Protein AF-G9XAB9-F1 (afdb_monomer_lite)

Structure (mmCIF, N/CA/C/O backbone):
data_AF-G9XAB9-F1
#
_entry.id   AF-G9XAB9-F1
#
loop_
_atom_site.group_PDB
_atom_site.id
_atom_site.type_symbol
_atom_site.label_atom_id
_atom_site.label_alt_id
_atom_site.label_comp_id
_atom_site.label_asym_id
_atom_site.label_entity_id
_atom_site.label_seq_id
_atom_site.pdbx_PDB_ins_code
_atom_site.Cartn_x
_atom_site.Cartn_y
_atom_site.Cartn_z
_atom_site.occupancy
_atom_site.B_iso_or_equiv
_atom_site.auth_seq_id
_atom_site.auth_comp_id
_atom_site.auth_asym_id
_atom_site.auth_atom_id
_atom_site.pdbx_PDB_model_num
ATOM 1 N N . MET A 1 1 ? -14.321 41.526 -28.717 1.00 33.50 1 MET A N 1
ATOM 2 C CA . MET A 1 1 ? -14.483 42.528 -29.798 1.00 33.50 1 MET A CA 1
ATOM 3 C C . MET A 1 1 ? -13.231 42.466 -30.678 1.00 33.50 1 MET A C 1
ATOM 5 O O . MET A 1 1 ? -12.152 42.281 -30.141 1.00 33.50 1 MET A O 1
ATOM 9 N N . LYS A 1 2 ? -13.400 42.457 -32.005 1.00 33.38 2 LYS A N 1
ATOM 10 C CA . LYS A 1 2 ? -12.409 42.093 -33.044 1.00 33.38 2 LYS A CA 1
ATOM 11 C C . LYS A 1 2 ? -11.193 43.044 -33.157 1.00 33.38 2 LYS A C 1
ATOM 13 O O . LYS A 1 2 ? -11.368 44.235 -32.932 1.00 33.38 2 LYS A O 1
ATOM 18 N N . ARG A 1 3 ? -10.123 42.509 -33.792 1.00 30.33 3 ARG A N 1
ATOM 19 C CA . ARG A 1 3 ? -9.063 43.129 -34.653 1.00 30.33 3 ARG A CA 1
ATOM 20 C C . ARG A 1 3 ? -7.683 43.296 -34.005 1.00 30.33 3 ARG A C 1
ATOM 22 O O . ARG A 1 3 ? -7.619 43.744 -32.878 1.00 30.33 3 ARG A O 1
ATOM 29 N N . LYS A 1 4 ? -6.546 43.125 -34.691 1.00 34.91 4 LYS A N 1
ATOM 30 C CA . LYS A 1 4 ? -6.078 42.410 -35.908 1.00 34.91 4 LYS A CA 1
ATOM 31 C C . LYS A 1 4 ? -4.563 42.730 -35.981 1.00 34.91 4 LYS A C 1
ATOM 33 O O . LYS A 1 4 ? -4.228 43.885 -35.778 1.00 34.91 4 LYS A O 1
ATOM 38 N N . PHE A 1 5 ? -3.742 41.740 -36.351 1.00 32.66 5 PHE A N 1
ATOM 39 C CA . PHE A 1 5 ? -2.495 41.799 -37.150 1.00 32.66 5 PHE A CA 1
ATOM 40 C C . PHE A 1 5 ? -1.381 42.841 -36.885 1.00 32.66 5 PHE A C 1
ATOM 42 O O . PHE A 1 5 ? -1.615 44.041 -36.964 1.00 32.66 5 PHE A O 1
ATOM 49 N N . GLY A 1 6 ? -0.129 42.353 -36.852 1.00 27.72 6 GLY A N 1
ATOM 50 C CA . GLY A 1 6 ? 1.048 43.102 -37.324 1.00 27.72 6 GLY A CA 1
ATOM 51 C C . GLY A 1 6 ? 2.392 42.682 -36.714 1.00 27.72 6 GLY A C 1
ATOM 52 O O . GLY A 1 6 ? 2.669 43.033 -35.577 1.00 27.72 6 GLY A O 1
ATOM 53 N N . LEU A 1 7 ? 3.220 41.968 -37.491 1.00 31.77 7 LEU A N 1
ATOM 54 C CA . LEU A 1 7 ? 4.648 41.699 -37.243 1.00 31.77 7 LEU A CA 1
ATOM 55 C C . LEU A 1 7 ? 5.437 42.974 -36.896 1.00 31.77 7 LEU A C 1
ATOM 57 O O . LEU A 1 7 ? 5.238 43.977 -37.572 1.00 31.77 7 LEU A O 1
ATOM 61 N N . PHE A 1 8 ? 6.445 42.870 -36.020 1.00 27.81 8 PHE A N 1
ATOM 62 C CA . PHE A 1 8 ? 7.762 43.476 -36.260 1.00 27.81 8 PHE A CA 1
ATOM 63 C C . PHE A 1 8 ? 8.874 42.735 -35.498 1.00 27.81 8 PHE A C 1
ATOM 65 O O . PHE A 1 8 ? 8.766 42.430 -34.315 1.00 27.81 8 PHE A O 1
ATOM 72 N N . LEU A 1 9 ? 9.935 42.444 -36.245 1.00 28.69 9 LEU A N 1
ATOM 73 C CA . LEU A 1 9 ? 11.227 41.906 -35.844 1.00 28.69 9 LEU A CA 1
ATOM 74 C C . LEU A 1 9 ? 12.048 43.014 -35.154 1.00 28.69 9 LEU A C 1
ATOM 76 O O . LEU A 1 9 ? 12.241 44.066 -35.762 1.00 28.69 9 LEU A O 1
ATOM 80 N N . SER A 1 10 ? 12.586 42.790 -33.950 1.00 27.19 10 SER A N 1
ATOM 81 C CA . SER A 1 10 ? 13.736 43.564 -33.452 1.00 27.19 10 SER A CA 1
ATOM 82 C C . SER A 1 10 ? 14.557 42.804 -32.404 1.00 27.19 10 SER A C 1
ATOM 84 O O . SER A 1 10 ? 14.016 42.276 -31.438 1.00 27.19 10 SER A O 1
ATOM 86 N N . MET A 1 11 ? 15.869 42.801 -32.636 1.00 28.19 11 MET A N 1
ATOM 87 C CA . MET A 1 11 ? 16.985 42.273 -31.844 1.00 28.19 11 MET A CA 1
ATOM 88 C C . MET A 1 11 ? 16.920 42.513 -30.325 1.00 28.19 11 MET A C 1
ATOM 90 O O . MET A 1 11 ? 16.621 43.623 -29.894 1.00 28.19 11 MET A O 1
ATOM 94 N N . LEU A 1 12 ? 17.437 41.550 -29.547 1.00 25.03 12 LEU A N 1
ATOM 95 C CA . LEU A 1 12 ? 18.352 41.859 -28.442 1.00 25.03 12 LEU A CA 1
ATOM 96 C C . LEU A 1 12 ? 19.364 40.716 -28.227 1.00 25.03 12 LEU A C 1
ATOM 98 O O . LEU A 1 12 ? 18.996 39.564 -28.019 1.00 25.03 12 LEU A O 1
ATOM 102 N N . LEU A 1 13 ? 20.643 41.074 -28.334 1.00 25.33 13 LEU A N 1
ATOM 103 C CA . LEU A 1 13 ? 21.839 40.283 -28.043 1.00 25.33 13 LEU A CA 1
ATOM 104 C C . LEU A 1 13 ? 22.304 40.589 -26.599 1.00 25.33 13 LEU A C 1
ATOM 106 O O . LEU A 1 13 ? 22.063 41.703 -26.137 1.00 25.33 13 LEU A O 1
ATOM 110 N N . LEU A 1 14 ? 23.087 39.669 -26.005 1.00 26.14 14 LEU A N 1
ATOM 111 C CA . LEU A 1 14 ? 23.823 39.706 -24.709 1.00 26.14 14 LEU A CA 1
ATOM 112 C C . LEU A 1 14 ? 23.003 39.264 -23.472 1.00 26.14 14 LEU A C 1
ATOM 114 O O . LEU A 1 14 ? 21.885 39.712 -23.284 1.00 26.14 14 LEU A O 1
ATOM 118 N N . ALA A 1 15 ? 23.485 38.401 -22.568 1.00 25.25 15 ALA A N 1
ATOM 119 C CA . ALA A 1 15 ? 24.864 38.073 -22.205 1.00 25.25 15 ALA A CA 1
ATOM 120 C C . ALA A 1 15 ? 24.992 36.655 -21.599 1.00 25.25 15 ALA A C 1
ATOM 122 O O . ALA A 1 15 ? 24.196 36.271 -20.747 1.00 25.25 15 ALA A O 1
ATOM 123 N N . ILE A 1 16 ? 26.055 35.930 -21.963 1.00 31.52 16 ILE A N 1
ATOM 124 C CA . ILE A 1 16 ? 26.661 34.879 -21.130 1.00 31.52 16 ILE A CA 1
ATOM 125 C C . ILE A 1 16 ? 28.094 35.338 -20.843 1.00 31.52 16 ILE A C 1
ATOM 127 O O . ILE A 1 16 ? 28.860 35.629 -21.762 1.00 31.52 16 ILE A O 1
ATOM 131 N N . SER A 1 17 ? 28.424 35.470 -19.561 1.00 26.78 17 SER A N 1
ATOM 132 C CA . SER A 1 17 ? 29.737 35.853 -19.037 1.00 26.78 17 SER A CA 1
ATOM 133 C C . SER A 1 17 ? 30.736 34.682 -19.058 1.00 26.78 17 SER A C 1
ATOM 135 O O . SER A 1 17 ? 30.355 33.586 -18.646 1.00 26.78 17 SER A O 1
ATOM 137 N N . PRO A 1 18 ? 32.017 34.901 -19.420 1.00 38.59 18 PRO A N 1
ATOM 138 C CA . PRO A 1 18 ? 33.095 33.928 -19.256 1.00 38.59 18 PRO A CA 1
ATOM 139 C C . PRO A 1 18 ? 34.047 34.312 -18.103 1.00 38.59 18 PRO A C 1
ATOM 141 O O . PRO A 1 18 ? 34.585 35.413 -18.083 1.00 38.59 18 PRO A O 1
ATOM 144 N N . TYR A 1 19 ? 34.301 33.390 -17.175 1.00 26.06 19 TYR A N 1
ATOM 145 C CA . TYR A 1 19 ? 35.419 33.383 -16.212 1.00 26.06 19 TYR A CA 1
ATOM 146 C C . TYR A 1 19 ? 35.567 31.929 -15.745 1.00 26.06 19 TYR A C 1
ATOM 148 O O . TYR A 1 19 ? 34.566 31.328 -15.381 1.00 26.06 19 TYR A O 1
ATOM 156 N N . SER A 1 20 ? 36.708 31.252 -15.671 1.00 28.95 20 SER A N 1
ATOM 157 C CA . SER A 1 20 ? 38.113 31.396 -16.083 1.00 28.95 20 SER A CA 1
ATOM 158 C C . SER A 1 20 ? 38.718 30.020 -15.730 1.00 28.95 20 SER A C 1
ATOM 160 O O . SER A 1 20 ? 38.278 29.421 -14.755 1.00 28.95 20 SER A O 1
ATOM 162 N N . PHE A 1 21 ? 39.645 29.439 -16.488 1.00 27.42 21 PHE A N 1
ATOM 163 C CA . PHE A 1 21 ? 41.060 29.424 -16.099 1.00 27.42 21 PHE A CA 1
ATOM 164 C C . PHE A 1 21 ? 41.922 28.969 -17.288 1.00 27.42 21 PHE A C 1
ATOM 166 O O . PHE A 1 21 ? 41.668 27.940 -17.909 1.00 27.42 21 PHE A O 1
ATOM 173 N N . GLN A 1 22 ? 42.948 29.766 -17.589 1.00 30.55 22 GLN A N 1
ATOM 174 C CA . GLN A 1 22 ? 44.034 29.467 -18.519 1.00 30.55 22 GLN A CA 1
ATOM 175 C C . GLN A 1 22 ? 45.238 28.834 -17.798 1.00 30.55 22 GLN A C 1
ATOM 177 O O . GLN A 1 22 ? 45.416 29.014 -16.594 1.00 30.55 22 GLN A O 1
ATOM 182 N N . SER A 1 23 ? 46.128 28.276 -18.632 1.00 29.61 23 SER A N 1
ATOM 183 C CA . SER A 1 23 ? 47.537 27.865 -18.438 1.00 29.61 23 SER A CA 1
ATOM 184 C C . SER A 1 23 ? 47.722 26.377 -18.091 1.00 29.61 23 SER A C 1
ATOM 186 O O . SER A 1 23 ? 47.128 25.873 -17.153 1.00 29.61 23 SER A O 1
ATOM 188 N N . ASN A 1 24 ? 48.459 25.572 -18.868 1.00 28.12 24 ASN A N 1
ATOM 189 C CA . ASN A 1 24 ? 49.780 25.839 -19.439 1.00 28.12 24 ASN A CA 1
ATOM 190 C C . ASN A 1 24 ? 49.979 25.321 -20.876 1.00 28.12 24 ASN A C 1
ATOM 192 O O . ASN A 1 24 ? 49.827 24.138 -21.164 1.00 28.12 24 ASN A O 1
ATOM 196 N N . ASN A 1 25 ? 50.449 26.227 -21.737 1.00 36.09 25 ASN A N 1
ATOM 197 C CA . ASN A 1 25 ? 51.131 25.949 -22.998 1.00 36.09 25 ASN A CA 1
ATOM 198 C C . ASN A 1 25 ? 52.634 25.798 -22.717 1.00 36.09 25 ASN A C 1
ATOM 200 O O . ASN A 1 25 ? 53.341 26.800 -22.681 1.00 36.09 25 ASN A O 1
ATOM 204 N N . ILE A 1 26 ? 53.134 24.572 -22.546 1.00 32.78 26 ILE A N 1
ATOM 205 C CA . ILE A 1 26 ? 54.542 24.227 -22.807 1.00 32.78 26 ILE A CA 1
ATOM 206 C C . ILE A 1 26 ? 54.552 22.797 -23.359 1.00 32.78 26 ILE A C 1
ATOM 208 O O . ILE A 1 26 ? 54.443 21.850 -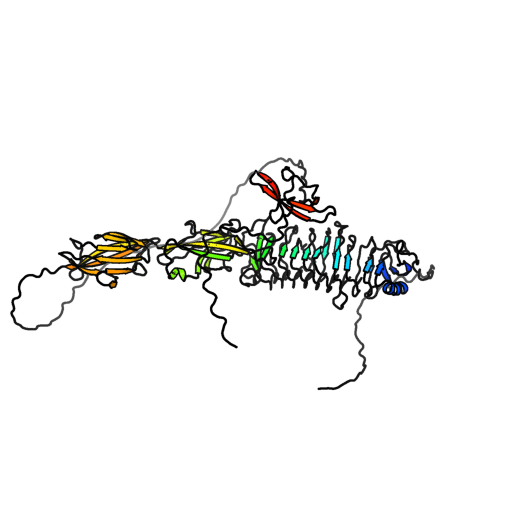22.596 1.00 32.78 26 ILE A O 1
ATOM 212 N N . ILE A 1 27 ? 54.598 22.674 -24.690 1.00 32.81 27 ILE A N 1
ATOM 213 C CA . ILE A 1 27 ? 55.325 21.695 -25.535 1.00 32.81 27 ILE A CA 1
ATOM 214 C C . ILE A 1 27 ? 54.744 21.841 -26.957 1.00 32.81 27 ILE A C 1
ATOM 216 O O . ILE A 1 27 ? 54.043 21.000 -27.502 1.00 32.81 27 ILE A O 1
ATOM 220 N N . THR A 1 28 ? 55.046 22.974 -27.589 1.00 35.12 28 THR A N 1
ATOM 221 C CA . THR A 1 28 ? 55.076 23.104 -29.051 1.00 35.12 28 THR A CA 1
ATOM 222 C C . THR A 1 28 ? 56.535 23.035 -29.478 1.00 35.12 28 THR A C 1
ATOM 224 O O . THR A 1 28 ? 57.197 24.062 -29.616 1.00 35.12 28 THR A O 1
ATOM 227 N N . LYS A 1 29 ? 57.062 21.814 -29.617 1.00 35.09 29 LYS A N 1
ATOM 228 C CA . LYS A 1 29 ? 58.278 21.502 -30.390 1.00 35.09 29 LYS A CA 1
ATOM 229 C C . LYS A 1 29 ? 58.404 19.986 -30.579 1.00 35.09 29 LYS A C 1
ATOM 231 O O . LYS A 1 29 ? 59.211 19.333 -29.937 1.00 35.09 29 LYS A O 1
ATOM 236 N N . ASN A 1 30 ? 57.535 19.449 -31.429 1.00 29.92 30 ASN A N 1
ATOM 237 C CA . ASN A 1 30 ? 57.788 18.296 -32.300 1.00 29.92 30 ASN A CA 1
ATOM 238 C C . ASN A 1 30 ? 56.621 18.205 -33.291 1.00 29.92 30 ASN A C 1
ATOM 240 O O . ASN A 1 30 ? 55.743 17.355 -33.197 1.00 29.92 30 ASN A O 1
ATOM 244 N N . LEU A 1 31 ? 56.593 19.169 -34.214 1.00 33.72 31 LEU A N 1
ATOM 245 C CA . LEU A 1 31 ? 55.863 19.028 -35.467 1.00 33.72 31 LEU A CA 1
ATOM 246 C C . LEU A 1 31 ? 56.728 18.187 -36.417 1.00 33.72 31 LEU A C 1
ATOM 248 O O . LEU A 1 31 ? 57.924 18.446 -36.539 1.00 33.72 31 LEU A O 1
ATOM 252 N N . ASN A 1 32 ? 56.068 17.279 -37.135 1.00 35.34 32 ASN A N 1
ATOM 253 C CA . ASN A 1 32 ? 56.520 16.552 -38.326 1.00 35.34 32 ASN A CA 1
ATOM 254 C C . ASN A 1 32 ? 57.370 15.289 -38.117 1.00 35.34 32 ASN A C 1
ATOM 256 O O . ASN A 1 32 ? 58.560 15.263 -38.417 1.00 35.34 32 ASN A O 1
ATOM 260 N N . VAL A 1 33 ? 56.680 14.181 -37.828 1.00 33.22 33 VAL A N 1
ATOM 261 C CA . VAL A 1 33 ? 56.796 12.995 -38.692 1.00 33.22 33 VAL A CA 1
ATOM 262 C C . VAL A 1 33 ? 55.395 12.635 -39.186 1.00 33.22 33 VAL A C 1
ATOM 264 O O . VAL A 1 33 ? 54.457 12.463 -38.414 1.00 33.22 33 VAL A O 1
ATOM 267 N N . LEU A 1 34 ? 55.268 12.635 -40.506 1.00 31.22 34 LEU A N 1
ATOM 268 C CA . LEU A 1 34 ? 54.062 12.447 -41.296 1.00 31.22 34 LEU A CA 1
ATOM 269 C C . LEU A 1 34 ? 53.539 11.005 -41.222 1.00 31.22 34 LEU A C 1
ATOM 271 O O . LEU A 1 34 ? 54.273 10.068 -41.515 1.00 31.22 34 LEU A O 1
ATOM 275 N N . SER A 1 35 ? 52.242 10.842 -40.966 1.00 31.66 35 SER A N 1
ATOM 276 C CA . SER A 1 35 ? 51.317 10.292 -41.973 1.00 31.66 35 SER A CA 1
ATOM 277 C C . SER A 1 35 ? 49.868 10.585 -41.577 1.00 31.66 35 SER A C 1
ATOM 279 O O . SER A 1 35 ? 49.133 9.758 -41.052 1.00 31.66 35 SER A O 1
ATOM 281 N N . SER A 1 36 ? 49.433 11.803 -41.895 1.00 35.88 36 SER A N 1
ATOM 282 C CA . SER A 1 36 ? 48.070 12.003 -42.365 1.00 35.88 36 SER A CA 1
ATOM 283 C C . SER A 1 36 ? 47.930 11.264 -43.697 1.00 35.88 36 SER A C 1
ATOM 285 O O . SER A 1 36 ? 48.242 11.796 -44.761 1.00 35.88 36 SER A O 1
ATOM 287 N N . VAL A 1 37 ? 47.457 10.023 -43.656 1.00 31.27 37 VAL A N 1
ATOM 288 C CA . VAL A 1 37 ? 46.646 9.550 -44.774 1.00 31.27 37 VAL A CA 1
ATOM 289 C C . VAL A 1 37 ? 45.276 10.156 -44.515 1.00 31.27 37 VAL A C 1
ATOM 291 O O . VAL A 1 37 ? 44.636 9.847 -43.513 1.00 31.27 37 VAL A O 1
ATOM 294 N N . TYR A 1 38 ? 44.855 11.072 -45.384 1.00 36.34 38 TYR A N 1
ATOM 295 C CA . TYR A 1 38 ? 43.437 11.283 -45.643 1.00 36.34 38 TYR A CA 1
ATOM 296 C C . TYR A 1 38 ? 42.863 9.910 -46.012 1.00 36.34 38 TYR A C 1
ATOM 298 O O . TYR A 1 38 ? 42.857 9.526 -47.180 1.00 36.34 38 TYR A O 1
ATOM 306 N N . ALA A 1 39 ? 42.465 9.120 -45.017 1.00 31.83 39 ALA A N 1
ATOM 307 C CA . ALA A 1 39 ? 41.552 8.033 -45.273 1.00 31.83 39 ALA A CA 1
ATOM 308 C C . ALA A 1 39 ? 40.277 8.732 -45.742 1.00 31.83 39 ALA A C 1
ATOM 310 O O . ALA A 1 39 ? 39.741 9.591 -45.037 1.00 31.83 39 ALA A O 1
ATOM 311 N N . ALA A 1 40 ? 39.832 8.417 -46.958 1.00 33.22 40 ALA A N 1
ATOM 312 C CA . ALA A 1 40 ? 38.451 8.659 -47.350 1.00 33.22 40 ALA A CA 1
ATOM 313 C C . ALA A 1 40 ? 37.533 8.245 -46.182 1.00 33.22 40 ALA A C 1
ATOM 315 O O . ALA A 1 40 ? 37.933 7.349 -45.429 1.00 33.22 40 ALA A O 1
ATOM 316 N N . PRO A 1 41 ? 36.341 8.851 -45.995 1.00 43.44 41 PRO A N 1
ATOM 317 C CA . PRO A 1 41 ? 35.366 8.271 -45.078 1.00 43.44 41 PRO A CA 1
ATOM 318 C C . PRO A 1 41 ? 35.298 6.781 -45.413 1.00 43.44 41 PRO A C 1
ATOM 320 O O . PRO A 1 41 ? 34.973 6.422 -46.546 1.00 43.44 41 PRO A O 1
ATOM 323 N N . MET A 1 42 ? 35.755 5.925 -44.493 1.00 51.69 42 MET A N 1
ATOM 324 C CA . MET A 1 42 ? 35.622 4.490 -44.681 1.00 51.69 42 MET A CA 1
ATOM 325 C C . MET A 1 42 ? 34.133 4.242 -44.524 1.00 51.69 42 MET A C 1
ATOM 327 O O . MET A 1 42 ? 33.637 4.090 -43.412 1.00 51.69 42 MET A O 1
ATOM 331 N N . TYR A 1 43 ? 33.413 4.337 -45.641 1.00 64.50 43 TYR A N 1
ATOM 332 C CA . TYR A 1 43 ? 32.038 3.895 -45.723 1.00 64.50 43 TYR A CA 1
ATOM 333 C C . TYR A 1 43 ? 32.036 2.451 -45.244 1.00 64.50 43 TYR A C 1
ATOM 335 O O . TYR A 1 43 ? 32.809 1.625 -45.742 1.00 64.50 43 TYR A O 1
ATOM 343 N N . ALA A 1 44 ? 31.227 2.178 -44.225 1.00 78.62 44 ALA A N 1
ATOM 344 C CA . ALA A 1 44 ? 31.027 0.816 -43.781 1.00 78.62 44 ALA A CA 1
ATOM 345 C C . ALA A 1 44 ? 30.542 -0.024 -44.980 1.00 78.62 44 ALA A C 1
ATOM 347 O O . ALA A 1 44 ? 29.830 0.496 -45.847 1.00 78.62 44 ALA A O 1
ATOM 348 N N . PRO A 1 45 ? 30.967 -1.294 -45.078 1.00 85.12 45 PRO A N 1
ATOM 349 C CA . PRO A 1 45 ? 30.587 -2.152 -46.187 1.00 85.12 45 PRO A CA 1
ATOM 350 C C . PRO A 1 45 ? 29.065 -2.253 -46.298 1.00 85.12 45 PRO A C 1
ATOM 352 O O . PRO A 1 45 ? 28.344 -2.260 -45.305 1.00 85.12 45 PRO A O 1
ATOM 355 N N . THR A 1 46 ? 28.561 -2.386 -47.517 1.00 88.44 46 THR A N 1
ATOM 356 C CA . THR A 1 46 ? 27.129 -2.593 -47.773 1.00 88.44 46 THR A CA 1
ATOM 357 C C . THR A 1 46 ? 26.715 -4.058 -47.602 1.00 88.44 46 THR A C 1
ATOM 359 O O . THR A 1 46 ? 25.665 -4.461 -48.097 1.00 88.44 46 THR A O 1
ATOM 362 N N . ASP A 1 47 ? 27.543 -4.872 -46.944 1.00 92.88 47 ASP A N 1
ATOM 363 C CA . ASP A 1 47 ? 27.191 -6.244 -46.596 1.00 92.88 47 ASP A CA 1
ATOM 364 C C . ASP A 1 47 ? 26.050 -6.242 -45.563 1.00 92.88 47 ASP A C 1
ATOM 366 O O . ASP A 1 47 ? 25.998 -5.340 -44.715 1.00 92.88 47 ASP A O 1
ATOM 370 N N . PRO A 1 48 ? 25.129 -7.221 -45.613 1.00 95.69 48 PRO A N 1
ATOM 371 C CA . PRO A 1 48 ? 24.046 -7.332 -44.642 1.00 95.69 48 PRO A CA 1
ATOM 372 C C . PRO A 1 48 ? 24.558 -7.445 -43.202 1.00 95.69 48 PRO A C 1
ATOM 374 O O . PRO A 1 48 ? 25.531 -8.154 -42.941 1.00 95.69 48 PRO A O 1
ATOM 377 N N . VAL A 1 49 ? 23.863 -6.811 -42.251 1.00 95.81 49 VAL A N 1
ATOM 378 C CA . VAL A 1 49 ? 24.220 -6.874 -40.818 1.00 95.81 49 VAL A CA 1
ATOM 379 C C . VAL A 1 49 ? 24.001 -8.261 -40.204 1.00 95.81 49 VAL A C 1
ATOM 381 O O . VAL A 1 49 ? 24.601 -8.595 -39.181 1.00 95.81 49 VAL A O 1
ATOM 384 N N . SER A 1 50 ? 23.152 -9.072 -40.836 1.00 94.06 50 SER A N 1
ATOM 385 C CA . SER A 1 50 ? 22.921 -10.484 -40.540 1.00 94.06 50 SER A CA 1
ATOM 386 C C . SER A 1 50 ? 22.455 -11.215 -41.816 1.00 94.06 50 SER A C 1
ATOM 388 O O . SER A 1 50 ? 21.995 -10.563 -42.764 1.00 94.06 50 SER A O 1
ATOM 390 N N . PRO A 1 51 ? 22.581 -12.556 -41.905 1.00 93.44 51 PRO A N 1
ATOM 391 C CA . PRO A 1 51 ? 22.137 -13.307 -43.078 1.00 93.44 51 PRO A CA 1
ATOM 392 C C . PRO A 1 51 ? 20.660 -13.048 -43.413 1.00 93.44 51 PRO A C 1
ATOM 394 O O . PRO A 1 51 ? 19.772 -13.368 -42.629 1.00 93.44 51 PRO A O 1
ATOM 397 N N . GLY A 1 52 ? 20.401 -12.490 -44.599 1.00 91.00 52 GLY A N 1
ATOM 398 C CA . GLY A 1 52 ? 19.048 -12.172 -45.071 1.00 91.00 52 GLY A CA 1
ATOM 399 C C . GLY A 1 52 ? 18.490 -10.821 -44.608 1.00 91.00 52 GLY A C 1
ATOM 400 O O . GLY A 1 52 ? 17.356 -10.504 -44.962 1.00 91.00 52 GLY A O 1
ATOM 401 N N . SER A 1 53 ? 19.256 -10.015 -43.864 1.00 94.25 53 SER A N 1
ATOM 402 C CA . SER A 1 53 ? 18.813 -8.682 -43.446 1.00 94.25 53 SER A CA 1
ATOM 403 C C . SER A 1 53 ? 18.696 -7.705 -44.621 1.00 94.25 53 SER A C 1
ATOM 405 O O . SER A 1 53 ? 19.524 -7.699 -45.533 1.00 94.25 53 SER A O 1
ATOM 407 N N . ALA A 1 54 ? 17.688 -6.830 -44.565 1.00 94.44 54 ALA A N 1
ATOM 408 C CA . ALA A 1 54 ? 17.580 -5.662 -45.443 1.00 94.44 54 ALA A CA 1
ATOM 409 C C . ALA A 1 54 ? 18.526 -4.517 -45.020 1.00 94.44 54 ALA A C 1
ATOM 411 O O . ALA A 1 54 ? 18.806 -3.601 -45.807 1.00 94.44 54 ALA A O 1
ATOM 412 N N . TRP A 1 55 ? 19.010 -4.565 -43.777 1.00 96.38 55 TRP A N 1
ATOM 413 C CA . TRP A 1 55 ? 19.958 -3.616 -43.216 1.00 96.38 55 TRP A CA 1
ATOM 414 C C . TRP A 1 55 ? 21.387 -4.054 -43.524 1.00 96.38 55 TRP A C 1
ATOM 416 O O . TRP A 1 55 ? 21.742 -5.229 -43.451 1.00 96.38 55 TRP A O 1
ATOM 426 N N . THR A 1 56 ? 22.213 -3.086 -43.882 1.00 96.62 56 THR A N 1
ATOM 427 C CA . THR A 1 56 ? 23.619 -3.243 -44.244 1.00 96.62 56 THR A CA 1
ATOM 428 C C . THR A 1 56 ? 24.474 -2.419 -43.302 1.00 96.62 56 THR A C 1
ATOM 430 O O . THR A 1 56 ? 23.993 -1.439 -42.730 1.00 96.62 56 THR A O 1
ATOM 433 N N . TYR A 1 57 ? 25.750 -2.765 -43.139 1.00 95.31 57 TYR A N 1
ATOM 434 C CA . TYR A 1 57 ? 26.593 -1.963 -42.255 1.00 95.31 57 TYR A CA 1
ATOM 435 C C . TYR A 1 57 ? 26.740 -0.506 -42.736 1.00 95.31 57 TYR A C 1
ATOM 437 O O . TYR A 1 57 ? 26.863 0.401 -41.919 1.00 95.31 57 TYR A O 1
ATOM 445 N N . GLY A 1 58 ? 26.662 -0.263 -44.047 1.00 94.00 58 GLY A N 1
ATOM 446 C CA . GLY A 1 58 ? 26.675 1.073 -44.650 1.00 94.00 58 GLY A CA 1
ATOM 447 C C . GLY A 1 58 ? 25.532 2.002 -44.217 1.00 94.00 58 GLY A C 1
ATOM 448 O O . GLY A 1 58 ? 25.674 3.212 -44.361 1.00 94.00 58 GLY A O 1
ATOM 449 N N . ASP A 1 59 ? 24.440 1.468 -43.659 1.00 94.19 59 ASP A N 1
ATOM 450 C CA . ASP A 1 59 ? 23.283 2.256 -43.205 1.00 94.19 59 ASP A CA 1
ATOM 451 C C . ASP A 1 59 ? 23.504 2.934 -41.840 1.00 94.19 59 ASP A C 1
ATOM 453 O O . ASP A 1 59 ? 22.680 3.740 -41.405 1.00 94.19 59 ASP A O 1
ATOM 457 N N . PHE A 1 60 ? 24.594 2.612 -41.138 1.00 93.00 60 PHE A N 1
ATOM 458 C CA . PHE A 1 60 ? 24.844 3.050 -39.765 1.00 93.00 60 PHE A CA 1
ATOM 459 C C . PHE A 1 60 ? 26.094 3.924 -39.649 1.00 93.00 60 PHE A C 1
ATOM 461 O O . PHE A 1 60 ? 27.091 3.750 -40.351 1.00 93.00 60 PHE A O 1
ATOM 468 N N . ILE A 1 61 ? 26.065 4.842 -38.683 1.00 90.44 61 ILE A N 1
ATOM 469 C CA . ILE A 1 61 ? 27.220 5.640 -38.273 1.00 90.44 61 ILE A CA 1
ATOM 470 C C . ILE A 1 61 ? 27.777 5.059 -36.976 1.00 90.44 61 ILE A C 1
ATOM 472 O O . ILE A 1 61 ? 27.107 5.041 -35.940 1.00 90.44 61 ILE A O 1
ATOM 476 N N . TYR A 1 62 ? 29.036 4.635 -37.027 1.00 90.12 62 TYR A N 1
ATOM 477 C CA . TYR A 1 62 ? 29.723 3.998 -35.908 1.00 90.12 62 TYR A CA 1
ATOM 478 C C . TYR A 1 62 ? 30.666 4.952 -35.183 1.00 90.12 62 TYR A C 1
ATOM 480 O O . TYR A 1 62 ? 31.287 5.833 -35.780 1.00 90.12 62 TYR A O 1
ATOM 488 N N . ASN A 1 63 ? 30.849 4.703 -33.892 1.00 87.25 63 ASN A N 1
ATOM 489 C CA . ASN A 1 63 ? 31.976 5.198 -33.121 1.00 87.25 63 ASN A CA 1
ATOM 490 C C . ASN A 1 63 ? 32.460 4.060 -32.220 1.00 87.25 63 ASN A C 1
ATOM 492 O O . ASN A 1 63 ? 31.695 3.572 -31.409 1.00 87.25 63 ASN A O 1
ATOM 496 N N . ASN A 1 64 ? 33.701 3.602 -32.365 1.00 88.44 64 ASN A N 1
ATOM 497 C CA . ASN A 1 64 ? 34.236 2.468 -31.602 1.00 88.44 64 ASN A CA 1
ATOM 498 C C . ASN A 1 64 ? 33.257 1.269 -31.490 1.00 88.44 64 ASN A C 1
ATOM 500 O O . ASN A 1 64 ? 33.008 0.616 -32.496 1.00 88.44 64 ASN A O 1
ATOM 504 N N . ASN A 1 65 ? 32.697 1.011 -30.306 1.00 89.88 65 ASN A N 1
ATOM 505 C CA . ASN A 1 65 ? 31.795 -0.094 -29.966 1.00 89.88 65 ASN A CA 1
ATOM 506 C C . ASN A 1 65 ? 30.301 0.297 -29.936 1.00 89.88 65 ASN A C 1
ATOM 508 O O . ASN A 1 65 ? 29.499 -0.416 -29.333 1.00 89.88 65 ASN A O 1
ATOM 512 N N . TRP A 1 66 ? 29.915 1.435 -30.521 1.00 88.69 66 TRP A N 1
ATOM 513 C CA . TRP A 1 66 ? 28.530 1.909 -30.489 1.00 88.69 66 TRP A CA 1
ATOM 514 C C . TRP A 1 66 ? 28.045 2.494 -31.812 1.00 88.69 66 TRP A C 1
ATOM 5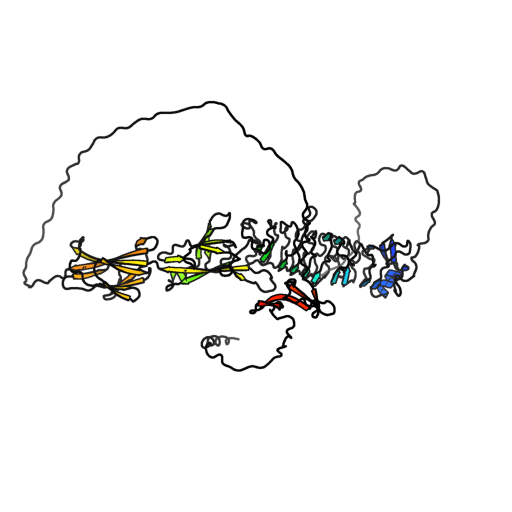16 O O . TRP A 1 66 ? 28.811 3.046 -32.610 1.00 88.69 66 TRP A O 1
ATOM 526 N N . VAL A 1 67 ? 26.737 2.358 -32.033 1.00 90.44 67 VAL A N 1
ATOM 527 C CA . VAL A 1 67 ? 26.014 2.962 -33.157 1.00 90.44 67 VAL A CA 1
ATOM 528 C C . VAL A 1 67 ? 25.482 4.318 -32.705 1.00 90.44 67 VAL A C 1
ATOM 530 O O . VAL A 1 67 ? 24.692 4.393 -31.765 1.00 90.44 67 VAL A O 1
ATOM 533 N N . ARG A 1 68 ? 25.925 5.394 -33.364 1.00 85.50 68 ARG A N 1
ATOM 534 C CA . ARG A 1 68 ? 25.568 6.784 -33.022 1.00 85.50 68 ARG A CA 1
ATOM 535 C C . ARG A 1 68 ? 24.351 7.305 -33.799 1.00 85.50 68 ARG A C 1
ATOM 537 O O . ARG A 1 68 ? 23.761 8.322 -33.433 1.00 85.50 68 ARG A O 1
ATOM 544 N N . GLY A 1 69 ? 24.007 6.652 -34.902 1.00 88.62 69 GLY A N 1
ATOM 545 C CA . GLY A 1 69 ? 22.890 7.043 -35.753 1.00 88.62 69 GLY A CA 1
ATOM 546 C C . GLY A 1 69 ? 22.905 6.317 -37.089 1.00 88.62 69 GLY A C 1
ATOM 547 O O . GLY A 1 69 ? 23.639 5.341 -37.265 1.00 88.62 69 GLY A O 1
ATOM 548 N N . LEU A 1 70 ? 22.103 6.821 -38.018 1.00 90.44 70 LEU A N 1
ATOM 549 C CA . LEU A 1 70 ? 21.961 6.296 -39.371 1.00 90.44 70 LEU A CA 1
ATOM 550 C C . LEU A 1 70 ? 22.742 7.156 -40.370 1.00 90.44 70 LEU A C 1
ATOM 552 O O . LEU A 1 70 ? 22.935 8.352 -40.156 1.00 90.44 70 LEU A O 1
ATOM 556 N N . SER A 1 71 ? 23.214 6.541 -41.453 1.00 91.25 71 SER A N 1
ATOM 557 C CA . SER A 1 71 ? 23.642 7.283 -42.641 1.00 91.25 71 SER A CA 1
ATOM 558 C C . SER A 1 71 ? 22.413 7.884 -43.348 1.00 91.25 71 SER A C 1
ATOM 560 O O . SER A 1 71 ? 21.290 7.463 -43.066 1.00 91.25 71 SER A O 1
ATOM 562 N N . PRO A 1 72 ? 22.577 8.811 -44.310 1.00 91.19 72 PRO A N 1
ATOM 563 C CA . PRO A 1 72 ? 21.455 9.288 -45.125 1.00 91.19 72 PRO A CA 1
ATOM 564 C C . PRO A 1 72 ? 20.676 8.155 -45.817 1.00 91.19 72 PRO A C 1
ATOM 566 O O . PRO A 1 72 ? 19.453 8.210 -45.937 1.00 91.19 72 PRO A O 1
ATOM 569 N N . GLU A 1 73 ? 21.372 7.102 -46.251 1.00 92.25 73 GLU A N 1
ATOM 570 C CA . GLU A 1 73 ? 20.759 5.901 -46.822 1.00 92.25 73 GLU A CA 1
ATOM 571 C C . GLU A 1 73 ? 19.994 5.102 -45.763 1.00 92.25 73 GLU A C 1
ATOM 573 O O . GLU A 1 73 ? 18.888 4.636 -46.039 1.00 92.25 73 GLU A O 1
ATOM 578 N N . GLY A 1 74 ? 20.539 4.996 -44.548 1.00 93.00 74 GLY A N 1
ATOM 579 C CA . GLY A 1 74 ? 19.869 4.373 -43.410 1.00 93.00 74 GLY A CA 1
ATOM 580 C C . GLY A 1 74 ? 18.602 5.114 -42.982 1.00 93.00 74 GLY A C 1
ATOM 581 O O . GLY A 1 74 ? 17.585 4.474 -42.736 1.00 93.00 74 GLY A O 1
ATOM 582 N N . GLU A 1 75 ? 18.615 6.450 -42.958 1.00 91.81 75 GLU A N 1
ATOM 583 C CA . GLU A 1 75 ? 17.426 7.272 -42.681 1.00 91.81 75 GLU A CA 1
ATOM 584 C C . GLU A 1 75 ? 16.342 7.058 -43.746 1.00 91.81 75 GLU A C 1
ATOM 586 O O . GLU A 1 75 ? 15.178 6.816 -43.427 1.00 91.81 75 GLU A O 1
ATOM 591 N N . ALA A 1 76 ? 16.717 7.062 -45.030 1.00 92.94 76 ALA A N 1
ATOM 592 C CA . ALA A 1 76 ? 15.781 6.758 -46.110 1.00 92.94 76 ALA A CA 1
ATOM 593 C C . ALA A 1 76 ? 15.243 5.318 -46.014 1.00 92.94 76 ALA A C 1
ATOM 595 O O . ALA A 1 76 ? 14.062 5.065 -46.276 1.00 92.94 76 ALA A O 1
ATOM 596 N N . LYS A 1 77 ? 16.097 4.369 -45.613 1.00 94.69 77 LYS A N 1
ATOM 597 C CA . LYS A 1 77 ? 15.731 2.966 -45.418 1.00 94.69 77 LYS A CA 1
ATOM 598 C C . LYS A 1 77 ? 14.797 2.775 -44.230 1.00 94.69 77 LYS A C 1
ATOM 600 O O . LYS A 1 77 ? 13.875 1.979 -44.354 1.00 94.69 77 LYS A O 1
ATOM 605 N N . LEU A 1 78 ? 14.970 3.520 -43.138 1.00 93.25 78 LEU A N 1
ATOM 606 C CA . LEU A 1 78 ? 14.065 3.499 -41.988 1.00 93.25 78 LEU A CA 1
ATOM 607 C C . LEU A 1 78 ? 12.621 3.758 -42.425 1.00 93.25 78 LEU A C 1
ATOM 609 O O . LEU A 1 78 ? 11.723 2.980 -42.109 1.00 93.25 78 LEU A O 1
ATOM 613 N N . VAL A 1 79 ? 12.418 4.808 -43.222 1.00 91.88 79 VAL A N 1
ATOM 614 C CA . VAL A 1 79 ? 11.103 5.149 -43.776 1.00 91.88 79 VAL A CA 1
ATOM 615 C C . VAL A 1 79 ? 10.610 4.057 -44.733 1.00 91.88 79 VAL A C 1
ATOM 617 O O . VAL A 1 79 ? 9.452 3.652 -44.669 1.00 91.88 79 VAL A O 1
ATOM 620 N N . ALA A 1 80 ? 11.485 3.536 -45.599 1.00 94.31 80 ALA A N 1
ATOM 621 C CA . ALA A 1 80 ? 11.133 2.482 -46.555 1.00 94.31 80 ALA A CA 1
ATOM 622 C C . ALA A 1 80 ? 10.802 1.126 -45.898 1.00 94.31 80 ALA A C 1
ATOM 624 O O . ALA A 1 80 ? 10.074 0.329 -46.485 1.00 94.31 80 ALA A O 1
ATOM 625 N N . GLN A 1 81 ? 11.330 0.867 -44.700 1.00 94.94 81 GLN A N 1
ATOM 626 C CA . GLN A 1 81 ? 11.096 -0.334 -43.891 1.00 94.94 81 GLN A CA 1
ATOM 627 C C . GLN A 1 81 ? 9.996 -0.122 -42.838 1.00 94.94 81 GLN A C 1
ATOM 629 O O . GLN A 1 81 ? 9.940 -0.856 -41.855 1.00 94.94 81 GLN A O 1
ATOM 634 N N . ASP A 1 82 ? 9.140 0.891 -43.018 1.00 94.81 82 ASP A N 1
ATOM 635 C CA . ASP A 1 82 ? 8.043 1.223 -42.100 1.00 94.81 82 ASP A CA 1
ATOM 636 C C . ASP A 1 82 ? 8.497 1.341 -40.632 1.00 94.81 82 ASP A C 1
ATOM 638 O O . ASP A 1 82 ? 7.864 0.835 -39.708 1.00 94.81 82 ASP A O 1
ATOM 642 N N . GLY A 1 83 ? 9.643 1.982 -40.403 1.00 93.81 83 GLY A N 1
ATOM 643 C CA . GLY A 1 83 ? 10.166 2.201 -39.058 1.00 93.81 83 GLY A CA 1
ATOM 644 C C . GLY A 1 83 ? 10.873 0.993 -38.429 1.00 93.81 83 GLY A C 1
ATOM 645 O O . GLY A 1 83 ? 11.204 1.051 -37.244 1.00 93.81 83 GLY A O 1
ATOM 646 N N . TYR A 1 84 ? 11.097 -0.104 -39.160 1.00 96.00 84 TYR A N 1
ATOM 647 C CA . TYR A 1 84 ? 11.835 -1.265 -38.650 1.00 96.00 84 TYR A CA 1
ATOM 648 C C . TYR A 1 84 ? 13.352 -1.112 -38.808 1.00 96.00 84 TYR A C 1
ATOM 650 O O . TYR A 1 84 ? 13.835 -0.992 -39.931 1.00 96.00 84 TYR A O 1
ATOM 658 N N . ILE A 1 85 ? 14.106 -1.222 -37.707 1.00 94.69 85 ILE A N 1
ATOM 659 C CA . ILE A 1 85 ? 15.582 -1.201 -37.688 1.00 94.69 85 ILE A CA 1
ATOM 660 C C . ILE A 1 85 ? 16.140 -2.530 -37.176 1.00 94.69 85 ILE A C 1
ATOM 662 O O . ILE A 1 85 ? 15.735 -3.002 -36.115 1.00 94.69 85 ILE A O 1
ATOM 666 N N . GLU A 1 86 ? 17.133 -3.093 -37.867 1.00 96.75 86 GLU A N 1
ATOM 667 C CA . GLU A 1 86 ? 17.980 -4.173 -37.344 1.00 96.75 86 GLU A CA 1
ATOM 668 C C . GLU A 1 86 ? 19.398 -3.660 -37.091 1.00 96.75 86 GLU A C 1
ATOM 670 O O . GLU A 1 86 ? 20.141 -3.381 -38.029 1.00 96.75 86 GLU A O 1
ATOM 675 N N . PHE A 1 87 ? 19.773 -3.525 -35.818 1.00 95.50 87 PHE A N 1
ATOM 676 C CA . PHE A 1 87 ? 21.094 -3.039 -35.443 1.00 95.50 87 PHE A CA 1
ATOM 677 C C . PHE A 1 87 ? 22.180 -4.103 -35.683 1.00 95.50 87 PHE A C 1
ATOM 679 O O . PHE A 1 87 ? 21.956 -5.294 -35.465 1.00 95.50 87 PHE A O 1
ATOM 686 N N . PRO A 1 88 ? 23.391 -3.685 -36.085 1.00 95.69 88 PRO A N 1
ATOM 687 C CA . PRO A 1 88 ? 24.521 -4.582 -36.277 1.00 95.69 88 PRO A CA 1
ATOM 688 C C . PRO A 1 88 ? 25.099 -5.078 -34.945 1.00 95.69 88 PRO A C 1
ATOM 690 O O . PRO A 1 88 ? 25.242 -4.317 -33.990 1.00 95.69 88 PRO A O 1
ATOM 693 N N . ASN A 1 89 ? 25.540 -6.338 -34.918 1.00 96.00 89 ASN A N 1
ATOM 694 C CA . ASN A 1 89 ? 26.245 -6.929 -33.771 1.00 96.00 89 ASN A CA 1
ATOM 695 C C . ASN A 1 89 ? 27.723 -6.516 -33.665 1.00 96.00 89 ASN A C 1
ATOM 697 O O . ASN A 1 89 ? 28.325 -6.629 -32.596 1.00 96.00 89 ASN A O 1
ATOM 701 N N . ILE A 1 90 ? 28.326 -6.060 -34.766 1.00 95.06 90 ILE A N 1
ATOM 702 C CA . ILE A 1 90 ? 29.739 -5.670 -34.841 1.00 95.06 90 ILE A CA 1
ATOM 703 C C . ILE A 1 90 ? 29.897 -4.342 -35.582 1.00 95.06 90 ILE A C 1
ATOM 705 O O . ILE A 1 90 ? 29.130 -4.031 -36.493 1.00 95.06 90 ILE A O 1
ATOM 709 N N . ASN A 1 91 ? 30.924 -3.578 -35.225 1.00 93.94 91 ASN A N 1
ATOM 710 C CA . ASN A 1 91 ? 31.425 -2.492 -36.050 1.00 93.94 91 ASN A CA 1
ATOM 711 C C . ASN A 1 91 ? 32.382 -3.080 -37.105 1.00 93.94 91 ASN A C 1
ATOM 713 O O . ASN A 1 91 ? 33.458 -3.571 -36.748 1.00 93.94 91 ASN A O 1
ATOM 717 N N . PRO A 1 92 ? 32.055 -3.013 -38.407 1.00 92.62 92 PRO A N 1
ATOM 718 C CA . PRO A 1 92 ? 32.881 -3.615 -39.455 1.00 92.62 92 PRO A CA 1
ATOM 719 C C . PRO A 1 92 ? 34.208 -2.873 -39.681 1.00 92.62 92 PRO A C 1
ATOM 721 O O . PRO A 1 92 ? 35.108 -3.412 -40.317 1.00 92.62 92 PRO A O 1
ATOM 724 N N . LEU A 1 93 ? 34.346 -1.640 -39.179 1.00 90.38 93 LEU A N 1
ATOM 725 C CA . LEU A 1 93 ? 35.529 -0.801 -39.391 1.00 90.38 93 LEU A CA 1
ATOM 726 C C . LEU A 1 93 ? 36.697 -1.187 -38.479 1.00 90.38 93 LEU A C 1
ATOM 728 O O . LEU A 1 93 ? 37.846 -0.874 -38.781 1.00 90.38 93 LEU A O 1
ATOM 732 N N . ASN A 1 94 ? 36.411 -1.832 -37.347 1.00 91.06 94 ASN A N 1
ATOM 733 C CA . ASN A 1 94 ? 37.417 -2.209 -36.352 1.00 91.06 94 ASN A CA 1
ATOM 734 C C . ASN A 1 94 ? 37.201 -3.612 -35.747 1.00 91.06 94 ASN A C 1
ATOM 736 O O . ASN A 1 94 ? 38.008 -4.037 -34.925 1.00 91.06 94 ASN A O 1
ATOM 740 N N . GLY A 1 95 ? 36.130 -4.320 -36.125 1.00 91.56 95 GLY A N 1
ATOM 741 C CA . GLY A 1 95 ? 35.798 -5.662 -35.640 1.00 91.56 95 GLY A CA 1
ATOM 742 C C . GLY A 1 95 ? 35.281 -5.723 -34.200 1.00 91.56 95 GLY A C 1
ATOM 743 O O . GLY A 1 95 ? 35.130 -6.817 -33.662 1.00 91.56 95 GLY A O 1
ATOM 744 N N . THR A 1 96 ? 35.024 -4.584 -33.554 1.00 95.06 96 THR A N 1
ATOM 745 C CA . THR A 1 96 ? 34.526 -4.562 -32.170 1.00 95.06 96 THR A CA 1
ATOM 746 C C . THR A 1 96 ? 33.049 -4.935 -32.103 1.00 95.06 96 THR A C 1
ATOM 748 O O . THR A 1 96 ? 32.264 -4.570 -32.977 1.00 95.06 96 THR A O 1
ATOM 751 N N . THR A 1 97 ? 32.655 -5.657 -31.056 1.00 96.81 97 THR A N 1
ATOM 752 C CA . THR A 1 97 ? 31.245 -5.938 -30.764 1.00 96.81 97 THR A CA 1
ATOM 753 C C . THR A 1 97 ? 30.517 -4.647 -30.402 1.00 96.81 97 THR A C 1
ATOM 755 O O . THR A 1 97 ? 31.048 -3.822 -29.657 1.00 96.81 97 THR A O 1
ATOM 758 N N . ILE A 1 98 ? 29.297 -4.477 -30.912 1.00 96.00 98 ILE A N 1
ATOM 759 C CA . ILE A 1 98 ? 28.437 -3.360 -30.526 1.00 96.00 98 ILE A CA 1
ATOM 760 C C . ILE A 1 98 ? 27.817 -3.665 -29.165 1.00 96.00 98 ILE A C 1
ATOM 762 O O . ILE A 1 98 ? 27.053 -4.621 -29.030 1.00 96.00 98 ILE A O 1
ATOM 766 N N . THR A 1 99 ? 28.144 -2.845 -28.168 1.00 96.06 99 THR A N 1
ATOM 767 C CA . THR A 1 99 ? 27.630 -2.979 -26.794 1.00 96.06 99 THR A CA 1
ATOM 768 C C . THR A 1 99 ? 26.832 -1.761 -26.330 1.00 96.06 99 THR A C 1
ATOM 770 O O . THR A 1 99 ? 26.225 -1.799 -25.261 1.00 96.06 99 THR A O 1
ATOM 773 N N . GLU A 1 100 ? 26.763 -0.697 -27.135 1.00 94.69 100 GLU A N 1
ATOM 774 C CA . GLU A 1 100 ? 25.979 0.502 -26.832 1.00 94.69 100 GLU A CA 1
ATOM 775 C C . GLU A 1 100 ? 25.253 1.034 -28.083 1.00 94.69 100 GLU A C 1
ATOM 777 O O . GLU A 1 100 ? 25.781 1.013 -29.199 1.00 94.69 100 GLU A O 1
ATOM 782 N N . VAL A 1 101 ? 24.021 1.512 -27.893 1.00 91.75 101 VAL A N 1
ATOM 783 C CA . VAL A 1 101 ? 23.230 2.207 -28.921 1.00 91.75 101 VAL A CA 1
ATOM 784 C C . VAL A 1 101 ? 22.899 3.614 -28.451 1.00 91.75 101 VAL A C 1
ATOM 786 O O . VAL A 1 101 ? 22.474 3.812 -27.312 1.00 91.75 101 VAL A O 1
ATOM 789 N N . TYR A 1 102 ? 23.095 4.595 -29.329 1.00 83.88 102 TYR A N 1
ATOM 790 C CA . TYR A 1 102 ? 22.847 5.997 -29.025 1.00 83.88 102 TYR A CA 1
ATOM 791 C C . TYR A 1 102 ? 21.933 6.641 -30.037 1.00 83.88 102 TYR A C 1
ATOM 793 O O . TYR A 1 102 ? 22.223 6.675 -31.231 1.00 83.88 102 TYR A O 1
ATOM 801 N N . GLY A 1 103 ? 20.861 7.221 -29.517 1.00 67.25 103 GLY A N 1
ATOM 802 C CA . GLY A 1 103 ? 20.001 8.130 -30.243 1.00 67.25 103 GLY A CA 1
ATOM 803 C C . GLY A 1 103 ? 20.424 9.535 -29.890 1.00 67.25 103 GLY A C 1
ATOM 804 O O . GLY A 1 103 ? 20.314 9.974 -28.750 1.00 67.25 103 GLY A O 1
ATOM 805 N N . SER A 1 104 ? 20.896 10.283 -30.881 1.00 65.75 104 SER A N 1
ATOM 806 C CA . SER A 1 104 ? 20.597 11.704 -30.795 1.00 65.75 104 SER A CA 1
ATOM 807 C C . SER A 1 104 ? 19.078 11.840 -30.921 1.00 65.75 104 SER A C 1
ATOM 809 O O . SER A 1 104 ? 18.459 11.003 -31.580 1.00 65.75 104 SER A O 1
ATOM 811 N N . ALA A 1 105 ? 18.491 12.899 -30.363 1.00 56.59 105 ALA A N 1
ATOM 812 C CA . ALA A 1 105 ? 17.043 13.128 -30.373 1.00 56.59 105 ALA A CA 1
ATOM 813 C C . ALA A 1 105 ? 16.386 13.082 -31.771 1.00 56.59 105 ALA A C 1
ATOM 815 O O . ALA A 1 105 ? 15.172 13.187 -31.852 1.00 56.59 105 ALA A O 1
ATOM 816 N N . TYR A 1 106 ? 17.152 12.981 -32.865 1.00 66.75 106 TYR A N 1
ATOM 817 C CA . TYR A 1 106 ? 16.673 12.907 -34.246 1.00 66.75 106 TYR A CA 1
ATOM 818 C C . TYR A 1 106 ? 16.998 11.593 -34.965 1.00 66.75 106 TYR A C 1
ATOM 820 O O . TYR A 1 106 ? 16.371 11.314 -35.980 1.00 66.75 106 TYR A O 1
ATOM 828 N N . SER A 1 107 ? 17.932 10.777 -34.461 1.00 71.12 107 SER A N 1
ATOM 829 C CA . SER A 1 107 ? 18.496 9.656 -35.233 1.00 71.12 107 SER A CA 1
ATOM 830 C C . SER A 1 107 ? 17.484 8.544 -35.540 1.00 71.12 107 SER A C 1
ATOM 832 O O . SER A 1 107 ? 17.680 7.802 -36.496 1.00 71.12 107 SER A O 1
ATOM 834 N N . PHE A 1 108 ? 16.433 8.403 -34.723 1.00 83.31 108 PHE A N 1
ATOM 835 C CA . PHE A 1 108 ? 15.519 7.254 -34.762 1.00 83.31 108 PHE A CA 1
ATOM 836 C C . PHE A 1 108 ? 14.040 7.635 -34.548 1.00 83.31 108 PHE A C 1
ATOM 838 O O . PHE A 1 108 ? 13.245 6.813 -34.103 1.00 83.31 108 PHE A O 1
ATOM 845 N N . ARG A 1 109 ? 13.648 8.879 -34.860 1.00 82.25 109 ARG A N 1
ATOM 846 C CA . ARG A 1 109 ? 12.288 9.411 -34.599 1.00 82.25 109 ARG A CA 1
ATOM 847 C C . ARG A 1 109 ? 11.149 8.653 -35.283 1.00 82.25 109 ARG A C 1
ATOM 849 O O . ARG A 1 109 ? 10.023 8.652 -34.791 1.00 82.25 1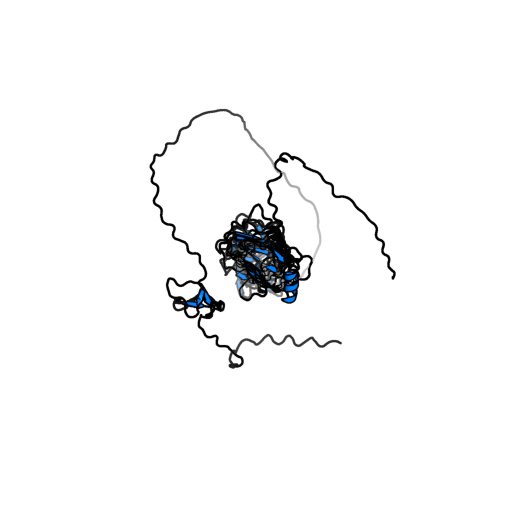09 ARG A O 1
ATOM 856 N N . ASP A 1 110 ? 11.439 8.021 -36.414 1.00 88.31 110 ASP A N 1
ATOM 857 C CA . ASP A 1 110 ? 10.458 7.250 -37.184 1.00 88.31 110 ASP A CA 1
ATOM 858 C C . ASP A 1 110 ? 10.542 5.743 -36.884 1.00 88.31 110 ASP A C 1
ATOM 860 O O . ASP A 1 110 ? 9.887 4.935 -37.542 1.00 88.31 110 ASP A O 1
ATOM 864 N N . ALA A 1 111 ? 11.364 5.337 -35.906 1.00 91.69 111 ALA A N 1
ATOM 865 C CA . ALA A 1 111 ? 11.469 3.942 -35.506 1.00 91.69 111 ALA A CA 1
ATOM 866 C C . ALA A 1 111 ? 10.178 3.484 -34.819 1.00 91.69 111 ALA A C 1
ATOM 868 O O . ALA A 1 111 ? 9.739 4.079 -33.840 1.00 91.69 111 ALA A O 1
ATOM 869 N N . LYS A 1 112 ? 9.606 2.390 -35.324 1.00 94.88 112 LYS A N 1
ATOM 870 C CA . LYS A 1 112 ? 8.420 1.711 -34.777 1.00 94.88 112 LYS A CA 1
ATOM 871 C C . LYS A 1 112 ? 8.765 0.375 -34.133 1.00 94.88 112 LYS A C 1
ATOM 873 O O . LYS A 1 112 ? 8.047 -0.095 -33.256 1.00 94.88 112 LYS A O 1
ATOM 878 N N . LYS A 1 113 ? 9.852 -0.255 -34.590 1.00 95.25 113 LYS A N 1
ATOM 879 C CA . LYS A 1 113 ? 10.331 -1.552 -34.107 1.00 95.25 113 LYS A CA 1
ATOM 880 C C . LYS A 1 113 ? 11.840 -1.646 -34.276 1.00 95.25 113 LYS A C 1
ATOM 882 O O . LYS A 1 113 ? 12.375 -1.292 -35.324 1.00 95.25 113 LYS A O 1
ATOM 887 N N . VAL A 1 114 ? 12.519 -2.190 -33.273 1.00 94.88 114 VAL A N 1
ATOM 888 C CA . VAL A 1 114 ? 13.971 -2.381 -33.308 1.00 94.88 114 VAL A CA 1
ATOM 889 C C . VAL A 1 114 ? 14.342 -3.825 -32.991 1.00 94.88 114 VAL A C 1
ATOM 891 O O . VAL A 1 114 ? 13.760 -4.448 -32.108 1.00 94.88 114 VAL A O 1
ATOM 894 N N . LYS A 1 115 ? 15.330 -4.361 -33.708 1.00 95.81 115 LYS A N 1
ATOM 895 C CA . LYS A 1 115 ? 16.093 -5.543 -33.305 1.00 95.81 115 LYS A CA 1
ATOM 896 C C . LYS A 1 115 ? 17.452 -5.061 -32.810 1.00 95.81 115 LYS A C 1
ATOM 898 O O . LYS A 1 115 ? 18.241 -4.533 -33.590 1.00 95.81 115 LYS A O 1
ATOM 903 N N . LEU A 1 116 ? 17.666 -5.180 -31.505 1.00 95.75 116 LEU A N 1
ATOM 904 C CA . LEU A 1 116 ? 18.869 -4.706 -30.822 1.00 95.75 116 LEU A CA 1
ATOM 905 C C . LEU A 1 116 ? 20.046 -5.679 -31.015 1.00 95.75 116 LEU A C 1
ATOM 907 O O . LEU A 1 116 ? 19.810 -6.846 -31.326 1.00 95.75 116 LEU A O 1
ATOM 911 N N . PRO A 1 117 ? 21.297 -5.226 -30.808 1.00 95.12 117 PRO A N 1
ATOM 912 C CA . PRO A 1 117 ? 22.460 -6.110 -30.806 1.00 95.12 117 PRO A CA 1
ATOM 913 C C . PRO A 1 117 ? 22.382 -7.166 -29.692 1.00 95.12 117 PRO A C 1
ATOM 915 O O . PRO A 1 117 ? 22.014 -6.852 -28.560 1.00 95.12 117 PRO A O 1
ATOM 918 N N . ASP A 1 118 ? 22.831 -8.390 -29.967 1.00 93.19 118 ASP A N 1
ATOM 919 C CA . ASP A 1 118 ? 22.766 -9.530 -29.033 1.00 93.19 118 ASP A CA 1
ATOM 920 C C . ASP A 1 118 ? 23.625 -9.320 -27.768 1.00 93.19 118 ASP A C 1
ATOM 922 O O . ASP A 1 118 ? 23.389 -9.909 -26.715 1.00 93.19 118 ASP A O 1
ATOM 926 N N . ASN A 1 119 ? 24.657 -8.478 -27.872 1.00 94.25 119 ASN A N 1
ATOM 927 C CA . ASN A 1 119 ? 25.604 -8.173 -26.796 1.00 94.25 119 ASN A CA 1
ATOM 928 C C . ASN A 1 119 ? 25.394 -6.758 -26.234 1.00 94.25 119 ASN A C 1
ATOM 930 O O . ASN A 1 119 ? 26.337 -6.160 -25.718 1.00 94.25 119 ASN A O 1
ATOM 934 N N . LEU A 1 120 ? 24.189 -6.195 -26.369 1.00 96.50 120 LEU A N 1
ATOM 935 C CA . LEU A 1 120 ? 23.901 -4.852 -25.883 1.00 96.50 120 LEU A CA 1
ATOM 936 C C . LEU A 1 120 ? 24.015 -4.781 -24.353 1.00 96.50 120 LEU A C 1
ATOM 938 O O . LEU A 1 120 ? 23.355 -5.525 -23.632 1.00 96.50 120 LEU A O 1
ATOM 942 N N . GLU A 1 121 ? 24.828 -3.846 -23.870 1.00 96.38 121 GLU A N 1
ATOM 943 C CA . GLU A 1 121 ? 25.068 -3.602 -22.444 1.00 96.38 121 GLU A CA 1
ATOM 944 C C . GLU A 1 121 ? 24.523 -2.234 -22.014 1.00 96.38 121 GLU A C 1
ATOM 946 O O . GLU A 1 121 ? 24.087 -2.075 -20.876 1.00 96.38 121 GLU A O 1
ATOM 951 N N . THR A 1 122 ? 24.510 -1.241 -22.911 1.00 96.75 122 THR A N 1
ATOM 952 C CA . THR A 1 122 ? 24.035 0.115 -22.606 1.00 96.75 122 THR A CA 1
ATOM 953 C C . THR A 1 122 ? 23.040 0.642 -23.635 1.00 96.75 122 THR A C 1
ATOM 955 O O . THR A 1 122 ? 23.326 0.712 -24.830 1.00 96.75 122 THR A O 1
ATOM 958 N N . ILE A 1 123 ? 21.897 1.117 -23.144 1.00 95.81 123 ILE A N 1
ATOM 959 C CA . ILE A 1 123 ? 20.983 1.983 -23.887 1.00 95.81 123 ILE A CA 1
ATOM 960 C C . ILE A 1 123 ? 21.320 3.420 -23.500 1.00 95.81 123 ILE A C 1
ATOM 962 O O . ILE A 1 123 ? 21.165 3.818 -22.343 1.00 95.81 123 ILE A O 1
ATOM 966 N N . ALA A 1 124 ? 21.852 4.191 -24.444 1.00 93.12 124 ALA A N 1
ATOM 967 C CA . ALA A 1 124 ? 22.382 5.506 -24.135 1.00 93.12 124 ALA A CA 1
ATOM 968 C C . ALA A 1 124 ? 21.293 6.585 -24.038 1.00 93.12 124 ALA A C 1
ATOM 970 O O . ALA A 1 124 ? 20.105 6.363 -24.273 1.00 93.12 124 ALA A O 1
ATOM 971 N N . THR A 1 125 ? 21.740 7.783 -23.670 1.00 90.94 125 THR A N 1
ATOM 972 C CA . THR A 1 125 ? 20.898 8.963 -23.499 1.00 90.94 125 THR A CA 1
ATOM 973 C C . THR A 1 125 ? 20.090 9.257 -24.753 1.00 90.94 125 THR A C 1
ATOM 975 O O . THR A 1 125 ? 20.653 9.251 -25.844 1.00 90.94 125 THR A O 1
ATOM 978 N N . SER A 1 126 ? 18.797 9.544 -24.582 1.00 88.62 126 SER A N 1
ATOM 979 C CA . SER A 1 126 ? 17.867 9.901 -25.665 1.00 88.62 126 SER A CA 1
ATOM 980 C C . SER A 1 126 ? 17.771 8.878 -26.812 1.00 88.62 126 SER A C 1
ATOM 982 O O . SER A 1 126 ? 17.479 9.263 -27.940 1.00 88.62 126 SER A O 1
ATOM 984 N N . PHE A 1 127 ? 18.026 7.585 -26.555 1.00 90.62 127 PHE A N 1
ATOM 985 C CA . PHE A 1 127 ? 18.050 6.551 -27.596 1.00 90.62 127 PHE A CA 1
ATOM 986 C C . PHE A 1 127 ? 16.815 6.544 -28.503 1.00 90.62 127 PHE A C 1
ATOM 988 O O . PHE A 1 127 ? 16.948 6.646 -29.717 1.00 90.62 127 PHE A O 1
ATOM 995 N N . LEU A 1 128 ? 15.630 6.438 -27.919 1.00 89.12 128 LEU A N 1
ATOM 996 C CA . LEU A 1 128 ? 14.360 6.388 -28.638 1.00 89.12 128 LEU A CA 1
ATOM 997 C C . LEU A 1 128 ? 13.363 7.390 -28.050 1.00 89.12 128 LEU A C 1
ATOM 999 O O . LEU A 1 128 ? 12.150 7.189 -28.138 1.00 89.12 128 LEU A O 1
ATOM 1003 N N . SER A 1 129 ? 13.870 8.479 -27.464 1.00 83.88 129 SER A N 1
ATOM 1004 C CA . SER A 1 129 ? 13.019 9.609 -27.107 1.00 83.88 129 SER A CA 1
ATOM 1005 C C . SER A 1 129 ? 12.382 10.166 -28.379 1.00 83.88 129 SER A C 1
ATOM 1007 O O . SER A 1 129 ? 13.066 10.343 -29.390 1.00 83.88 129 SER A O 1
ATOM 1009 N N . ASP A 1 130 ? 11.069 10.412 -28.336 1.00 80.56 130 ASP A N 1
ATOM 1010 C CA . ASP A 1 130 ? 10.316 10.952 -29.477 1.00 80.56 130 ASP A CA 1
ATOM 1011 C C . ASP A 1 130 ? 10.366 10.038 -30.731 1.00 80.56 130 ASP A C 1
ATOM 1013 O O . ASP A 1 130 ? 10.530 10.478 -31.871 1.00 80.56 130 ASP A O 1
ATOM 1017 N N . SER A 1 131 ? 10.269 8.721 -30.513 1.00 85.69 131 SER A N 1
ATOM 1018 C CA . SER A 1 131 ? 10.127 7.714 -31.575 1.00 85.69 131 SER A CA 1
ATOM 1019 C C . SER A 1 131 ? 8.724 7.107 -31.601 1.00 85.69 131 SER A C 1
ATOM 1021 O O . SER A 1 131 ? 8.035 7.093 -30.585 1.00 85.69 131 SER A O 1
ATOM 1023 N N . ASP A 1 132 ? 8.291 6.567 -32.745 1.00 90.06 132 ASP A N 1
ATOM 1024 C CA . ASP A 1 132 ? 6.986 5.893 -32.900 1.00 90.06 132 ASP A CA 1
ATOM 1025 C C . ASP A 1 132 ? 6.940 4.473 -32.290 1.00 90.06 132 ASP A C 1
ATOM 1027 O O . ASP A 1 132 ? 6.067 3.668 -32.632 1.00 90.06 132 ASP A O 1
ATOM 1031 N N . ILE A 1 133 ? 7.875 4.132 -31.397 1.00 92.62 133 ILE A N 1
ATOM 1032 C CA . ILE A 1 133 ? 7.956 2.804 -30.799 1.00 92.62 133 ILE A CA 1
ATOM 1033 C C . ILE A 1 133 ? 6.854 2.606 -29.753 1.00 92.62 133 ILE A C 1
ATOM 1035 O O . ILE A 1 133 ? 6.712 3.376 -28.804 1.00 92.62 133 ILE A O 1
ATOM 1039 N N . LYS A 1 134 ? 6.059 1.550 -29.942 1.00 95.19 134 LYS A N 1
ATOM 1040 C CA . LYS A 1 134 ? 4.939 1.199 -29.053 1.00 95.19 134 LYS A CA 1
ATOM 1041 C C . LYS A 1 134 ? 5.293 0.133 -28.035 1.00 95.19 134 LYS A C 1
ATOM 1043 O O . LYS A 1 134 ? 4.825 0.189 -26.902 1.00 95.19 134 LYS A O 1
ATOM 1048 N N . GLU A 1 135 ? 6.157 -0.792 -28.423 1.00 96.44 135 GLU A N 1
ATOM 1049 C CA . GLU A 1 135 ? 6.573 -1.909 -27.589 1.00 96.44 135 GLU A CA 1
ATOM 1050 C C . GLU A 1 135 ? 8.096 -1.982 -27.564 1.00 96.44 135 GLU A C 1
ATOM 1052 O O . GLU A 1 135 ? 8.750 -1.869 -28.606 1.00 96.44 135 GLU A O 1
ATOM 1057 N N . PHE A 1 136 ? 8.664 -2.178 -26.378 1.00 96.44 136 PHE A N 1
ATOM 1058 C CA . PHE A 1 136 ? 10.102 -2.314 -26.211 1.00 96.44 136 PHE A CA 1
ATOM 1059 C C . PHE A 1 136 ? 10.435 -3.432 -25.227 1.00 96.44 136 PHE A C 1
ATOM 1061 O O . PHE A 1 136 ? 9.877 -3.494 -24.135 1.00 96.44 136 PHE A O 1
ATOM 1068 N N . THR A 1 137 ? 11.388 -4.284 -25.598 1.00 96.75 137 THR A N 1
ATOM 1069 C CA . THR A 1 137 ? 11.945 -5.309 -24.710 1.00 96.75 137 THR A CA 1
ATOM 1070 C C . THR A 1 137 ? 13.393 -4.952 -24.406 1.00 96.75 137 THR A C 1
ATOM 1072 O O . THR A 1 137 ? 14.215 -4.851 -25.318 1.00 96.75 137 THR A O 1
ATOM 1075 N N . VAL A 1 138 ? 13.718 -4.766 -23.127 1.00 97.12 138 VAL A N 1
ATOM 1076 C CA . VAL A 1 138 ? 15.091 -4.548 -22.655 1.00 97.12 138 VAL A CA 1
ATOM 1077 C C . VAL A 1 138 ? 15.833 -5.893 -22.662 1.00 97.12 138 VAL A C 1
ATOM 1079 O O . VAL A 1 138 ? 15.417 -6.791 -21.930 1.00 97.12 138 VAL A O 1
ATOM 1082 N N . PRO A 1 139 ? 16.926 -6.065 -23.436 1.00 95.88 139 PRO A N 1
ATOM 1083 C CA . PRO A 1 139 ? 17.689 -7.317 -23.464 1.00 95.88 139 PRO A CA 1
ATOM 1084 C C . PRO A 1 139 ? 18.344 -7.649 -22.118 1.00 95.88 139 PRO A C 1
ATOM 1086 O O . PRO A 1 139 ? 18.810 -6.750 -21.415 1.00 95.88 139 PRO A O 1
ATOM 1089 N N . GLY A 1 140 ? 18.491 -8.937 -21.787 1.00 93.75 140 GLY A N 1
ATOM 1090 C CA . GLY A 1 140 ? 18.928 -9.360 -20.453 1.00 93.75 140 GLY A CA 1
ATOM 1091 C C . GLY A 1 140 ? 20.342 -8.918 -20.068 1.00 93.75 140 GLY A C 1
ATOM 1092 O O . GLY A 1 140 ? 20.643 -8.756 -18.882 1.00 93.75 140 GLY A O 1
ATOM 1093 N N . ARG A 1 141 ? 21.219 -8.665 -21.048 1.00 95.50 141 ARG A N 1
ATOM 1094 C CA . ARG A 1 141 ? 22.593 -8.176 -20.827 1.00 95.50 141 ARG A CA 1
ATOM 1095 C C . ARG A 1 141 ? 22.705 -6.674 -20.587 1.00 95.50 141 ARG A C 1
ATOM 1097 O O . ARG A 1 141 ? 23.775 -6.232 -20.167 1.00 95.50 141 ARG A O 1
ATOM 1104 N N . VAL A 1 142 ? 21.635 -5.910 -20.801 1.00 97.56 142 VAL A N 1
ATOM 1105 C CA . VAL A 1 142 ? 21.645 -4.475 -20.520 1.00 97.56 142 VAL A CA 1
ATOM 1106 C C . VAL A 1 142 ? 21.853 -4.258 -19.026 1.00 97.56 142 VAL A C 1
ATOM 1108 O O . VAL A 1 142 ? 21.121 -4.799 -18.198 1.00 97.56 142 VAL A O 1
ATOM 1111 N N . SER A 1 143 ? 22.865 -3.458 -18.701 1.00 97.50 143 SER A N 1
ATOM 1112 C CA . SER A 1 143 ? 23.218 -3.057 -17.340 1.00 97.50 143 SER A CA 1
ATOM 1113 C C . SER A 1 143 ? 23.014 -1.566 -17.084 1.00 97.50 143 SER A C 1
ATOM 1115 O O . SER A 1 143 ? 22.975 -1.138 -15.932 1.00 97.50 143 SER A O 1
ATOM 1117 N N . SER A 1 144 ? 22.835 -0.764 -18.138 1.00 97.81 144 SER A N 1
ATOM 1118 C CA . SER A 1 144 ? 22.566 0.668 -18.022 1.00 97.81 144 SER A CA 1
ATOM 1119 C C . SER A 1 144 ? 21.561 1.139 -19.069 1.00 97.81 144 SER A C 1
ATOM 1121 O O . SER A 1 144 ? 21.777 0.995 -20.273 1.00 97.81 144 SER A O 1
ATOM 1123 N N . ILE A 1 145 ? 20.480 1.755 -18.599 1.00 98.00 145 ILE A N 1
ATOM 1124 C CA . ILE A 1 145 ? 19.576 2.579 -19.401 1.00 98.00 145 ILE A CA 1
ATOM 1125 C C . ILE A 1 145 ? 19.810 4.011 -18.945 1.00 98.00 145 ILE A C 1
ATOM 1127 O O . ILE A 1 145 ? 19.481 4.364 -17.818 1.00 98.00 145 ILE A O 1
ATOM 1131 N N . ARG A 1 146 ? 20.451 4.833 -19.771 1.00 96.31 146 ARG A N 1
ATOM 1132 C CA . ARG A 1 146 ? 20.909 6.159 -19.341 1.00 96.31 146 ARG A CA 1
ATOM 1133 C C . ARG A 1 146 ? 19.765 7.176 -19.264 1.00 96.31 146 ARG A C 1
ATOM 1135 O O . ARG A 1 146 ? 18.633 6.919 -19.672 1.00 96.31 146 ARG A O 1
ATOM 1142 N N . TYR A 1 147 ? 20.117 8.352 -18.739 1.00 94.38 147 TYR A N 1
ATOM 1143 C CA . TYR A 1 147 ? 19.290 9.559 -18.683 1.00 94.38 147 TYR A CA 1
ATOM 1144 C C . TYR A 1 147 ? 18.381 9.684 -19.906 1.00 94.38 147 TYR A C 1
ATOM 1146 O O . TYR A 1 147 ? 18.896 9.618 -21.018 1.00 94.38 147 TYR A O 1
ATOM 1154 N N . ASN A 1 148 ? 17.077 9.866 -19.688 1.00 93.12 148 ASN A N 1
ATOM 1155 C CA . ASN A 1 148 ? 16.052 10.173 -20.692 1.00 93.12 148 ASN A CA 1
ATOM 1156 C C . ASN A 1 148 ? 15.995 9.275 -21.949 1.00 93.12 148 ASN A C 1
ATOM 1158 O O . ASN A 1 148 ? 15.494 9.719 -22.983 1.00 93.12 148 ASN A O 1
ATOM 1162 N N . ALA A 1 149 ? 16.497 8.035 -21.885 1.00 93.81 149 ALA A N 1
ATOM 1163 C CA . ALA A 1 149 ? 16.588 7.128 -23.034 1.00 93.81 149 ALA A CA 1
ATOM 1164 C C . ALA A 1 149 ? 15.285 7.003 -23.853 1.00 93.81 149 ALA A C 1
ATOM 1166 O O . ALA A 1 149 ? 15.353 6.934 -25.079 1.00 93.81 149 ALA A O 1
ATOM 1167 N N . PHE A 1 150 ? 14.129 7.032 -23.185 1.00 93.75 150 PHE A N 1
ATOM 1168 C CA . PHE A 1 150 ? 12.782 6.934 -23.754 1.00 93.75 150 PHE A CA 1
ATOM 1169 C C . PHE A 1 150 ? 11.832 8.009 -23.193 1.00 93.75 150 PHE A C 1
ATOM 1171 O O . PHE A 1 150 ? 10.630 7.787 -23.076 1.00 93.75 150 PHE A O 1
ATOM 1178 N N . ASP A 1 151 ? 12.351 9.164 -22.778 1.00 90.19 151 ASP A N 1
ATOM 1179 C CA . ASP A 1 151 ? 11.545 10.232 -22.171 1.00 90.19 151 ASP A CA 1
ATOM 1180 C C . ASP A 1 151 ? 10.559 10.864 -23.164 1.00 90.19 151 ASP A C 1
ATOM 1182 O O . ASP A 1 151 ? 10.933 11.204 -24.287 1.00 90.19 151 ASP A O 1
ATOM 1186 N N . ASN A 1 152 ? 9.320 11.076 -22.712 1.00 85.69 152 ASN A N 1
ATOM 1187 C CA . ASN A 1 152 ? 8.211 11.580 -23.522 1.00 85.69 152 ASN A CA 1
ATOM 1188 C C . ASN A 1 152 ? 7.454 12.762 -22.899 1.00 85.69 152 ASN A C 1
ATOM 1190 O O . ASN A 1 152 ? 6.301 13.035 -23.234 1.00 85.69 152 ASN A O 1
ATOM 1194 N N . ARG A 1 153 ? 8.099 13.530 -22.011 1.00 84.62 153 ARG A N 1
ATOM 1195 C CA . ARG A 1 153 ? 7.442 14.663 -21.323 1.00 84.62 153 ARG A CA 1
ATOM 1196 C C . ARG A 1 153 ? 6.965 15.802 -22.232 1.00 84.62 153 ARG A C 1
ATOM 1198 O O . ARG A 1 153 ? 6.172 16.631 -21.790 1.00 84.62 153 ARG A O 1
ATOM 1205 N N . PHE A 1 154 ? 7.475 15.878 -23.459 1.00 81.38 154 PHE A N 1
ATOM 1206 C CA . PHE A 1 154 ? 7.164 16.941 -24.417 1.00 81.38 154 PHE A CA 1
ATOM 1207 C C . PHE A 1 154 ? 6.482 16.436 -25.692 1.00 81.38 154 PHE A C 1
ATOM 1209 O O . PHE A 1 154 ? 6.202 17.257 -26.564 1.00 81.38 154 PHE A O 1
ATOM 1216 N N . ASP A 1 155 ? 6.196 15.135 -25.796 1.00 74.94 155 ASP A N 1
ATOM 1217 C CA . ASP A 1 155 ? 5.729 14.529 -27.042 1.00 74.94 155 ASP A CA 1
ATOM 1218 C C . ASP A 1 155 ? 4.446 13.696 -26.889 1.00 74.94 155 ASP A C 1
ATOM 1220 O O . ASP A 1 155 ? 3.928 13.435 -25.802 1.00 74.94 155 ASP A O 1
ATOM 1224 N N . THR A 1 156 ? 3.905 13.312 -28.039 1.00 74.69 156 THR A N 1
ATOM 1225 C CA . THR A 1 156 ? 2.724 12.477 -28.239 1.00 74.69 156 THR A CA 1
ATOM 1226 C C . THR A 1 156 ? 3.064 11.012 -28.530 1.00 74.69 156 THR A C 1
ATOM 1228 O O . THR A 1 156 ? 2.196 10.152 -28.361 1.00 74.69 156 THR A O 1
ATOM 1231 N N . LYS A 1 157 ? 4.299 10.700 -28.948 1.00 86.69 157 LYS A N 1
ATOM 1232 C CA . LYS A 1 157 ? 4.700 9.354 -29.382 1.00 86.69 157 LYS A CA 1
ATOM 1233 C C . LYS A 1 157 ? 5.197 8.484 -28.226 1.00 86.69 157 LYS A C 1
ATOM 1235 O O . LYS A 1 157 ? 6.378 8.470 -27.915 1.00 86.69 157 LYS A O 1
ATOM 1240 N N . LYS A 1 158 ? 4.287 7.761 -27.576 1.00 89.94 158 LYS A N 1
ATOM 1241 C CA . LYS A 1 158 ? 4.556 7.035 -26.322 1.00 89.94 158 LYS A CA 1
ATOM 1242 C C . LYS A 1 158 ? 4.760 5.532 -26.499 1.00 89.94 158 LYS A C 1
ATOM 1244 O O . LYS A 1 158 ? 4.037 4.921 -27.290 1.00 89.94 158 LYS A O 1
ATOM 1249 N N . ILE A 1 159 ? 5.643 4.970 -25.666 1.00 95.06 159 ILE A N 1
ATOM 1250 C CA . ILE A 1 159 ? 5.721 3.528 -25.389 1.00 95.06 159 ILE A CA 1
ATOM 1251 C C . ILE A 1 159 ? 4.491 3.119 -24.584 1.00 95.06 159 ILE A C 1
ATOM 1253 O O . ILE A 1 159 ? 4.154 3.774 -23.598 1.00 95.06 159 ILE A O 1
ATOM 1257 N N . GLU A 1 160 ? 3.848 2.036 -25.000 1.00 96.25 160 GLU A N 1
ATOM 1258 C CA . GLU A 1 160 ? 2.646 1.464 -24.384 1.00 96.25 160 GLU A CA 1
ATOM 1259 C C . GLU A 1 160 ? 2.965 0.150 -23.657 1.00 96.25 160 GLU A C 1
ATOM 1261 O O . GLU A 1 160 ? 2.390 -0.138 -22.610 1.00 96.25 160 GLU A O 1
ATOM 1266 N N . LYS A 1 161 ? 3.950 -0.611 -24.150 1.00 97.81 161 LYS A N 1
ATOM 1267 C CA . LYS A 1 161 ? 4.372 -1.883 -23.559 1.00 97.81 161 LYS A CA 1
ATOM 1268 C C . LYS A 1 161 ? 5.880 -1.930 -23.335 1.00 97.81 161 LYS A C 1
ATOM 1270 O O . LYS A 1 161 ? 6.661 -1.669 -24.252 1.00 97.81 161 LYS A O 1
ATOM 1275 N N . LEU A 1 162 ? 6.286 -2.305 -22.126 1.00 97.94 162 LEU A N 1
ATOM 1276 C CA . LEU A 1 162 ? 7.687 -2.484 -21.756 1.00 97.94 162 LEU A CA 1
ATOM 1277 C C . LEU A 1 162 ? 7.884 -3.848 -21.100 1.00 97.94 162 LEU A C 1
ATOM 1279 O O . LEU A 1 162 ? 7.247 -4.156 -20.098 1.00 97.94 162 LEU A O 1
ATOM 1283 N N . GLU A 1 163 ? 8.807 -4.630 -21.645 1.00 97.31 163 GLU A N 1
ATOM 1284 C CA . GLU A 1 163 ? 9.213 -5.922 -21.096 1.00 97.31 163 GLU A CA 1
ATOM 1285 C C . GLU A 1 163 ? 10.715 -5.932 -20.799 1.00 97.31 163 GLU A C 1
ATOM 1287 O O . GLU A 1 163 ? 11.501 -5.204 -21.411 1.00 97.31 163 GLU A O 1
ATOM 1292 N N . PHE A 1 164 ? 11.128 -6.797 -19.877 1.00 96.81 164 PHE A N 1
ATOM 1293 C CA . PHE A 1 164 ? 12.530 -7.044 -19.567 1.00 96.81 164 PHE A CA 1
ATOM 1294 C C . PHE A 1 164 ? 12.842 -8.520 -19.779 1.00 96.81 164 PHE A C 1
ATOM 1296 O O . PHE A 1 164 ? 12.176 -9.391 -19.225 1.00 96.81 164 PHE A O 1
ATOM 1303 N N . ASP A 1 165 ? 13.881 -8.804 -20.554 1.00 94.25 165 ASP A N 1
ATOM 1304 C CA . ASP A 1 165 ? 14.430 -10.149 -20.656 1.00 94.25 165 ASP A CA 1
ATOM 1305 C C . ASP A 1 165 ? 15.186 -10.507 -19.363 1.00 94.25 165 ASP A C 1
ATOM 1307 O O . ASP A 1 165 ? 16.094 -9.797 -18.921 1.00 94.25 165 ASP A O 1
ATOM 1311 N N . ASN A 1 166 ? 14.810 -11.635 -18.760 1.00 89.69 166 ASN A N 1
ATOM 1312 C CA . ASN A 1 166 ? 15.340 -12.112 -17.486 1.00 89.69 166 ASN A CA 1
ATOM 1313 C C . ASN A 1 166 ? 16.482 -13.143 -17.637 1.00 89.69 166 ASN A C 1
ATOM 1315 O O . ASN A 1 166 ? 16.848 -13.814 -16.675 1.00 89.69 166 ASN A O 1
ATOM 1319 N N . SER A 1 167 ? 17.069 -13.286 -18.831 1.00 89.31 167 SER A N 1
ATOM 1320 C CA . SER A 1 167 ? 18.114 -14.278 -19.143 1.00 89.31 167 SER A CA 1
ATOM 1321 C C . SER A 1 167 ? 19.450 -14.103 -18.397 1.00 89.31 167 SER A C 1
ATOM 1323 O O . SER A 1 167 ? 20.274 -15.018 -18.391 1.00 89.31 167 SER A O 1
ATOM 1325 N N . ASN A 1 168 ? 19.687 -12.959 -17.741 1.00 88.06 168 ASN A N 1
ATOM 1326 C CA . ASN A 1 168 ? 20.914 -12.680 -16.979 1.00 88.06 168 ASN A CA 1
ATOM 1327 C C . ASN A 1 168 ? 20.606 -12.097 -15.582 1.00 88.06 168 ASN A C 1
ATOM 1329 O O . ASN A 1 168 ? 20.777 -10.888 -15.363 1.00 88.06 168 ASN A O 1
ATOM 1333 N N . PRO A 1 169 ? 20.168 -12.940 -14.630 1.00 84.56 169 PRO A N 1
ATOM 1334 C CA . PRO A 1 169 ? 19.714 -12.490 -13.317 1.00 84.56 169 PRO A CA 1
ATOM 1335 C C . PRO A 1 169 ? 20.849 -12.103 -12.352 1.00 84.56 169 PRO A C 1
ATOM 1337 O O . PRO A 1 169 ? 20.634 -11.387 -11.380 1.00 84.56 169 PRO A O 1
ATOM 1340 N N . SER A 1 170 ? 22.085 -12.546 -12.611 1.00 86.19 170 SER A N 1
ATOM 1341 C CA . SER A 1 170 ? 23.266 -12.209 -11.796 1.00 86.19 170 SER A CA 1
ATOM 1342 C C . SER A 1 170 ? 23.900 -10.857 -12.143 1.00 86.19 170 SER A C 1
ATOM 1344 O O . SER A 1 170 ? 24.856 -10.445 -11.490 1.00 86.19 170 SER A O 1
ATOM 1346 N N . GLY A 1 171 ? 23.423 -10.192 -13.199 1.00 91.00 171 GLY A N 1
ATOM 1347 C CA . GLY A 1 171 ? 23.929 -8.890 -13.628 1.00 91.00 171 GLY A CA 1
ATOM 1348 C C . GLY A 1 171 ? 23.443 -7.731 -12.753 1.00 91.00 171 GLY A C 1
ATOM 1349 O O . GLY A 1 171 ? 22.626 -7.908 -11.850 1.00 91.00 171 GLY A O 1
ATOM 1350 N N . SER A 1 172 ? 23.922 -6.528 -13.063 1.00 95.69 172 SER A N 1
ATOM 1351 C CA . SER A 1 172 ? 23.363 -5.276 -12.550 1.00 95.69 172 SER A CA 1
ATOM 1352 C C . SER A 1 172 ? 22.431 -4.631 -13.576 1.00 95.69 172 SER A C 1
ATOM 1354 O O . SER A 1 172 ? 22.516 -4.941 -14.765 1.00 95.69 172 SER A O 1
ATOM 1356 N N . LEU A 1 173 ? 21.551 -3.740 -13.121 1.00 97.56 173 LEU A N 1
ATOM 1357 C CA . LEU A 1 173 ? 20.783 -2.841 -13.979 1.00 97.56 173 LEU A CA 1
ATOM 1358 C C . LEU A 1 173 ? 20.572 -1.495 -13.281 1.00 97.56 173 LEU A C 1
ATOM 1360 O O . LEU A 1 173 ? 20.004 -1.427 -12.194 1.00 97.56 173 LEU A O 1
ATOM 1364 N N . GLU A 1 174 ? 20.995 -0.416 -13.930 1.00 97.94 174 GLU A N 1
ATOM 1365 C CA . GLU A 1 174 ? 20.620 0.945 -13.554 1.00 97.94 174 GLU A CA 1
ATOM 1366 C C . GLU A 1 174 ? 19.670 1.535 -14.596 1.00 97.94 174 GLU A C 1
ATOM 1368 O O . GLU A 1 174 ? 20.015 1.650 -15.776 1.00 97.94 174 GLU A O 1
ATOM 1373 N N . ILE A 1 175 ? 18.484 1.935 -14.143 1.00 98.38 175 ILE A N 1
ATOM 1374 C CA . ILE A 1 175 ? 17.518 2.702 -14.926 1.00 98.38 175 ILE A CA 1
ATOM 1375 C C . ILE A 1 175 ? 17.676 4.169 -14.544 1.00 98.38 175 ILE A C 1
ATOM 1377 O O . ILE A 1 175 ? 17.382 4.573 -13.420 1.00 98.38 175 ILE A O 1
ATOM 1381 N N . GLY A 1 176 ? 18.196 4.946 -15.484 1.00 97.88 176 GLY A N 1
ATOM 1382 C CA . GLY A 1 176 ? 18.613 6.324 -15.296 1.00 97.88 176 GLY A CA 1
ATOM 1383 C C . GLY A 1 176 ? 17.461 7.309 -15.130 1.00 97.88 176 GLY A C 1
ATOM 1384 O O . GLY A 1 176 ? 16.282 6.999 -15.307 1.00 97.88 176 GLY A O 1
ATOM 1385 N N . GLU A 1 177 ? 17.836 8.539 -14.789 1.00 97.06 177 GLU A N 1
ATOM 1386 C CA . GLU A 1 177 ? 16.885 9.613 -14.522 1.00 97.06 177 GLU A CA 1
ATOM 1387 C C . GLU A 1 177 ? 15.994 9.882 -15.740 1.00 97.06 177 GLU A C 1
ATOM 1389 O O . GLU A 1 177 ? 16.484 9.993 -16.869 1.00 97.06 177 GLU A O 1
ATOM 1394 N N . TRP A 1 178 ? 14.682 9.975 -15.516 1.00 96.69 178 TRP A N 1
ATOM 1395 C CA . TRP A 1 178 ? 13.674 10.157 -16.567 1.00 96.69 178 TRP A CA 1
ATOM 1396 C C . TRP A 1 178 ? 13.668 9.093 -17.684 1.00 96.69 178 TRP A C 1
ATOM 1398 O O . TRP A 1 178 ? 13.096 9.349 -18.742 1.00 96.69 178 TRP A O 1
ATOM 1408 N N . ALA A 1 179 ? 14.294 7.921 -17.506 1.00 96.94 179 ALA A N 1
ATOM 1409 C CA . ALA A 1 179 ? 14.507 6.958 -18.594 1.00 96.94 179 ALA A CA 1
ATOM 1410 C C . ALA A 1 179 ? 13.228 6.569 -19.356 1.00 96.94 179 ALA A C 1
ATOM 1412 O O . ALA A 1 179 ? 13.272 6.531 -20.579 1.00 96.94 179 ALA A O 1
ATOM 1413 N N . PHE A 1 180 ? 12.108 6.342 -18.665 1.00 97.44 180 PHE A N 1
ATOM 1414 C CA . PHE A 1 180 ? 10.793 6.009 -19.232 1.00 97.44 180 PHE A CA 1
ATOM 1415 C C . PHE A 1 180 ? 9.706 7.017 -18.821 1.00 97.44 180 PHE A C 1
ATOM 1417 O O . PHE A 1 180 ? 8.513 6.700 -18.796 1.00 97.44 180 PHE A O 1
ATOM 1424 N N . ASN A 1 181 ? 10.101 8.248 -18.504 1.00 96.62 181 ASN A N 1
ATOM 1425 C CA . ASN A 1 181 ? 9.206 9.292 -18.018 1.00 96.62 181 ASN A CA 1
ATOM 1426 C C . ASN A 1 181 ? 8.123 9.681 -19.045 1.00 96.62 181 ASN A C 1
ATOM 1428 O O . ASN A 1 181 ? 8.409 9.874 -20.226 1.00 96.62 181 ASN A O 1
ATOM 1432 N N . ALA A 1 182 ? 6.891 9.861 -18.560 1.00 95.69 182 ALA A N 1
ATOM 1433 C CA . ALA A 1 182 ? 5.727 10.358 -19.296 1.00 95.69 182 ALA A CA 1
ATOM 1434 C C . ALA A 1 182 ? 5.323 9.548 -20.549 1.00 95.69 182 ALA A C 1
ATOM 1436 O O . ALA A 1 182 ? 4.747 10.099 -21.495 1.00 95.69 182 ALA A O 1
ATOM 1437 N N . ASN A 1 183 ? 5.574 8.236 -20.547 1.00 96.06 183 ASN A N 1
ATOM 1438 C CA . ASN A 1 183 ? 5.068 7.319 -21.570 1.00 96.06 183 ASN A CA 1
ATOM 1439 C C . ASN A 1 183 ? 3.596 6.928 -21.298 1.00 96.06 183 ASN A C 1
ATOM 1441 O O . ASN A 1 183 ? 2.842 7.665 -20.655 1.00 96.06 183 ASN A O 1
ATOM 1445 N N . ALA A 1 184 ? 3.138 5.836 -21.905 1.00 96.31 184 ALA A N 1
ATOM 1446 C CA . ALA A 1 184 ? 1.820 5.239 -21.723 1.00 96.31 184 ALA A CA 1
ATOM 1447 C C . ALA A 1 184 ? 1.958 3.762 -21.320 1.00 96.31 184 ALA A C 1
ATOM 1449 O O . ALA A 1 184 ? 1.093 2.966 -21.661 1.00 96.31 184 ALA A O 1
ATOM 1450 N N . ILE A 1 185 ? 3.052 3.403 -20.629 1.00 98.25 185 ILE A N 1
ATOM 1451 C CA . ILE A 1 185 ? 3.317 2.019 -20.222 1.00 98.25 185 ILE A CA 1
ATOM 1452 C C . ILE A 1 185 ? 2.164 1.564 -19.333 1.00 98.25 185 ILE A C 1
ATOM 1454 O O . ILE A 1 185 ? 1.964 2.151 -18.269 1.00 98.25 185 ILE A O 1
ATOM 1458 N N . GLU A 1 186 ? 1.413 0.563 -19.783 1.00 97.56 186 GLU A N 1
ATOM 1459 C CA . GLU A 1 186 ? 0.192 0.088 -19.133 1.00 97.56 186 GLU A CA 1
ATOM 1460 C C . GLU A 1 186 ? 0.240 -1.405 -18.792 1.00 97.56 186 GLU A C 1
ATOM 1462 O O . GLU A 1 186 ? 1.095 -2.152 -19.268 1.00 97.56 186 GLU A O 1
ATOM 1467 N N . GLY A 1 187 ? -0.698 -1.839 -17.948 1.00 97.25 187 GLY A N 1
ATOM 1468 C CA . GLY A 1 187 ? -0.817 -3.235 -17.533 1.00 97.25 187 GLY A CA 1
ATOM 1469 C C . GLY A 1 187 ? 0.181 -3.640 -16.449 1.00 97.25 187 GLY A C 1
ATOM 1470 O O . GLY A 1 187 ? 0.610 -2.818 -15.632 1.00 97.25 187 GLY A O 1
ATOM 1471 N N . ASP A 1 188 ? 0.493 -4.932 -16.413 1.00 98.12 188 ASP A N 1
ATOM 1472 C CA . ASP A 1 188 ? 1.346 -5.529 -15.391 1.00 98.12 188 ASP A CA 1
ATOM 1473 C C . ASP A 1 188 ? 2.817 -5.368 -15.770 1.00 98.12 188 ASP A C 1
ATOM 1475 O O . ASP A 1 188 ? 3.252 -5.764 -16.851 1.00 98.12 188 ASP A O 1
ATOM 1479 N N . MET A 1 189 ? 3.595 -4.805 -14.852 1.00 98.06 189 MET A N 1
ATOM 1480 C CA . MET A 1 189 ? 5.028 -4.624 -15.006 1.00 98.06 189 MET A CA 1
ATOM 1481 C C . MET A 1 189 ? 5.777 -5.582 -14.090 1.00 98.06 189 MET A C 1
ATOM 1483 O O . MET A 1 189 ? 5.650 -5.525 -12.866 1.00 98.06 189 MET A O 1
ATOM 1487 N N . VAL A 1 190 ? 6.615 -6.423 -14.690 1.00 97.38 190 VAL A N 1
ATOM 1488 C CA . VAL A 1 190 ? 7.535 -7.307 -13.971 1.00 97.38 190 VAL A CA 1
ATOM 1489 C C . VAL A 1 190 ? 8.955 -6.810 -14.205 1.00 97.38 190 VAL A C 1
ATOM 1491 O O . VAL A 1 190 ? 9.450 -6.822 -15.333 1.00 97.38 190 VAL A O 1
ATOM 1494 N N . LEU A 1 191 ? 9.605 -6.338 -13.143 1.00 96.94 191 LEU A N 1
ATOM 1495 C CA . LEU A 1 191 ? 11.011 -5.951 -13.202 1.00 96.94 191 LEU A CA 1
ATOM 1496 C C . LEU A 1 191 ? 11.909 -7.203 -13.122 1.00 96.94 191 LEU A C 1
ATOM 1498 O O . LEU A 1 191 ? 11.580 -8.144 -12.399 1.00 96.94 191 LEU A O 1
ATOM 1502 N N . PRO A 1 192 ? 13.042 -7.238 -13.848 1.00 95.31 192 PRO A N 1
ATOM 1503 C CA . PRO A 1 192 ? 13.888 -8.424 -13.932 1.00 95.31 192 PRO A CA 1
ATOM 1504 C C . PRO A 1 192 ? 14.650 -8.662 -12.627 1.00 95.31 192 PRO A C 1
ATOM 1506 O O . PRO A 1 192 ? 14.989 -7.722 -11.905 1.00 95.31 192 PRO A O 1
ATOM 1509 N N . GLU A 1 193 ? 15.006 -9.917 -12.362 1.00 92.81 193 GLU A N 1
ATOM 1510 C CA . GLU A 1 193 ? 15.932 -10.238 -11.277 1.00 92.81 193 GLU A CA 1
ATOM 1511 C C . GLU A 1 193 ? 17.323 -9.701 -11.630 1.00 92.81 193 GLU A C 1
ATOM 1513 O O . GLU A 1 193 ? 17.826 -9.917 -12.734 1.00 92.81 193 GLU A O 1
ATOM 1518 N N . LYS A 1 194 ? 17.940 -8.965 -10.703 1.00 92.94 194 LYS A N 1
ATOM 1519 C CA . LYS A 1 194 ? 19.298 -8.414 -10.827 1.00 92.94 194 LYS A CA 1
ATOM 1520 C C . LYS A 1 194 ? 19.971 -8.402 -9.465 1.00 92.94 194 LYS A C 1
ATOM 1522 O O . LYS A 1 194 ? 19.309 -8.172 -8.457 1.00 92.94 194 LYS A O 1
ATOM 1527 N N . ALA A 1 195 ? 21.279 -8.642 -9.427 1.00 90.75 195 ALA A N 1
ATOM 1528 C CA . ALA A 1 195 ? 22.052 -8.652 -8.185 1.00 90.75 195 ALA A CA 1
ATOM 1529 C C . ALA A 1 195 ? 22.247 -7.241 -7.597 1.00 90.75 195 ALA A C 1
ATOM 1531 O O . ALA A 1 195 ? 22.271 -7.082 -6.380 1.00 90.75 195 ALA A O 1
ATOM 1532 N N . ASP A 1 196 ? 22.368 -6.221 -8.454 1.00 91.75 196 ASP A N 1
ATOM 1533 C CA . ASP A 1 196 ? 22.367 -4.802 -8.072 1.00 91.75 196 ASP A CA 1
ATOM 1534 C C . ASP A 1 196 ? 21.419 -4.047 -9.004 1.00 91.75 196 ASP A C 1
ATOM 1536 O O . ASP A 1 196 ? 21.645 -3.995 -10.216 1.00 91.75 196 ASP A O 1
ATOM 1540 N N . PHE A 1 197 ? 20.343 -3.498 -8.446 1.00 94.44 197 PHE A N 1
ATOM 1541 C CA . PHE A 1 197 ? 19.299 -2.832 -9.215 1.00 94.44 197 PHE A CA 1
ATOM 1542 C C . PHE A 1 197 ? 19.038 -1.440 -8.647 1.00 94.44 197 PHE A C 1
ATOM 1544 O O . PHE A 1 197 ? 18.764 -1.269 -7.457 1.00 94.44 197 PHE A O 1
ATOM 1551 N N . LYS A 1 198 ? 19.135 -0.437 -9.519 1.00 95.88 198 LYS A N 1
ATOM 1552 C CA . LYS A 1 198 ? 18.872 0.962 -9.202 1.00 95.88 198 LYS A CA 1
ATOM 1553 C C . LYS A 1 198 ? 17.861 1.551 -10.170 1.00 95.88 198 LYS A C 1
ATOM 1555 O O . LYS A 1 198 ? 17.976 1.380 -11.384 1.00 95.88 198 LYS A O 1
ATOM 1560 N N . ILE A 1 199 ? 16.911 2.296 -9.628 1.00 97.50 199 ILE A N 1
ATOM 1561 C CA . ILE A 1 199 ? 15.906 3.045 -10.375 1.00 97.50 199 ILE A CA 1
ATOM 1562 C C . ILE A 1 199 ? 16.040 4.496 -9.942 1.00 97.50 199 ILE A C 1
ATOM 1564 O O . ILE A 1 199 ? 15.736 4.838 -8.806 1.00 97.50 199 ILE A O 1
ATOM 1568 N N . LYS A 1 200 ? 16.539 5.355 -10.827 1.00 97.56 200 LYS A N 1
ATOM 1569 C CA . LYS A 1 200 ? 16.824 6.759 -10.516 1.00 97.56 200 LYS A CA 1
ATOM 1570 C C . LYS A 1 200 ? 15.561 7.628 -10.581 1.00 97.56 200 LYS A C 1
ATOM 1572 O O . LYS A 1 200 ? 14.465 7.159 -10.894 1.00 97.56 200 LYS A O 1
ATOM 1577 N N . ASN A 1 201 ? 15.718 8.908 -10.245 1.00 97.75 201 ASN A N 1
ATOM 1578 C CA . ASN A 1 201 ? 14.601 9.840 -10.090 1.00 97.75 201 ASN A CA 1
ATOM 1579 C C . ASN A 1 201 ? 13.729 9.894 -11.352 1.00 97.75 201 ASN A C 1
ATOM 1581 O O . ASN A 1 201 ? 14.232 9.905 -12.480 1.00 97.75 201 ASN A O 1
ATOM 1585 N N . TYR A 1 202 ? 12.413 9.947 -11.153 1.00 98.06 202 TYR A N 1
ATOM 1586 C CA . TYR A 1 202 ? 11.414 10.049 -12.220 1.00 98.06 202 TYR A CA 1
ATOM 1587 C C . TYR A 1 202 ? 11.477 8.953 -13.304 1.00 98.06 202 TYR A C 1
ATOM 1589 O O . TYR A 1 202 ? 10.902 9.140 -14.376 1.00 98.06 202 TYR A O 1
ATOM 1597 N N . ALA A 1 203 ? 12.180 7.834 -13.084 1.00 98.31 203 ALA A N 1
ATOM 1598 C CA . ALA A 1 203 ? 12.432 6.838 -14.127 1.00 98.31 203 ALA A CA 1
ATOM 1599 C C . ALA A 1 203 ? 11.151 6.336 -14.816 1.00 98.31 203 ALA A C 1
ATOM 1601 O O . ALA A 1 203 ? 11.135 6.250 -16.039 1.00 98.31 203 ALA A O 1
ATOM 1602 N N . PHE A 1 204 ? 10.080 6.083 -14.058 1.00 98.69 204 PHE A N 1
ATOM 1603 C CA . PHE A 1 204 ? 8.767 5.639 -14.547 1.00 98.69 204 PHE A CA 1
ATOM 1604 C C . PHE A 1 204 ? 7.636 6.621 -14.212 1.00 98.69 204 PHE A C 1
ATOM 1606 O O . PHE A 1 204 ? 6.458 6.256 -14.256 1.00 98.69 204 PHE A O 1
ATOM 1613 N N . TYR A 1 205 ? 7.969 7.876 -13.908 1.00 98.56 205 TYR A N 1
ATOM 1614 C CA . TYR A 1 205 ? 6.988 8.902 -13.564 1.00 98.56 205 TYR A CA 1
ATOM 1615 C C . TYR A 1 205 ? 5.978 9.124 -14.698 1.00 98.56 205 TYR A C 1
ATOM 1617 O O . TYR A 1 205 ? 6.367 9.256 -15.860 1.00 98.56 205 TYR A O 1
ATOM 1625 N N . GLY A 1 206 ? 4.688 9.220 -14.369 1.00 97.81 206 GLY A N 1
ATOM 1626 C CA . GLY A 1 206 ? 3.658 9.614 -15.336 1.00 97.81 206 GLY A CA 1
ATOM 1627 C C . GLY A 1 206 ? 3.320 8.554 -16.392 1.00 97.81 206 GLY A C 1
ATOM 1628 O O . GLY A 1 206 ? 3.114 8.915 -17.551 1.00 97.81 206 GLY A O 1
ATOM 1629 N N . ASN A 1 207 ? 3.289 7.273 -16.016 1.00 98.56 207 ASN A N 1
ATOM 1630 C CA . ASN A 1 207 ? 2.867 6.154 -16.870 1.00 98.56 207 ASN A CA 1
ATOM 1631 C C . ASN A 1 207 ? 1.460 5.649 -16.470 1.00 98.56 207 ASN A C 1
ATOM 1633 O O . ASN A 1 207 ? 0.713 6.367 -15.808 1.00 98.56 207 ASN A O 1
ATOM 1637 N N . GLN A 1 208 ? 1.042 4.467 -16.933 1.00 98.31 208 GLN A N 1
ATOM 1638 C CA . GLN A 1 208 ? -0.268 3.855 -16.657 1.00 98.31 208 GLN A CA 1
ATOM 1639 C C . GLN A 1 208 ? -0.126 2.432 -16.075 1.00 98.31 208 GLN A C 1
ATOM 1641 O O . GLN A 1 208 ? -1.002 1.589 -16.267 1.00 98.31 208 GLN A O 1
ATOM 1646 N N . ILE A 1 209 ? 0.985 2.151 -15.382 1.00 98.81 209 ILE A N 1
ATOM 1647 C CA . ILE A 1 209 ? 1.281 0.821 -14.825 1.00 98.81 209 ILE A CA 1
ATOM 1648 C C . ILE A 1 209 ? 0.191 0.453 -13.820 1.00 98.81 209 ILE A C 1
ATOM 1650 O O . ILE A 1 209 ? -0.104 1.269 -12.948 1.00 98.81 209 ILE A O 1
ATOM 1654 N N . LYS A 1 210 ? -0.373 -0.756 -13.927 1.00 98.38 210 LYS A N 1
ATOM 1655 C CA . LYS A 1 210 ? -1.472 -1.240 -13.078 1.00 98.38 210 LYS A CA 1
ATOM 1656 C C . LYS A 1 210 ? -1.000 -2.109 -11.915 1.00 98.38 210 LYS A C 1
ATOM 1658 O O . LYS A 1 210 ? -1.424 -1.903 -10.784 1.00 98.38 210 LYS A O 1
ATOM 1663 N N . ASN A 1 211 ? -0.119 -3.068 -12.171 1.00 98.56 211 ASN A N 1
ATOM 1664 C CA . ASN A 1 211 ? 0.469 -3.916 -11.133 1.00 98.56 211 ASN A CA 1
ATOM 1665 C C . ASN A 1 211 ? 1.984 -3.910 -11.279 1.00 98.56 211 ASN A C 1
ATOM 1667 O O . ASN A 1 211 ? 2.494 -3.940 -12.398 1.00 98.56 211 ASN A O 1
ATOM 1671 N N . LEU A 1 212 ? 2.703 -3.884 -10.158 1.00 98.56 212 LEU A N 1
ATOM 1672 C CA . LEU A 1 212 ? 4.160 -3.851 -10.151 1.00 98.56 212 LEU A CA 1
ATOM 1673 C C . LEU A 1 212 ? 4.714 -5.035 -9.363 1.00 98.56 212 LEU A C 1
ATOM 1675 O O . LEU A 1 212 ? 4.558 -5.113 -8.146 1.00 98.56 212 LEU A O 1
ATOM 1679 N N . THR A 1 213 ? 5.407 -5.930 -10.060 1.00 97.31 213 THR A N 1
ATOM 1680 C CA . THR A 1 213 ? 6.179 -7.010 -9.442 1.00 97.31 213 THR A CA 1
ATOM 1681 C C . THR A 1 213 ? 7.648 -6.623 -9.408 1.00 97.31 213 THR A C 1
ATOM 1683 O O . THR A 1 213 ? 8.291 -6.474 -10.451 1.00 97.31 213 THR A O 1
ATOM 1686 N N . LEU A 1 214 ? 8.171 -6.454 -8.195 1.00 95.56 214 LEU A N 1
ATOM 1687 C CA . LEU A 1 214 ? 9.576 -6.158 -7.954 1.00 95.56 214 LEU A CA 1
ATOM 1688 C C . LEU A 1 214 ? 10.389 -7.462 -7.817 1.00 95.56 214 LEU A C 1
ATOM 1690 O O . LEU A 1 214 ? 9.845 -8.487 -7.384 1.00 95.56 214 LEU A O 1
ATOM 1694 N N . PRO A 1 215 ? 11.684 -7.447 -8.179 1.00 91.88 215 PRO A N 1
ATOM 1695 C CA . PRO A 1 215 ? 12.590 -8.564 -7.948 1.00 91.88 215 PRO A CA 1
ATOM 1696 C C . PRO A 1 215 ? 12.836 -8.815 -6.461 1.00 91.88 215 PRO A C 1
ATOM 1698 O O . PRO A 1 215 ? 12.605 -7.965 -5.601 1.00 91.88 215 PRO A O 1
ATOM 1701 N N . SER A 1 216 ? 13.366 -9.997 -6.165 1.00 88.19 216 SER A N 1
ATOM 1702 C CA . SER A 1 216 ? 13.656 -10.433 -4.799 1.00 88.19 216 SER A CA 1
ATOM 1703 C C . SER A 1 216 ? 14.790 -9.656 -4.112 1.00 88.19 216 SER A C 1
ATOM 1705 O O . SER A 1 216 ? 14.779 -9.499 -2.887 1.00 88.19 216 SER A O 1
ATOM 1707 N N . ASN A 1 217 ? 15.775 -9.165 -4.872 1.00 90.12 217 ASN A N 1
ATOM 1708 C CA . ASN A 1 217 ? 16.913 -8.424 -4.323 1.00 90.12 217 ASN A CA 1
ATOM 1709 C C . ASN A 1 217 ? 16.549 -6.966 -3.984 1.00 90.12 217 ASN A C 1
ATOM 1711 O O . ASN A 1 217 ? 15.749 -6.364 -4.701 1.00 90.12 217 ASN A O 1
ATOM 1715 N N . PRO A 1 218 ? 17.165 -6.363 -2.945 1.00 92.06 218 PRO A N 1
ATOM 1716 C CA . PRO A 1 218 ? 16.900 -4.975 -2.586 1.00 92.06 218 PRO A CA 1
ATOM 1717 C C . PRO A 1 218 ? 17.199 -3.967 -3.709 1.00 92.06 218 PRO A C 1
ATOM 1719 O O . PRO A 1 218 ? 18.264 -4.029 -4.327 1.00 92.06 218 PRO A O 1
ATOM 1722 N N . ILE A 1 219 ? 16.303 -2.996 -3.911 1.00 92.75 219 ILE A N 1
ATOM 1723 C CA . ILE A 1 219 ? 16.368 -2.001 -5.000 1.00 92.75 219 ILE A CA 1
ATOM 1724 C C . ILE A 1 219 ? 16.599 -0.597 -4.442 1.00 92.75 219 ILE A C 1
ATOM 1726 O O . ILE A 1 219 ? 15.893 -0.160 -3.534 1.00 92.75 219 ILE A O 1
ATOM 1730 N N . GLU A 1 220 ? 17.558 0.136 -5.004 1.00 93.75 220 GLU A N 1
ATOM 1731 C CA . GLU A 1 220 ? 17.722 1.569 -4.724 1.00 93.75 220 GLU A CA 1
ATOM 1732 C C . GLU A 1 220 ? 16.707 2.363 -5.559 1.00 93.75 220 GLU A C 1
ATOM 1734 O O . GLU A 1 220 ? 16.766 2.336 -6.792 1.00 93.75 220 GLU A O 1
ATOM 1739 N N . PHE A 1 221 ? 15.785 3.065 -4.899 1.00 95.50 221 PHE A N 1
ATOM 1740 C CA . PHE A 1 221 ? 14.783 3.902 -5.558 1.00 95.50 221 PHE A CA 1
ATOM 1741 C C . PHE A 1 221 ? 15.159 5.382 -5.480 1.00 95.50 221 PHE A C 1
ATOM 1743 O O . PHE A 1 221 ? 15.677 5.864 -4.476 1.00 95.50 221 PHE A O 1
ATOM 1750 N N . GLY A 1 222 ? 14.867 6.108 -6.552 1.00 96.94 222 GLY A N 1
ATOM 1751 C CA . GLY A 1 222 ? 14.994 7.554 -6.629 1.00 96.94 222 GLY A CA 1
ATOM 1752 C C . GLY A 1 222 ? 13.660 8.273 -6.470 1.00 96.94 222 GLY A C 1
ATOM 1753 O O . GLY A 1 222 ? 12.579 7.666 -6.506 1.00 96.94 222 GLY A O 1
ATOM 1754 N N . TYR A 1 223 ? 13.773 9.595 -6.387 1.00 97.88 223 TYR A N 1
ATOM 1755 C CA . TYR A 1 223 ? 12.686 10.518 -6.101 1.00 97.88 223 TYR A CA 1
ATOM 1756 C C . TYR A 1 223 ? 11.556 10.329 -7.108 1.00 97.88 223 TYR A C 1
ATOM 1758 O O . TYR A 1 223 ? 11.791 10.372 -8.323 1.00 97.88 223 TYR A O 1
ATOM 1766 N N . VAL A 1 224 ? 10.343 10.097 -6.596 1.00 98.25 224 VAL A N 1
ATOM 1767 C CA . VAL A 1 224 ? 9.096 9.921 -7.365 1.00 98.25 224 VAL A CA 1
ATOM 1768 C C . VAL A 1 224 ? 9.204 8.964 -8.559 1.00 98.25 224 VAL A C 1
ATOM 1770 O O . VAL A 1 224 ? 8.554 9.146 -9.591 1.00 98.25 224 VAL A O 1
ATOM 1773 N N . SER A 1 225 ? 10.050 7.937 -8.439 1.00 98.31 225 SER A N 1
ATOM 1774 C CA . SER A 1 225 ? 10.390 7.027 -9.539 1.00 98.31 225 SER A CA 1
ATOM 1775 C C . SER A 1 225 ? 9.185 6.308 -10.156 1.00 98.31 225 SER A C 1
ATOM 1777 O O . SER A 1 225 ? 9.211 6.086 -11.363 1.00 98.31 225 SER A O 1
ATOM 1779 N N . PHE A 1 226 ? 8.127 6.026 -9.388 1.00 98.81 226 PHE A N 1
ATOM 1780 C CA . PHE A 1 226 ? 6.870 5.412 -9.844 1.00 98.81 226 PHE A CA 1
ATOM 1781 C C . PHE A 1 226 ? 5.631 6.288 -9.597 1.00 98.81 226 PHE A C 1
ATOM 1783 O O . PHE A 1 226 ? 4.497 5.812 -9.709 1.00 98.81 226 PHE A O 1
ATOM 1790 N N . ALA A 1 227 ? 5.804 7.575 -9.294 1.00 98.88 227 ALA A N 1
ATOM 1791 C CA . ALA A 1 227 ? 4.663 8.442 -9.030 1.00 98.88 227 ALA A CA 1
ATOM 1792 C C . ALA A 1 227 ? 3.808 8.687 -10.285 1.00 98.88 227 ALA A C 1
ATOM 1794 O O . ALA A 1 227 ? 4.306 8.640 -11.417 1.00 98.88 227 ALA A O 1
ATOM 1795 N N . ARG A 1 228 ? 2.525 9.009 -10.080 1.00 98.69 228 ARG A N 1
ATOM 1796 C CA . ARG A 1 228 ? 1.562 9.343 -11.151 1.00 98.69 228 ARG A CA 1
ATOM 1797 C C . ARG A 1 228 ? 1.373 8.211 -12.155 1.00 98.69 228 ARG A C 1
ATOM 1799 O O . ARG A 1 228 ? 1.414 8.428 -13.365 1.00 98.69 228 ARG A O 1
ATOM 1806 N N . ASN A 1 229 ? 1.183 7.011 -11.622 1.00 98.81 229 ASN A N 1
ATOM 1807 C CA . ASN A 1 229 ? 0.807 5.813 -12.361 1.00 98.81 229 ASN A CA 1
ATOM 1808 C C . ASN A 1 229 ? -0.629 5.387 -11.991 1.00 98.81 229 ASN A C 1
ATOM 1810 O O . ASN A 1 229 ? -1.419 6.190 -11.487 1.00 98.81 229 ASN A O 1
ATOM 1814 N N . LYS A 1 230 ? -0.987 4.137 -12.298 1.00 98.62 230 LYS A N 1
ATOM 1815 C CA . LYS A 1 230 ? -2.268 3.497 -11.975 1.00 98.62 230 LYS A CA 1
ATOM 1816 C C . LYS A 1 230 ? -2.072 2.263 -11.100 1.00 98.62 230 LYS A C 1
ATOM 1818 O O . LYS A 1 230 ? -2.859 1.327 -11.175 1.00 98.62 230 LYS A O 1
ATOM 1823 N N . ILE A 1 231 ? -0.995 2.250 -10.307 1.00 98.94 231 ILE A N 1
ATOM 1824 C CA . ILE A 1 231 ? -0.577 1.048 -9.592 1.00 98.94 231 ILE A CA 1
ATOM 1825 C C . ILE A 1 231 ? -1.609 0.759 -8.508 1.00 98.94 231 ILE A C 1
ATOM 1827 O O . ILE A 1 231 ? -1.817 1.602 -7.643 1.00 98.94 231 ILE A O 1
ATOM 1831 N N . GLU A 1 232 ? -2.226 -0.418 -8.551 1.00 98.62 232 GLU A N 1
ATOM 1832 C CA . GLU A 1 232 ? -3.144 -0.932 -7.530 1.00 98.62 232 GLU A CA 1
ATOM 1833 C C . GLU A 1 232 ? -2.407 -1.844 -6.536 1.00 98.62 232 GLU A C 1
ATOM 1835 O O . GLU A 1 232 ? -2.682 -1.800 -5.334 1.00 98.62 232 GLU A O 1
ATOM 1840 N N . ASN A 1 233 ? -1.441 -2.632 -7.027 1.00 98.62 233 ASN A N 1
ATOM 1841 C CA . ASN A 1 233 ? -0.713 -3.628 -6.240 1.00 98.62 233 ASN A CA 1
ATOM 1842 C C . ASN A 1 233 ? 0.801 -3.540 -6.462 1.00 98.62 233 ASN A C 1
ATOM 1844 O O . ASN A 1 233 ? 1.274 -3.500 -7.604 1.00 98.62 233 ASN A O 1
ATOM 1848 N N . VAL A 1 234 ? 1.555 -3.563 -5.360 1.00 98.38 234 VAL A N 1
ATOM 1849 C CA . VAL A 1 234 ? 3.020 -3.665 -5.353 1.00 98.38 234 VAL A CA 1
ATOM 1850 C C . VAL A 1 234 ? 3.436 -4.962 -4.664 1.00 98.38 234 VAL A C 1
ATOM 1852 O O . VAL A 1 234 ? 3.235 -5.136 -3.462 1.00 98.38 234 VAL A O 1
ATOM 1855 N N . TYR A 1 235 ? 4.066 -5.857 -5.417 1.00 95.44 235 TYR A N 1
ATOM 1856 C CA . TYR A 1 235 ? 4.547 -7.144 -4.921 1.00 95.44 235 TYR A CA 1
ATOM 1857 C C . TYR A 1 235 ? 6.055 -7.114 -4.665 1.00 95.44 235 TYR A C 1
ATOM 1859 O O . TYR A 1 235 ? 6.807 -6.505 -5.429 1.00 95.44 235 TYR A O 1
ATOM 1867 N N . ASN A 1 236 ? 6.494 -7.824 -3.618 1.00 92.75 236 ASN A N 1
ATOM 1868 C CA . ASN A 1 236 ? 7.900 -7.983 -3.225 1.00 92.75 236 ASN A CA 1
ATOM 1869 C C . ASN A 1 236 ? 8.626 -6.658 -2.944 1.00 92.75 236 ASN A C 1
ATOM 1871 O O . ASN A 1 236 ? 9.767 -6.462 -3.367 1.00 92.75 236 ASN A O 1
ATOM 1875 N N . PHE A 1 237 ? 7.993 -5.727 -2.231 1.00 93.94 237 PHE A N 1
ATOM 1876 C CA . PHE A 1 237 ? 8.633 -4.453 -1.938 1.00 93.94 237 PHE A CA 1
ATOM 1877 C C . PHE A 1 237 ? 9.850 -4.631 -1.020 1.00 93.94 237 PHE A C 1
ATOM 1879 O O . PHE A 1 237 ? 9.741 -4.972 0.156 1.00 93.94 237 PHE A O 1
ATOM 1886 N N . ASN A 1 238 ? 11.040 -4.404 -1.575 1.00 91.75 238 ASN A N 1
ATOM 1887 C CA . ASN A 1 238 ? 12.312 -4.594 -0.886 1.00 91.75 238 ASN A CA 1
ATOM 1888 C C . ASN A 1 238 ? 13.254 -3.420 -1.206 1.00 91.75 238 ASN A C 1
ATOM 1890 O O . ASN A 1 238 ? 14.106 -3.533 -2.087 1.00 91.75 238 ASN A O 1
ATOM 1894 N N . PRO A 1 239 ? 13.096 -2.245 -0.574 1.00 91.88 239 PRO A N 1
ATOM 1895 C CA . PRO A 1 239 ? 13.970 -1.114 -0.847 1.00 91.88 239 PRO A CA 1
ATOM 1896 C C . PRO A 1 239 ? 15.337 -1.321 -0.191 1.00 91.88 239 PRO A C 1
ATOM 1898 O O . PRO A 1 239 ? 15.452 -1.815 0.935 1.00 91.88 239 PRO A O 1
ATOM 1901 N N . LYS A 1 240 ? 16.380 -0.897 -0.897 1.00 89.81 240 LYS A N 1
ATOM 1902 C CA . LYS A 1 240 ? 17.741 -0.743 -0.394 1.00 89.81 240 LYS A CA 1
ATOM 1903 C C . LYS A 1 240 ? 17.892 0.685 0.114 1.00 89.81 240 LYS A C 1
ATOM 1905 O O . LYS A 1 240 ? 17.917 1.613 -0.685 1.00 89.81 240 LYS A O 1
ATOM 1910 N N . VAL A 1 241 ? 18.007 0.847 1.429 1.00 80.50 241 VAL A N 1
ATOM 1911 C CA . VAL A 1 241 ? 18.258 2.156 2.042 1.00 80.50 241 VAL A CA 1
ATOM 1912 C C . VAL A 1 241 ? 19.717 2.538 1.789 1.00 80.50 241 VAL A C 1
ATOM 1914 O O . VAL A 1 241 ? 20.627 1.814 2.198 1.00 80.50 241 VAL A O 1
ATOM 1917 N N . SER A 1 242 ? 19.949 3.660 1.111 1.00 79.12 242 SER A N 1
ATOM 1918 C CA . SER A 1 242 ? 21.283 4.221 0.871 1.00 79.12 242 SER A CA 1
ATOM 1919 C C . SER A 1 242 ? 21.325 5.679 1.329 1.00 79.12 242 SER A C 1
ATOM 1921 O O . SER A 1 242 ? 20.309 6.361 1.362 1.00 79.12 242 SER A O 1
ATOM 1923 N N . SER A 1 243 ? 22.502 6.180 1.709 1.00 75.56 243 SER A N 1
ATOM 1924 C CA . SER A 1 243 ? 22.668 7.602 2.053 1.00 75.56 243 SER A CA 1
ATOM 1925 C C . SER A 1 243 ? 22.529 8.532 0.847 1.00 75.56 243 SER A C 1
ATOM 1927 O O . SER A 1 243 ? 22.346 9.734 1.023 1.00 75.56 243 SER A O 1
ATOM 1929 N N . ASP A 1 244 ? 22.671 7.977 -0.358 1.00 76.00 244 ASP A N 1
ATOM 1930 C CA . ASP A 1 244 ? 22.756 8.728 -1.610 1.00 76.00 244 ASP A CA 1
ATOM 1931 C C . ASP A 1 244 ? 21.438 8.706 -2.406 1.00 76.00 244 ASP A C 1
ATOM 1933 O O . ASP A 1 244 ? 21.338 9.364 -3.445 1.00 76.00 244 ASP A O 1
ATOM 1937 N N . SER A 1 245 ? 20.440 7.940 -1.953 1.00 79.38 245 SER A N 1
ATOM 1938 C CA . SER A 1 245 ? 19.107 7.873 -2.555 1.00 79.38 245 SER A CA 1
ATOM 1939 C C . SER A 1 245 ? 18.164 8.925 -1.969 1.00 79.38 245 SER A C 1
ATOM 1941 O O . SER A 1 245 ? 18.316 9.388 -0.841 1.00 79.38 245 SER A O 1
ATOM 1943 N N . ASP A 1 246 ? 17.199 9.333 -2.791 1.00 89.44 246 ASP A N 1
ATOM 1944 C CA . ASP A 1 246 ? 16.075 10.174 -2.390 1.00 89.44 246 ASP A CA 1
ATOM 1945 C C . ASP A 1 246 ? 14.803 9.340 -2.571 1.00 89.44 246 ASP A C 1
ATOM 1947 O O . ASP A 1 246 ? 14.174 9.367 -3.623 1.00 89.44 246 ASP A O 1
ATOM 1951 N N . GLU A 1 247 ? 14.449 8.533 -1.573 1.00 92.06 247 GLU A N 1
ATOM 1952 C CA . GLU A 1 247 ? 13.302 7.615 -1.612 1.00 92.06 247 GLU A CA 1
ATOM 1953 C C . GLU A 1 247 ? 11.948 8.312 -1.404 1.00 92.06 247 GLU A C 1
ATOM 1955 O O . GLU A 1 247 ? 10.932 7.666 -1.126 1.00 92.06 247 GLU A O 1
ATOM 1960 N N . ARG A 1 248 ? 11.891 9.640 -1.519 1.00 96.31 248 ARG A N 1
ATOM 1961 C CA . ARG A 1 248 ? 10.651 10.368 -1.268 1.00 96.31 248 ARG A CA 1
ATOM 1962 C C . ARG A 1 248 ? 9.674 10.195 -2.419 1.00 96.31 248 ARG A C 1
ATOM 1964 O O . ARG A 1 248 ? 10.027 10.289 -3.599 1.00 96.31 248 ARG A O 1
ATOM 1971 N N . GLY A 1 249 ? 8.414 9.968 -2.060 1.00 97.94 249 GLY A N 1
ATOM 1972 C CA . GLY A 1 249 ? 7.316 9.917 -3.018 1.00 97.94 249 GLY A CA 1
ATOM 1973 C C . GLY A 1 249 ? 7.391 8.790 -4.047 1.00 97.94 249 GLY A C 1
ATOM 1974 O O . GLY A 1 249 ? 6.784 8.945 -5.101 1.00 97.94 249 GLY A O 1
ATOM 1975 N N . ILE A 1 250 ? 8.122 7.689 -3.791 1.00 98.12 250 ILE A N 1
ATOM 1976 C CA . ILE A 1 250 ? 8.329 6.591 -4.765 1.00 98.12 250 ILE A CA 1
ATOM 1977 C C . ILE A 1 250 ? 7.031 6.227 -5.491 1.00 98.12 250 ILE A C 1
ATOM 1979 O O . ILE A 1 250 ? 7.029 6.173 -6.719 1.00 98.12 250 ILE A O 1
ATOM 1983 N N . PHE A 1 251 ? 5.939 6.039 -4.745 1.00 98.75 251 PHE A N 1
ATOM 1984 C CA . PHE A 1 251 ? 4.634 5.639 -5.261 1.00 98.75 251 PHE A CA 1
ATOM 1985 C C . PHE A 1 251 ? 3.545 6.706 -5.071 1.00 98.75 251 PHE A C 1
ATOM 1987 O O . PHE A 1 251 ? 2.360 6.367 -5.015 1.00 98.75 251 PHE A O 1
ATOM 1994 N N . SER A 1 252 ? 3.895 7.992 -4.978 1.00 98.75 252 SER A N 1
ATOM 1995 C CA . SER A 1 252 ? 2.883 9.035 -4.779 1.00 98.75 252 SER A CA 1
ATOM 1996 C C . SER A 1 252 ? 1.923 9.161 -5.972 1.00 98.75 252 SER A C 1
ATOM 1998 O O . SER A 1 252 ? 2.281 8.864 -7.114 1.00 98.75 252 SER A O 1
ATOM 2000 N N . GLU A 1 253 ? 0.689 9.607 -5.723 1.00 98.75 253 GLU A N 1
ATOM 2001 C CA . GLU A 1 253 ? -0.337 9.811 -6.762 1.00 98.75 253 GLU A CA 1
ATOM 2002 C C . GLU A 1 253 ? -0.600 8.542 -7.605 1.00 98.75 253 GLU A C 1
ATOM 2004 O O . GLU A 1 253 ? -0.505 8.561 -8.834 1.00 98.75 253 GLU A O 1
ATOM 2009 N N . ASN A 1 254 ? -0.912 7.428 -6.942 1.00 98.88 254 ASN A N 1
ATOM 2010 C CA . ASN A 1 254 ? -1.259 6.146 -7.566 1.00 98.88 254 ASN A CA 1
ATOM 2011 C C . ASN A 1 254 ? -2.657 5.671 -7.115 1.00 98.88 254 ASN A C 1
ATOM 2013 O O . ASN A 1 254 ? -3.449 6.433 -6.555 1.00 98.88 254 ASN A O 1
ATOM 2017 N N . GLU A 1 255 ? -2.993 4.409 -7.393 1.00 98.69 255 GLU A N 1
ATOM 2018 C CA . GLU A 1 255 ? -4.260 3.786 -7.002 1.00 98.69 255 GLU A CA 1
ATOM 2019 C C . GLU A 1 255 ? -4.045 2.641 -5.988 1.00 98.69 255 GLU A C 1
ATOM 2021 O O . GLU A 1 255 ? -4.869 1.734 -5.889 1.00 98.69 255 GLU A O 1
ATOM 2026 N N . ILE A 1 256 ? -2.946 2.689 -5.213 1.00 98.81 256 ILE A N 1
ATOM 2027 C CA . ILE A 1 256 ? -2.460 1.535 -4.442 1.00 98.81 256 ILE A CA 1
ATOM 2028 C C . ILE A 1 256 ? -3.459 1.154 -3.358 1.00 98.81 256 ILE A C 1
ATOM 2030 O O . ILE A 1 256 ? -3.802 1.963 -2.489 1.00 98.81 256 ILE A O 1
ATOM 2034 N N . LYS A 1 257 ? -3.866 -0.114 -3.397 1.00 98.38 257 LYS A N 1
ATOM 2035 C CA . LYS A 1 257 ? -4.638 -0.807 -2.365 1.00 98.38 257 LYS A CA 1
ATOM 2036 C C . LYS A 1 257 ? -3.749 -1.718 -1.524 1.00 98.38 257 LYS A C 1
ATOM 2038 O O . LYS A 1 257 ? -3.990 -1.814 -0.324 1.00 98.38 257 LYS A O 1
ATOM 2043 N N . ASN A 1 258 ? -2.720 -2.325 -2.133 1.00 98.38 258 ASN A N 1
ATOM 2044 C CA . ASN A 1 258 ? -1.885 -3.344 -1.492 1.00 98.38 258 ASN A CA 1
ATOM 2045 C C . ASN A 1 258 ? -0.389 -3.146 -1.766 1.00 98.38 258 ASN A C 1
ATOM 2047 O O . ASN A 1 258 ? 0.028 -2.847 -2.889 1.00 98.38 258 ASN A O 1
ATOM 2051 N N . ILE A 1 259 ? 0.421 -3.375 -0.732 1.00 96.62 259 ILE A N 1
ATOM 2052 C CA . ILE A 1 259 ? 1.877 -3.494 -0.831 1.00 96.62 259 ILE A CA 1
ATOM 2053 C C . ILE A 1 259 ? 2.346 -4.661 0.041 1.00 96.62 259 ILE A C 1
ATOM 2055 O O . ILE A 1 259 ? 2.063 -4.699 1.238 1.00 96.62 259 ILE A O 1
ATOM 2059 N N . SER A 1 260 ? 3.045 -5.620 -0.568 1.00 91.31 260 SER A N 1
ATOM 2060 C CA . SER A 1 260 ? 3.581 -6.798 0.125 1.00 91.31 260 SER A CA 1
ATOM 2061 C C . SER A 1 260 ? 5.048 -6.599 0.510 1.00 91.31 260 SER A C 1
ATOM 2063 O O . SER A 1 260 ? 5.877 -6.193 -0.310 1.00 91.31 260 SER A O 1
ATOM 2065 N N . PHE A 1 261 ? 5.362 -6.962 1.756 1.00 88.75 261 PHE A N 1
ATOM 2066 C CA . PHE A 1 261 ? 6.708 -6.992 2.336 1.00 88.75 261 PHE A CA 1
ATOM 2067 C C . PHE A 1 261 ? 7.238 -8.436 2.517 1.00 88.75 261 PHE A C 1
ATOM 2069 O O . PHE A 1 261 ? 8.207 -8.670 3.241 1.00 88.75 261 PHE A O 1
ATOM 2076 N N . ASP A 1 262 ? 6.625 -9.436 1.871 1.00 77.25 262 ASP A N 1
ATOM 2077 C CA . ASP A 1 262 ? 6.885 -10.866 2.147 1.00 77.25 262 ASP A CA 1
ATOM 2078 C C . ASP A 1 262 ? 8.311 -11.316 1.811 1.00 77.25 262 ASP A C 1
ATOM 2080 O O . ASP A 1 262 ? 8.850 -12.261 2.390 1.00 77.25 262 ASP A O 1
ATOM 2084 N N . LYS A 1 263 ? 8.932 -10.647 0.839 1.00 74.62 263 LYS A N 1
ATOM 2085 C CA . LYS A 1 263 ? 10.305 -10.911 0.390 1.00 74.62 263 LYS A CA 1
ATOM 2086 C C . LYS A 1 263 ? 11.297 -9.868 0.888 1.00 74.62 263 LYS A C 1
ATOM 2088 O O . LYS A 1 263 ? 12.452 -9.890 0.468 1.00 74.62 263 LYS A O 1
ATOM 2093 N N . THR A 1 264 ? 10.876 -8.9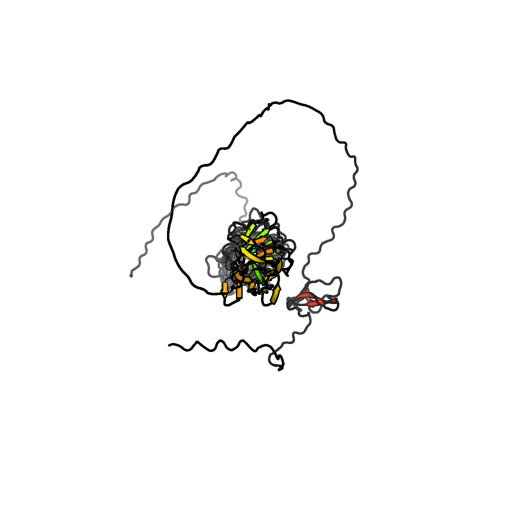71 1.781 1.00 73.00 264 THR A N 1
ATOM 2094 C CA . THR A 1 264 ? 11.754 -7.947 2.338 1.00 73.00 264 THR A CA 1
ATOM 2095 C C . THR A 1 264 ? 12.844 -8.598 3.190 1.00 73.00 264 THR A C 1
ATOM 2097 O O . THR A 1 264 ? 12.658 -8.951 4.358 1.00 73.00 264 THR A O 1
ATOM 2100 N N . SER A 1 265 ? 14.019 -8.745 2.588 1.00 68.81 265 SER A N 1
ATOM 2101 C CA . SER A 1 265 ? 15.256 -9.136 3.260 1.00 68.81 265 SER A CA 1
ATOM 2102 C C . SER A 1 265 ? 16.044 -7.931 3.783 1.00 68.81 265 SER A C 1
ATOM 2104 O O . SER A 1 265 ? 17.020 -8.130 4.500 1.00 68.81 265 SER A O 1
ATOM 2106 N N . SER A 1 266 ? 15.640 -6.699 3.444 1.00 64.12 266 SER A N 1
ATOM 2107 C CA . SER A 1 266 ? 16.403 -5.484 3.737 1.00 64.12 266 SER A CA 1
ATOM 2108 C C . SER A 1 266 ? 16.293 -4.971 5.179 1.00 64.12 266 SER A C 1
ATOM 2110 O O . SER A 1 266 ? 15.343 -5.256 5.917 1.00 64.12 266 SER A O 1
ATOM 2112 N N . ASP A 1 267 ? 17.263 -4.129 5.544 1.00 74.56 267 ASP A N 1
ATOM 2113 C CA . ASP A 1 267 ? 17.318 -3.310 6.763 1.00 74.56 267 ASP A CA 1
ATOM 2114 C C . ASP A 1 267 ? 16.326 -2.122 6.730 1.00 74.56 267 ASP A C 1
ATOM 2116 O O . ASP A 1 267 ? 16.596 -1.063 7.301 1.00 74.56 267 ASP A O 1
ATOM 2120 N N . ILE A 1 268 ? 15.192 -2.237 6.023 1.00 86.50 268 ILE A N 1
ATOM 2121 C CA . ILE A 1 268 ? 14.186 -1.169 6.003 1.00 86.50 268 ILE A CA 1
ATOM 2122 C C . ILE A 1 268 ? 13.651 -0.953 7.422 1.00 86.50 268 ILE A C 1
ATOM 2124 O O . ILE A 1 268 ? 13.072 -1.846 8.030 1.00 86.50 268 ILE A O 1
ATOM 2128 N N . THR A 1 269 ? 13.843 0.251 7.951 1.00 90.69 269 THR A N 1
ATOM 2129 C CA . THR A 1 269 ? 13.373 0.640 9.291 1.00 90.69 269 THR A CA 1
ATOM 2130 C C . THR A 1 269 ? 12.281 1.699 9.251 1.00 90.69 269 THR A C 1
ATOM 2132 O O . THR A 1 269 ? 11.810 2.150 10.297 1.00 90.69 269 THR A O 1
ATOM 2135 N N . LYS A 1 270 ? 11.858 2.101 8.050 1.00 92.25 270 LYS A N 1
ATOM 2136 C CA . LYS A 1 270 ? 10.938 3.213 7.862 1.00 92.25 270 LYS A CA 1
ATOM 2137 C C . LYS A 1 270 ? 10.042 3.089 6.638 1.00 92.25 270 LYS A C 1
ATOM 2139 O O . LYS A 1 270 ? 10.421 2.453 5.659 1.00 92.25 270 LYS A O 1
ATOM 2144 N N . ILE A 1 271 ? 8.902 3.771 6.684 1.00 94.88 271 ILE A N 1
ATOM 2145 C CA . ILE A 1 271 ? 8.145 4.176 5.493 1.00 94.88 271 ILE A CA 1
ATOM 2146 C C . ILE A 1 271 ? 8.561 5.612 5.160 1.00 94.88 271 ILE A C 1
ATOM 2148 O O . ILE A 1 271 ? 8.500 6.478 6.034 1.00 94.88 271 ILE A O 1
ATOM 2152 N N . PHE A 1 272 ? 9.032 5.839 3.932 1.00 95.50 272 PHE A N 1
ATOM 2153 C CA . PHE A 1 272 ? 9.673 7.095 3.523 1.00 95.50 272 PHE A CA 1
ATOM 2154 C C . PHE A 1 272 ? 8.689 8.262 3.369 1.00 95.50 272 PHE A C 1
ATOM 2156 O O . PHE A 1 272 ? 7.496 8.054 3.127 1.00 95.50 272 PHE A O 1
ATOM 2163 N N . GLU A 1 273 ? 9.205 9.493 3.449 1.00 97.38 273 GLU A N 1
ATOM 2164 C CA . GLU A 1 273 ? 8.417 10.719 3.272 1.00 97.38 273 GLU A CA 1
ATOM 2165 C C . GLU A 1 273 ? 7.617 10.662 1.960 1.00 97.38 273 GLU A C 1
ATOM 2167 O O . GLU A 1 273 ? 8.154 10.383 0.880 1.00 97.38 273 GLU A O 1
ATOM 2172 N N . LYS A 1 274 ? 6.308 10.927 2.057 1.00 98.38 274 LYS A N 1
ATOM 2173 C CA . LYS A 1 274 ? 5.339 10.926 0.941 1.00 98.38 274 LYS A CA 1
ATOM 2174 C C . LYS A 1 274 ? 5.277 9.645 0.105 1.00 98.38 274 LYS A C 1
ATOM 2176 O O . LYS A 1 274 ? 4.645 9.651 -0.950 1.00 98.38 274 LYS A O 1
ATOM 2181 N N . MET A 1 275 ? 5.911 8.547 0.532 1.00 97.94 275 MET A N 1
ATOM 2182 C CA . MET A 1 275 ? 6.082 7.332 -0.275 1.00 97.94 275 MET A CA 1
ATOM 2183 C C . MET A 1 275 ? 4.770 6.834 -0.890 1.00 97.94 275 MET A C 1
ATOM 2185 O O . MET A 1 275 ? 4.766 6.438 -2.054 1.00 97.94 275 MET A O 1
ATOM 2189 N N . LEU A 1 276 ? 3.684 6.866 -0.114 1.00 98.38 276 LEU A N 1
ATOM 2190 C CA . LEU A 1 276 ? 2.349 6.393 -0.476 1.00 98.38 276 LEU A CA 1
ATOM 2191 C C . LEU A 1 276 ? 1.309 7.532 -0.398 1.00 98.38 276 LEU A C 1
ATOM 2193 O O . LEU A 1 276 ? 0.116 7.263 -0.250 1.00 98.38 276 LEU A O 1
ATOM 2197 N N . GLU A 1 277 ? 1.726 8.799 -0.520 1.00 98.44 277 GLU A N 1
ATOM 2198 C CA . GLU A 1 277 ? 0.812 9.956 -0.540 1.00 98.44 277 GLU A CA 1
ATOM 2199 C C . GLU A 1 277 ? -0.146 9.875 -1.747 1.00 98.44 277 GLU A C 1
ATOM 2201 O O . GLU A 1 277 ? 0.266 9.489 -2.842 1.00 98.44 277 GLU A O 1
ATOM 2206 N N . TYR A 1 278 ? -1.415 10.259 -1.572 1.00 98.56 278 TYR A N 1
ATOM 2207 C CA . TYR A 1 278 ? -2.450 10.237 -2.620 1.00 98.56 278 TYR A CA 1
ATOM 2208 C C . TYR A 1 278 ? -2.637 8.851 -3.265 1.00 98.56 278 TYR A C 1
ATOM 2210 O O . TYR A 1 278 ? -2.478 8.687 -4.475 1.00 98.56 278 TYR A O 1
ATOM 2218 N N . ASN A 1 279 ? -2.986 7.855 -2.448 1.00 98.75 279 ASN A N 1
ATOM 2219 C CA . ASN A 1 279 ? -3.284 6.481 -2.868 1.00 98.75 279 ASN A CA 1
ATOM 2220 C C . ASN A 1 279 ? -4.676 6.027 -2.375 1.00 98.75 279 ASN A C 1
ATOM 2222 O O . ASN A 1 279 ? -5.509 6.848 -1.984 1.00 98.75 279 ASN A O 1
ATOM 2226 N N . GLN A 1 280 ? -4.978 4.724 -2.440 1.00 98.06 280 GLN A N 1
ATOM 2227 C CA . GLN A 1 280 ? -6.272 4.155 -2.037 1.00 98.06 280 GLN A CA 1
ATOM 2228 C C . GLN A 1 280 ? -6.187 3.297 -0.767 1.00 98.06 280 GLN A C 1
ATOM 2230 O O . GLN A 1 280 ? -7.113 2.538 -0.488 1.00 98.06 280 GLN A O 1
ATOM 2235 N N . LEU A 1 281 ? -5.122 3.408 0.029 1.00 98.12 281 LEU A N 1
ATOM 2236 C CA . LEU A 1 281 ? -4.878 2.527 1.169 1.00 98.12 281 LEU A CA 1
ATOM 2237 C C . LEU A 1 281 ? -5.940 2.665 2.260 1.00 98.12 281 LEU A C 1
ATOM 2239 O O . LEU A 1 281 ? -6.383 3.766 2.606 1.00 98.12 281 LEU A O 1
ATOM 2243 N N . LYS A 1 282 ? -6.291 1.520 2.845 1.00 98.12 282 LYS A N 1
ATOM 2244 C CA . LYS A 1 282 ? -7.113 1.426 4.057 1.00 98.12 282 LYS A CA 1
ATOM 2245 C C . LYS A 1 282 ? -6.324 0.830 5.209 1.00 98.12 282 LYS A C 1
ATOM 2247 O O . LYS A 1 282 ? -6.317 1.384 6.302 1.00 98.12 282 LYS A O 1
ATOM 2252 N N . SER A 1 283 ? -5.603 -0.252 4.951 1.00 97.75 283 SER A N 1
ATOM 2253 C CA . SER A 1 283 ? -4.719 -0.884 5.922 1.00 97.75 283 SER A CA 1
ATOM 2254 C C . SER A 1 283 ? -3.529 -1.537 5.248 1.00 97.75 283 SER A C 1
ATOM 2256 O O . SER A 1 283 ? -3.616 -1.894 4.078 1.00 97.75 283 SER A O 1
ATOM 2258 N N . LEU A 1 284 ? -2.459 -1.735 6.010 1.00 96.56 284 LEU A N 1
ATOM 2259 C CA . LEU A 1 284 ? -1.255 -2.436 5.590 1.00 96.56 284 LEU A CA 1
ATOM 2260 C C . LEU A 1 284 ? -0.747 -3.341 6.700 1.00 96.56 284 LEU A C 1
ATOM 2262 O O . LEU A 1 284 ? -0.816 -2.986 7.876 1.00 96.56 284 LEU A O 1
ATOM 2266 N N . GLU A 1 285 ? -0.182 -4.477 6.310 1.00 94.75 285 GLU A N 1
ATOM 2267 C CA . GLU A 1 285 ? 0.679 -5.251 7.194 1.00 94.75 285 GLU A CA 1
ATOM 2268 C C . GLU A 1 285 ? 2.127 -4.833 6.957 1.00 94.75 285 GLU A C 1
ATOM 2270 O O . GLU A 1 285 ? 2.598 -4.815 5.821 1.00 94.75 285 GLU A O 1
ATOM 2275 N N . ILE A 1 286 ? 2.820 -4.460 8.030 1.00 93.56 286 ILE A N 1
ATOM 2276 C CA . ILE A 1 286 ? 4.204 -3.990 7.969 1.00 93.56 286 ILE A CA 1
ATOM 2277 C C . ILE A 1 286 ? 5.094 -4.837 8.879 1.00 93.56 286 ILE A C 1
ATOM 2279 O O . ILE A 1 286 ? 4.652 -5.253 9.954 1.00 93.56 286 ILE A O 1
ATOM 2283 N N . PRO A 1 287 ? 6.351 -5.104 8.494 1.00 91.50 287 PRO A N 1
ATOM 2284 C CA . PRO A 1 287 ? 7.260 -5.852 9.346 1.00 91.50 287 PRO A CA 1
ATOM 2285 C C . PRO A 1 287 ? 7.671 -5.021 10.577 1.00 91.50 287 PRO A C 1
ATOM 2287 O O . PRO A 1 287 ? 7.886 -3.815 10.476 1.00 91.50 287 PRO A O 1
ATOM 2290 N N . SER A 1 288 ? 7.855 -5.674 11.727 1.00 90.38 288 SER A N 1
ATOM 2291 C CA . SER A 1 288 ? 8.189 -5.072 13.036 1.00 90.38 288 SER A CA 1
ATOM 2292 C C . SER A 1 288 ? 9.480 -4.259 13.068 1.00 90.38 288 SER A C 1
ATOM 2294 O O . SER A 1 288 ? 9.653 -3.400 13.929 1.00 90.38 288 SER A O 1
ATOM 2296 N N . ARG A 1 289 ? 10.379 -4.504 12.111 1.00 89.56 289 ARG A N 1
ATOM 2297 C CA . ARG A 1 289 ? 11.597 -3.712 11.897 1.00 89.56 289 ARG A CA 1
ATOM 2298 C C . ARG A 1 289 ? 11.313 -2.265 11.474 1.00 89.56 289 ARG A C 1
ATOM 2300 O O . ARG A 1 289 ? 12.182 -1.417 11.652 1.00 89.56 289 ARG A O 1
ATOM 2307 N N . ILE A 1 290 ? 10.133 -1.977 10.915 1.00 91.56 290 ILE A N 1
ATOM 2308 C CA . ILE A 1 290 ? 9.706 -0.610 10.614 1.00 91.56 290 ILE A CA 1
ATOM 2309 C C . ILE A 1 290 ? 9.302 0.058 11.926 1.00 91.56 290 ILE A C 1
ATOM 2311 O O . ILE A 1 290 ? 8.321 -0.325 12.554 1.00 91.56 290 ILE A O 1
ATOM 2315 N N . VAL A 1 291 ? 10.070 1.070 12.317 1.00 92.19 291 VAL A N 1
ATOM 2316 C CA . VAL A 1 291 ? 9.901 1.823 13.569 1.00 92.19 291 VAL A CA 1
ATOM 2317 C C . VAL A 1 291 ? 9.663 3.316 13.330 1.00 92.19 291 VAL A C 1
ATOM 2319 O O . VAL A 1 291 ? 9.399 4.060 14.268 1.00 92.19 291 VAL A O 1
ATOM 2322 N N . THR A 1 292 ? 9.728 3.764 12.073 1.00 93.69 292 THR A N 1
ATOM 2323 C CA . THR A 1 292 ? 9.533 5.168 11.697 1.00 93.69 292 THR A CA 1
ATOM 2324 C C . THR A 1 292 ? 8.566 5.288 10.524 1.00 93.69 292 THR A C 1
ATOM 2326 O O . THR A 1 292 ? 8.742 4.647 9.492 1.00 93.69 292 THR A O 1
ATOM 2329 N N . ILE A 1 293 ? 7.575 6.166 10.648 1.00 96.12 293 ILE A N 1
ATOM 2330 C CA . ILE A 1 293 ? 6.735 6.616 9.534 1.00 96.12 293 ILE A CA 1
ATOM 2331 C C . ILE A 1 293 ? 7.088 8.083 9.299 1.00 96.12 293 ILE A C 1
ATOM 2333 O O . ILE A 1 293 ? 6.892 8.908 10.191 1.00 96.12 293 ILE A O 1
ATOM 2337 N N . GLU A 1 294 ? 7.705 8.391 8.160 1.00 96.00 294 GLU A N 1
ATOM 2338 C CA . GLU A 1 294 ? 8.151 9.753 7.852 1.00 96.00 294 GLU A CA 1
ATOM 2339 C C . GLU A 1 294 ? 6.979 10.665 7.438 1.00 96.00 294 GLU A C 1
ATOM 2341 O O . GLU A 1 294 ? 5.844 10.224 7.257 1.00 96.00 294 GLU A O 1
ATOM 2346 N N . GLU A 1 295 ? 7.252 11.968 7.330 1.00 96.31 295 GLU A N 1
ATOM 2347 C CA . GLU A 1 295 ? 6.244 13.002 7.073 1.00 96.31 295 GLU A CA 1
ATOM 2348 C C . GLU A 1 295 ? 5.406 12.706 5.817 1.00 96.31 295 GLU A C 1
ATOM 2350 O O . GLU A 1 295 ? 5.930 12.346 4.760 1.00 96.31 295 GLU A O 1
ATOM 2355 N N . ASP A 1 296 ? 4.085 12.869 5.942 1.00 97.50 296 ASP A N 1
ATOM 2356 C CA . ASP A 1 296 ? 3.103 12.701 4.866 1.00 97.50 296 ASP A CA 1
ATOM 2357 C C . ASP A 1 296 ? 3.163 11.337 4.138 1.00 97.50 296 ASP A C 1
ATOM 2359 O O . ASP A 1 296 ? 2.607 11.194 3.048 1.00 97.50 296 ASP A O 1
ATOM 2363 N N . ALA A 1 297 ? 3.813 10.316 4.715 1.00 98.00 297 ALA A N 1
ATOM 2364 C CA . ALA A 1 297 ? 4.042 9.025 4.067 1.00 98.00 297 ALA A CA 1
ATOM 2365 C C . ALA A 1 297 ? 2.755 8.344 3.579 1.00 98.00 297 ALA A C 1
ATOM 2367 O O . ALA A 1 297 ? 2.788 7.665 2.552 1.00 98.00 297 ALA A O 1
ATOM 2368 N N . LEU A 1 298 ? 1.639 8.524 4.294 1.00 98.25 298 LEU A N 1
ATOM 2369 C CA . LEU A 1 298 ? 0.347 7.877 4.036 1.00 98.25 298 LEU A CA 1
ATOM 2370 C C . LEU A 1 298 ? -0.783 8.899 3.840 1.00 98.25 298 LEU A C 1
ATOM 2372 O O . LEU A 1 298 ? -1.966 8.547 3.851 1.00 98.25 298 LEU A O 1
ATOM 2376 N N . LYS A 1 299 ? -0.448 10.173 3.644 1.00 97.94 299 LYS A N 1
ATOM 2377 C CA . LYS A 1 299 ? -1.426 11.255 3.545 1.00 97.94 299 LYS A CA 1
ATOM 2378 C C . LYS A 1 299 ? -2.332 11.125 2.317 1.00 97.94 299 LYS A C 1
ATOM 2380 O O . LYS A 1 299 ? -1.931 10.652 1.258 1.00 97.94 299 LYS A O 1
ATOM 2385 N N . GLU A 1 300 ? -3.580 11.571 2.481 1.00 97.56 300 GLU A N 1
ATOM 2386 C CA . GLU A 1 300 ? -4.633 11.538 1.451 1.00 97.56 300 GLU A CA 1
ATOM 2387 C C . GLU A 1 300 ? -4.881 10.135 0.863 1.00 97.56 300 GLU A C 1
ATOM 2389 O O . GLU A 1 300 ? -5.118 9.965 -0.331 1.00 97.56 300 GLU A O 1
ATOM 2394 N N . ASN A 1 301 ? -4.870 9.129 1.741 1.00 98.12 301 ASN A N 1
ATOM 2395 C CA . ASN A 1 301 ? -5.407 7.795 1.481 1.00 98.12 301 ASN A CA 1
ATOM 2396 C C . ASN A 1 301 ? -6.878 7.678 1.924 1.00 98.12 301 ASN A C 1
ATOM 2398 O O . ASN A 1 301 ? -7.448 8.594 2.524 1.00 98.12 301 ASN A O 1
ATOM 2402 N N . LYS A 1 302 ? -7.519 6.539 1.627 1.00 96.69 302 LYS A N 1
ATOM 2403 C CA . LYS A 1 302 ? -8.931 6.291 1.981 1.00 96.69 302 LYS A CA 1
ATOM 2404 C C . LYS A 1 302 ? -9.149 6.169 3.487 1.00 96.69 302 LYS A C 1
ATOM 2406 O O . LYS A 1 302 ? -10.177 6.615 3.992 1.00 96.69 302 LYS A O 1
ATOM 2411 N N . GLY A 1 303 ? -8.169 5.609 4.186 1.00 96.75 303 GLY A N 1
ATOM 2412 C CA . GLY A 1 303 ? -8.236 5.345 5.614 1.00 96.75 303 GLY A CA 1
ATOM 2413 C C . GLY A 1 303 ? -9.038 4.089 5.957 1.00 96.75 303 GLY A C 1
ATOM 2414 O O . GLY A 1 303 ? -9.738 3.521 5.121 1.00 96.75 303 GLY A O 1
ATOM 2415 N N . TRP A 1 304 ? -8.886 3.613 7.186 1.00 97.06 304 TRP A N 1
ATOM 2416 C CA . TRP A 1 304 ? -9.261 2.249 7.553 1.00 97.06 304 TRP A CA 1
ATOM 2417 C C . TRP A 1 304 ? -10.739 2.080 7.914 1.00 97.06 304 TRP A C 1
ATOM 2419 O O . TRP A 1 304 ? -11.326 1.040 7.644 1.00 97.06 304 TRP A O 1
ATOM 2429 N N . TYR A 1 305 ? -11.385 3.089 8.499 1.00 95.12 305 TYR A N 1
ATOM 2430 C CA . TYR A 1 305 ? -12.792 2.978 8.891 1.00 95.12 305 TYR A CA 1
ATOM 2431 C C . TYR A 1 305 ? -13.488 4.333 8.899 1.00 95.12 305 TYR A C 1
ATOM 2433 O O . TYR A 1 305 ? -12.888 5.338 9.279 1.00 95.12 305 TYR A O 1
ATOM 2441 N N . ASN A 1 306 ? -14.763 4.343 8.497 1.00 89.56 306 ASN A N 1
ATOM 2442 C CA . ASN A 1 306 ? -15.651 5.511 8.543 1.00 89.56 306 ASN A CA 1
ATOM 2443 C C . ASN A 1 306 ? -15.012 6.810 8.001 1.00 89.56 306 ASN A C 1
ATOM 2445 O O . ASN A 1 306 ? -15.106 7.867 8.621 1.00 89.56 306 ASN A O 1
ATOM 2449 N N . ASP A 1 307 ? -14.295 6.703 6.876 1.00 79.38 307 ASP A N 1
ATOM 2450 C CA . ASP A 1 307 ? -13.614 7.810 6.190 1.00 79.38 307 ASP A CA 1
ATOM 2451 C C . ASP A 1 307 ? -12.642 8.628 7.073 1.00 79.38 307 ASP A C 1
ATOM 2453 O O . ASP A 1 307 ? -12.357 9.792 6.786 1.00 79.38 307 ASP A O 1
ATOM 2457 N N . ASN A 1 308 ? -12.078 8.032 8.135 1.00 85.69 308 ASN A N 1
ATOM 2458 C CA . ASN A 1 308 ? -11.191 8.722 9.083 1.00 85.69 308 ASN A CA 1
ATOM 2459 C C . ASN A 1 308 ? -9.814 9.130 8.509 1.00 85.69 308 ASN A C 1
ATOM 2461 O O . ASN A 1 308 ? -8.979 9.637 9.258 1.00 85.69 308 ASN A O 1
ATOM 2465 N N . LYS A 1 309 ? -9.576 8.910 7.205 1.00 88.81 309 LYS A N 1
ATOM 2466 C CA . LYS A 1 309 ? -8.348 9.182 6.428 1.00 88.81 309 LYS A CA 1
ATOM 2467 C C . LYS A 1 309 ? -7.045 8.565 6.963 1.00 88.81 309 LYS A C 1
ATOM 2469 O O . LYS A 1 309 ? -6.024 8.660 6.288 1.00 88.81 309 LYS A O 1
ATOM 2474 N N . LYS A 1 310 ? -7.060 7.912 8.127 1.00 96.81 310 LYS A N 1
ATOM 2475 C CA . LYS A 1 310 ? -5.900 7.245 8.723 1.00 96.81 310 LYS A CA 1
ATOM 2476 C C . LYS A 1 310 ? -5.785 5.831 8.184 1.00 96.81 310 LYS A C 1
ATOM 2478 O O . LYS A 1 310 ? -6.740 5.071 8.265 1.00 96.81 310 LYS A O 1
ATOM 2483 N N . VAL A 1 311 ? -4.627 5.439 7.676 1.00 98.25 311 VAL A N 1
ATOM 2484 C CA . VAL A 1 311 ? -4.354 4.051 7.286 1.00 98.25 311 VAL A CA 1
ATOM 2485 C C . VAL A 1 311 ? -4.067 3.211 8.536 1.00 98.25 311 VAL A C 1
ATOM 2487 O O . VAL A 1 311 ? -3.285 3.617 9.395 1.00 98.25 311 VAL A O 1
ATOM 2490 N N . ALA A 1 312 ? -4.694 2.041 8.662 1.00 97.88 312 ALA A N 1
ATOM 2491 C CA . ALA A 1 312 ? -4.398 1.102 9.744 1.00 97.88 312 ALA A CA 1
ATOM 2492 C C . ALA A 1 312 ? -3.107 0.336 9.441 1.00 97.88 312 ALA A C 1
ATOM 2494 O O . ALA A 1 312 ? -3.031 -0.382 8.448 1.00 97.88 312 ALA A O 1
ATOM 2495 N N . LEU A 1 313 ? -2.100 0.460 10.298 1.00 97.38 313 LEU A N 1
ATOM 2496 C CA . LEU A 1 313 ? -0.847 -0.279 10.170 1.00 97.38 313 LEU A CA 1
ATOM 2497 C C . LEU A 1 313 ? -0.834 -1.423 11.177 1.00 97.38 313 LEU A C 1
ATOM 2499 O O . LEU A 1 313 ? -0.800 -1.193 12.386 1.00 97.38 313 LEU A O 1
ATOM 2503 N N . TYR A 1 314 ? -0.863 -2.650 10.670 1.00 95.56 314 TYR A N 1
ATOM 2504 C CA . TYR A 1 314 ? -0.773 -3.861 11.467 1.00 95.56 314 TYR A CA 1
ATOM 2505 C C . TYR A 1 314 ? 0.659 -4.380 11.463 1.00 95.56 314 TYR A C 1
ATOM 2507 O O . TYR A 1 314 ? 1.181 -4.803 10.433 1.00 95.56 314 TYR A O 1
ATOM 2515 N N . ILE A 1 315 ? 1.308 -4.333 12.621 1.00 93.12 315 ILE A N 1
ATOM 2516 C CA . ILE A 1 315 ? 2.724 -4.683 12.731 1.00 93.12 315 ILE A CA 1
ATOM 2517 C C . ILE A 1 315 ? 2.856 -6.195 12.921 1.00 93.12 315 ILE A C 1
ATOM 2519 O O . ILE A 1 315 ? 2.240 -6.760 13.828 1.00 93.12 315 ILE A O 1
ATOM 2523 N N . LYS A 1 316 ? 3.679 -6.846 12.095 1.00 89.69 316 LYS A N 1
ATOM 2524 C CA . LYS A 1 316 ? 3.972 -8.281 12.182 1.00 89.69 316 LYS A CA 1
ATOM 2525 C C . LYS A 1 316 ? 5.458 -8.570 12.363 1.00 89.69 316 LYS A C 1
ATOM 2527 O O . LYS A 1 316 ? 6.302 -7.964 11.715 1.00 89.69 316 LYS A O 1
ATOM 2532 N N . ASP A 1 317 ? 5.771 -9.559 13.187 1.00 86.44 317 ASP A N 1
ATOM 2533 C CA . ASP A 1 317 ? 7.095 -10.165 13.304 1.00 86.44 317 ASP A CA 1
ATOM 2534 C C . ASP A 1 317 ? 6.985 -11.667 13.030 1.00 86.44 317 ASP A C 1
ATOM 2536 O O . ASP A 1 317 ? 6.204 -12.357 13.683 1.00 86.44 317 ASP A O 1
ATOM 2540 N N . ASN A 1 318 ? 7.714 -12.177 12.033 1.00 81.62 318 ASN A N 1
ATOM 2541 C CA . ASN A 1 318 ? 7.659 -13.586 11.611 1.00 81.62 318 ASN A CA 1
ATOM 2542 C C . ASN A 1 318 ? 6.222 -14.135 11.453 1.00 81.62 318 ASN A C 1
ATOM 2544 O O . ASN A 1 318 ? 5.899 -15.239 11.889 1.00 81.62 318 ASN A O 1
ATOM 2548 N N . GLY A 1 319 ? 5.334 -13.330 10.859 1.00 81.69 319 GLY A N 1
ATOM 2549 C CA . GLY A 1 319 ? 3.925 -13.673 10.633 1.00 81.69 319 GLY A CA 1
ATOM 2550 C C . GLY A 1 319 ? 2.997 -13.495 11.843 1.00 81.69 319 GLY A C 1
ATOM 2551 O O . GLY A 1 319 ? 1.785 -13.598 11.678 1.00 81.69 319 GLY A O 1
ATOM 2552 N N . GLN A 1 320 ? 3.525 -13.188 13.031 1.00 86.62 320 GLN A N 1
ATOM 2553 C CA . GLN A 1 320 ? 2.754 -12.951 14.256 1.00 86.62 320 GLN A CA 1
ATOM 2554 C C . GLN A 1 320 ? 2.529 -11.459 14.496 1.00 86.62 320 GLN A C 1
ATOM 2556 O O . GLN A 1 320 ? 3.409 -10.651 14.212 1.00 86.62 320 GLN A O 1
ATOM 2561 N N . TYR A 1 321 ? 1.380 -11.076 15.058 1.00 86.12 321 TYR A N 1
ATOM 2562 C CA . TYR A 1 321 ? 1.122 -9.674 15.393 1.00 86.12 321 TYR A CA 1
ATOM 2563 C C . TYR A 1 321 ? 2.009 -9.200 16.538 1.00 86.12 321 TYR A C 1
ATOM 2565 O O . TYR A 1 321 ? 2.081 -9.806 17.607 1.00 86.12 321 TYR A O 1
ATOM 2573 N N . TYR A 1 322 ? 2.649 -8.062 16.316 1.00 82.69 322 TYR A N 1
ATOM 2574 C CA . TYR A 1 322 ? 3.484 -7.412 17.299 1.00 82.69 322 TYR A CA 1
ATOM 2575 C C . TYR A 1 322 ? 2.644 -6.397 18.088 1.00 82.69 322 TYR A C 1
ATOM 2577 O O . TYR A 1 322 ? 2.266 -5.338 17.585 1.00 82.69 322 TYR A O 1
ATOM 2585 N N . LEU A 1 323 ? 2.315 -6.761 19.332 1.00 83.38 323 LEU A N 1
ATOM 2586 C CA . LEU A 1 323 ? 1.324 -6.066 20.173 1.00 83.38 323 LEU A CA 1
ATOM 2587 C C . LEU A 1 323 ? 1.887 -4.881 20.968 1.00 83.38 323 LEU A C 1
ATOM 2589 O O . LEU A 1 323 ? 1.145 -4.203 21.679 1.00 83.38 323 LEU A O 1
ATOM 2593 N N . ASN A 1 324 ? 3.196 -4.631 20.889 1.00 75.31 324 ASN A N 1
ATOM 2594 C CA . ASN A 1 324 ? 3.796 -3.491 21.568 1.00 75.31 324 ASN A CA 1
ATOM 2595 C C . ASN A 1 324 ? 3.547 -2.209 20.758 1.00 75.31 324 ASN A C 1
ATOM 2597 O O . ASN A 1 324 ? 4.327 -1.825 19.882 1.00 75.31 324 ASN A O 1
ATOM 2601 N N . ASN A 1 325 ? 2.434 -1.559 21.093 1.00 68.56 325 ASN A N 1
ATOM 2602 C CA . ASN A 1 325 ? 1.911 -0.370 20.428 1.00 68.56 325 ASN A CA 1
ATOM 2603 C C . ASN A 1 325 ? 2.751 0.907 20.628 1.00 68.56 325 ASN A C 1
ATOM 2605 O O . ASN A 1 325 ? 2.358 1.940 20.095 1.00 68.56 325 ASN A O 1
ATOM 2609 N N . ASP A 1 326 ? 3.880 0.851 21.346 1.00 70.88 326 ASP A N 1
ATOM 2610 C CA . ASP A 1 326 ? 4.761 2.009 21.590 1.00 70.88 326 ASP A CA 1
ATOM 2611 C C . ASP A 1 326 ? 5.947 2.089 20.623 1.00 70.88 326 ASP A C 1
ATOM 2613 O O . ASP A 1 326 ? 6.767 3.001 20.702 1.00 70.88 326 ASP A O 1
ATOM 2617 N N . THR A 1 327 ? 6.076 1.118 19.718 1.00 78.00 327 THR A N 1
ATOM 2618 C CA . THR A 1 327 ? 7.213 1.078 18.778 1.00 78.00 327 THR A CA 1
ATOM 2619 C C . THR A 1 327 ? 7.144 2.210 17.759 1.00 78.00 327 THR A C 1
ATOM 2621 O O . THR A 1 327 ? 8.177 2.693 17.308 1.00 78.00 327 THR A O 1
ATOM 2624 N N . ILE A 1 328 ? 5.928 2.660 17.445 1.00 88.62 328 ILE A N 1
ATOM 2625 C CA . ILE A 1 328 ? 5.651 3.833 16.622 1.00 88.62 328 ILE A CA 1
ATOM 2626 C C . ILE A 1 328 ? 4.596 4.658 17.364 1.00 88.62 328 ILE A C 1
ATOM 2628 O O . ILE A 1 328 ? 3.487 4.176 17.598 1.00 88.62 328 ILE A O 1
ATOM 2632 N N . ASP A 1 329 ? 4.932 5.896 17.728 1.00 87.75 329 ASP A N 1
ATOM 2633 C CA . ASP A 1 329 ? 3.985 6.826 18.348 1.00 87.75 329 ASP A CA 1
ATOM 2634 C C . ASP A 1 329 ? 3.061 7.444 17.287 1.00 87.75 329 ASP A C 1
ATOM 2636 O O . ASP A 1 329 ? 3.465 8.312 16.514 1.00 87.75 329 ASP A O 1
ATOM 2640 N N . ASP A 1 330 ? 1.800 7.013 17.268 1.00 91.88 330 ASP A N 1
ATOM 2641 C CA . ASP A 1 330 ? 0.751 7.539 16.389 1.00 91.88 330 ASP A CA 1
ATOM 2642 C C . ASP A 1 330 ? -0.188 8.540 17.081 1.00 91.88 330 ASP A C 1
ATOM 2644 O O . ASP A 1 330 ? -1.213 8.921 16.508 1.00 91.88 330 ASP A O 1
ATOM 2648 N N . SER A 1 331 ? 0.135 8.994 18.299 1.00 88.25 331 SER A N 1
ATOM 2649 C CA . SER A 1 331 ? -0.727 9.904 19.068 1.00 88.25 331 SER A CA 1
ATOM 2650 C C . SER A 1 331 ? -0.981 11.232 18.346 1.00 88.25 331 SER A C 1
ATOM 2652 O O . SER A 1 331 ? -2.088 11.770 18.411 1.00 88.25 331 SER A O 1
ATOM 2654 N N . ASN A 1 332 ? 0.019 11.722 17.608 1.00 90.19 332 ASN A N 1
ATOM 2655 C CA . ASN A 1 332 ? -0.051 12.945 16.804 1.00 90.19 332 ASN A CA 1
ATOM 2656 C C . ASN A 1 332 ? -0.166 12.678 15.293 1.00 90.19 332 ASN A C 1
ATOM 2658 O O . ASN A 1 332 ? -0.266 13.629 14.512 1.00 90.19 332 ASN A O 1
ATOM 2662 N N . ALA A 1 333 ? -0.170 11.408 14.873 1.00 94.38 333 ALA A N 1
ATOM 2663 C CA . ALA A 1 333 ? -0.271 11.038 13.466 1.00 94.38 333 ALA A CA 1
ATOM 2664 C C . ALA A 1 333 ? -1.619 11.479 12.879 1.00 94.38 333 ALA A C 1
ATOM 2666 O O . ALA A 1 333 ? -2.670 11.344 13.517 1.00 94.38 333 ALA A O 1
ATOM 2667 N N . GLN A 1 334 ? -1.593 12.008 11.656 1.00 94.44 334 GLN A N 1
ATOM 2668 C CA . GLN A 1 334 ? -2.788 12.496 10.953 1.00 94.44 334 GLN A CA 1
ATOM 2669 C C . GLN A 1 334 ? -3.274 11.522 9.876 1.00 94.44 334 GLN A C 1
ATOM 2671 O O . GLN A 1 334 ? -4.446 11.540 9.519 1.00 94.44 334 GLN A O 1
ATOM 2676 N N . ASP A 1 335 ? -2.391 10.656 9.393 1.00 97.00 335 ASP A N 1
ATOM 2677 C CA . ASP A 1 335 ? -2.561 9.824 8.204 1.00 97.00 335 ASP A CA 1
ATOM 2678 C C . ASP A 1 335 ? -2.422 8.319 8.476 1.00 97.00 335 ASP A C 1
ATOM 2680 O O . ASP A 1 335 ? -2.699 7.508 7.594 1.00 97.00 335 ASP A O 1
ATOM 2684 N N . TYR A 1 336 ? -2.092 7.912 9.705 1.00 97.44 336 TYR A N 1
ATOM 2685 C CA . TYR A 1 336 ? -2.075 6.505 10.103 1.00 97.44 336 TYR A CA 1
ATOM 2686 C C . TYR A 1 336 ? -2.480 6.278 11.561 1.00 97.44 336 TYR A C 1
ATOM 2688 O O . TYR A 1 336 ? -2.575 7.207 12.369 1.00 97.44 336 TYR A O 1
ATOM 2696 N N . THR A 1 337 ? -2.741 5.015 11.890 1.00 96.06 337 THR A N 1
ATOM 2697 C CA . THR A 1 337 ? -2.842 4.529 13.266 1.00 96.06 337 THR A CA 1
ATOM 2698 C C . THR A 1 337 ? -2.318 3.099 13.369 1.00 96.06 337 THR A C 1
ATOM 2700 O O . THR A 1 337 ? -2.465 2.302 12.442 1.00 96.06 337 THR A O 1
ATOM 2703 N N . ILE A 1 338 ? -1.678 2.779 14.489 1.00 95.19 338 ILE A N 1
ATOM 2704 C CA . ILE A 1 338 ? -1.050 1.480 14.729 1.00 95.19 338 ILE A CA 1
ATOM 2705 C C . ILE A 1 338 ? -2.036 0.525 15.382 1.00 95.19 338 ILE A C 1
ATOM 2707 O O . ILE A 1 338 ? -2.618 0.845 16.420 1.00 95.19 338 ILE A O 1
ATOM 2711 N N . ASN A 1 339 ? -2.153 -0.666 14.794 1.00 95.25 339 ASN A N 1
ATOM 2712 C CA . ASN A 1 339 ? -2.909 -1.805 15.298 1.00 95.25 339 ASN A CA 1
ATOM 2713 C C . ASN A 1 339 ? -4.345 -1.470 15.759 1.00 95.25 339 ASN A C 1
ATOM 2715 O O . ASN A 1 339 ? -4.754 -1.968 16.811 1.00 95.25 339 ASN A O 1
ATOM 2719 N N . PRO A 1 340 ? -5.129 -0.638 15.047 1.00 96.31 340 PRO A N 1
ATOM 2720 C CA . PRO A 1 340 ? -6.452 -0.252 15.522 1.00 96.31 340 PRO A CA 1
ATOM 2721 C C . PRO A 1 340 ? -7.427 -1.435 15.499 1.00 96.31 340 PRO A C 1
ATOM 2723 O O . PRO A 1 340 ? -7.345 -2.320 14.636 1.00 96.31 340 PRO A O 1
ATOM 2726 N N . VAL A 1 341 ? -8.382 -1.414 16.427 1.00 97.25 341 VAL A N 1
ATOM 2727 C CA . VAL A 1 341 ? -9.470 -2.393 16.520 1.00 97.25 341 VAL A CA 1
ATOM 2728 C C . VAL A 1 341 ? -10.795 -1.651 16.595 1.00 97.25 341 VAL A C 1
ATOM 2730 O O . VAL A 1 341 ? -10.979 -0.799 17.460 1.00 97.25 341 VAL A O 1
ATOM 2733 N N . LEU A 1 342 ? -11.732 -2.001 15.716 1.00 97.38 342 LEU A N 1
ATOM 2734 C CA . LEU A 1 342 ? -13.125 -1.585 15.839 1.00 97.38 342 LEU A CA 1
ATOM 2735 C C . LEU A 1 342 ? -13.779 -2.382 16.967 1.00 97.38 342 LEU A C 1
ATOM 2737 O O . LEU A 1 342 ? -13.945 -3.594 16.837 1.00 97.38 342 LEU A O 1
ATOM 2741 N N . VAL A 1 343 ? -14.189 -1.725 18.046 1.00 96.19 343 VAL A N 1
ATOM 2742 C CA . VAL A 1 343 ? -14.867 -2.389 19.164 1.00 96.19 343 VAL A CA 1
ATOM 2743 C C . VAL A 1 343 ? -16.351 -2.050 19.164 1.00 96.19 343 VAL A C 1
ATOM 2745 O O . VAL A 1 343 ? -16.744 -0.885 19.137 1.00 96.19 343 VAL A O 1
ATOM 2748 N N . ASN A 1 344 ? -17.180 -3.086 19.247 1.00 93.94 344 ASN A N 1
ATOM 2749 C CA . ASN A 1 344 ? -18.608 -2.976 19.497 1.00 93.94 344 ASN A CA 1
ATOM 2750 C C . ASN A 1 344 ? -18.937 -3.649 20.821 1.00 93.94 344 ASN A C 1
ATOM 2752 O O . ASN A 1 344 ? -18.665 -4.833 21.007 1.00 93.94 344 ASN A O 1
ATOM 2756 N N . PHE A 1 345 ? -19.595 -2.927 21.713 1.00 90.12 345 PHE A N 1
ATOM 2757 C CA . PHE A 1 345 ? -20.151 -3.483 22.931 1.00 90.12 345 PHE A CA 1
ATOM 2758 C C . PHE A 1 345 ? -21.598 -3.915 22.694 1.00 90.12 345 PHE A C 1
ATOM 2760 O O . PHE A 1 345 ? -22.481 -3.115 22.393 1.00 90.12 345 PHE A O 1
ATOM 2767 N N . GLN A 1 346 ? -21.858 -5.206 22.857 1.00 86.25 346 GLN A N 1
ATOM 2768 C CA . GLN A 1 346 ? -23.191 -5.786 22.768 1.00 86.25 346 GLN A CA 1
ATOM 2769 C C . GLN A 1 346 ? -23.735 -5.984 24.178 1.00 86.25 346 GLN A C 1
ATOM 2771 O O . GLN A 1 346 ? -23.359 -6.928 24.871 1.00 86.25 346 GLN A O 1
ATOM 2776 N N . ILE A 1 347 ? -24.617 -5.093 24.624 1.00 81.31 347 ILE A N 1
ATOM 2777 C CA . ILE A 1 347 ? -25.254 -5.248 25.932 1.00 81.31 347 ILE A CA 1
ATOM 2778 C C . ILE A 1 347 ? -26.220 -6.435 25.854 1.00 81.31 347 ILE A C 1
ATOM 2780 O O . ILE A 1 347 ? -27.239 -6.378 25.166 1.00 81.31 347 ILE A O 1
ATOM 2784 N N . GLN A 1 348 ? -25.878 -7.519 26.546 1.00 73.12 348 GLN A N 1
ATOM 2785 C CA . GLN A 1 348 ? -26.680 -8.730 26.640 1.00 73.12 348 GLN A CA 1
ATOM 2786 C C . GLN A 1 348 ? -27.246 -8.854 28.055 1.00 73.12 348 GLN A C 1
ATOM 2788 O O . GLN A 1 348 ? -26.520 -8.781 29.047 1.00 73.12 348 GLN A O 1
ATOM 2793 N N . ASP A 1 349 ? -28.558 -9.048 28.143 1.00 62.91 349 ASP A N 1
ATOM 2794 C CA . ASP A 1 349 ? -29.269 -9.068 29.417 1.00 62.91 349 ASP A CA 1
ATOM 2795 C C . ASP A 1 349 ? -29.453 -10.483 29.978 1.00 62.91 349 ASP A C 1
ATOM 2797 O O . ASP A 1 349 ? -29.542 -11.466 29.235 1.00 62.91 349 ASP A O 1
ATOM 2801 N N . LYS A 1 350 ? -29.550 -10.559 31.305 1.00 60.09 350 LYS A N 1
ATOM 2802 C CA . LYS A 1 350 ? -30.082 -11.702 32.054 1.00 60.09 350 LYS A CA 1
ATOM 2803 C C . LYS A 1 350 ? -31.543 -11.474 32.497 1.00 60.09 350 LYS A C 1
ATOM 2805 O O . LYS A 1 350 ? -32.242 -12.455 32.738 1.00 60.09 350 LYS A O 1
ATOM 2810 N N . ASP A 1 351 ? -31.984 -10.217 32.585 1.00 63.72 351 ASP A N 1
ATOM 2811 C CA . ASP A 1 351 ? -33.311 -9.730 32.983 1.00 63.72 351 ASP A CA 1
ATOM 2812 C C . ASP A 1 351 ? -34.014 -8.972 31.816 1.00 63.72 351 ASP A C 1
ATOM 2814 O O . ASP A 1 351 ? -33.743 -9.237 30.644 1.00 63.72 351 ASP A O 1
ATOM 2818 N N . THR A 1 352 ? -34.985 -8.089 32.106 1.00 69.94 352 THR A N 1
ATOM 2819 C CA . THR A 1 352 ? -35.598 -7.186 31.108 1.00 69.94 352 THR A CA 1
ATOM 2820 C C . THR A 1 352 ? -34.907 -5.822 31.135 1.00 69.94 352 THR A C 1
ATOM 2822 O O . THR A 1 352 ? -35.024 -5.108 32.129 1.00 69.94 352 THR A O 1
ATOM 2825 N N . LEU A 1 353 ? -34.266 -5.433 30.025 1.00 67.81 353 LEU A N 1
ATOM 2826 C CA . LEU A 1 353 ? -33.450 -4.216 29.947 1.00 67.81 353 LEU A CA 1
ATOM 2827 C C . LEU A 1 353 ? -34.270 -2.965 30.316 1.00 67.81 353 LEU A C 1
ATOM 2829 O O . LEU A 1 353 ? -35.215 -2.620 29.581 1.00 67.81 353 LEU A O 1
ATOM 2833 N N . PRO A 1 354 ? -33.885 -2.243 31.384 1.00 72.25 354 PRO A N 1
ATOM 2834 C CA . PRO A 1 354 ? -34.462 -0.952 31.722 1.00 72.25 354 PRO A CA 1
ATOM 2835 C C . PRO A 1 354 ? -34.217 0.063 30.608 1.00 72.25 354 PRO A C 1
ATOM 2837 O O . PRO A 1 354 ? -33.220 -0.011 29.880 1.00 72.25 354 PRO A O 1
ATOM 2840 N N . GLN A 1 355 ? -35.111 1.045 30.486 1.00 75.44 355 GLN A N 1
ATOM 2841 C CA . GLN A 1 355 ? -34.989 2.078 29.456 1.00 75.44 355 GLN A CA 1
ATOM 2842 C C . GLN A 1 355 ? -33.675 2.865 29.599 1.00 75.44 355 GLN A C 1
ATOM 2844 O O . GLN A 1 355 ? -33.042 3.170 28.595 1.00 75.44 355 GLN A O 1
ATOM 2849 N N . GLU A 1 356 ? -33.189 3.071 30.829 1.00 72.56 356 GLU A N 1
ATOM 2850 C CA . GLU A 1 356 ? -31.933 3.792 31.092 1.00 72.56 356 GLU A CA 1
ATOM 2851 C C . GLU A 1 356 ? -30.701 3.136 30.461 1.00 72.56 356 GLU A C 1
ATOM 2853 O O . GLU A 1 356 ? -29.709 3.811 30.202 1.00 72.56 356 GLU A O 1
ATOM 2858 N N . ILE A 1 357 ? -30.741 1.821 30.242 1.00 74.19 357 ILE A N 1
ATOM 2859 C CA . ILE A 1 357 ? -29.639 1.083 29.618 1.00 74.19 357 ILE A CA 1
ATOM 2860 C C . ILE A 1 357 ? -29.806 1.010 28.119 1.00 74.19 357 ILE A C 1
ATOM 2862 O O . ILE A 1 357 ? -28.819 1.109 27.399 1.00 74.19 357 ILE A O 1
ATOM 2866 N N . LYS A 1 358 ? -31.047 0.866 27.647 1.00 77.88 358 LYS A N 1
ATOM 2867 C CA . LYS A 1 358 ? -31.351 0.931 26.213 1.00 77.88 358 LYS A CA 1
ATOM 2868 C C . LYS A 1 358 ? -30.935 2.272 25.617 1.00 77.88 358 LYS A C 1
ATOM 2870 O O . LYS A 1 358 ? -30.503 2.308 24.472 1.00 77.88 358 LYS A O 1
ATOM 2875 N N . ASP A 1 359 ? -31.038 3.336 26.408 1.00 80.44 359 ASP A N 1
ATOM 2876 C CA . ASP A 1 359 ? -30.686 4.693 25.998 1.00 80.44 359 ASP A CA 1
ATOM 2877 C C . ASP A 1 359 ? -29.189 5.010 26.170 1.00 80.44 359 ASP A C 1
ATOM 2879 O O . ASP A 1 359 ? -28.742 6.079 25.751 1.00 80.44 359 ASP A O 1
ATOM 2883 N N . LYS A 1 360 ? -28.387 4.116 26.773 1.00 80.69 360 LYS A N 1
ATOM 2884 C CA . LYS A 1 360 ? -26.942 4.343 26.876 1.00 80.69 360 LYS A CA 1
ATOM 2885 C C . LYS A 1 360 ? -26.295 4.266 25.497 1.00 80.69 360 LYS A C 1
ATOM 2887 O O . LYS A 1 360 ? -26.481 3.307 24.755 1.00 80.69 360 LYS A O 1
ATOM 2892 N N . THR A 1 361 ? -25.435 5.240 25.223 1.00 86.38 361 THR A N 1
ATOM 2893 C CA . THR A 1 361 ? -24.583 5.286 24.026 1.00 86.38 361 THR A CA 1
ATOM 2894 C C . THR A 1 361 ? -23.107 5.049 24.337 1.00 86.38 361 THR A C 1
ATOM 2896 O O . THR A 1 361 ? -22.325 4.815 23.418 1.00 86.38 361 THR A O 1
ATOM 2899 N N . GLU A 1 362 ? -22.717 5.090 25.616 1.00 89.81 362 GLU A N 1
ATOM 2900 C CA . GLU A 1 362 ? -21.321 5.046 26.057 1.00 89.81 362 GLU A CA 1
ATOM 2901 C C . GLU A 1 362 ? -21.112 4.185 27.316 1.00 89.81 362 GLU A C 1
ATOM 2903 O O . GLU A 1 362 ? -22.007 4.023 28.159 1.00 89.81 362 GLU A O 1
ATOM 2908 N N . LEU A 1 363 ? -19.897 3.650 27.455 1.00 87.44 363 LEU A N 1
ATOM 2909 C CA . LEU A 1 363 ? -19.422 2.886 28.608 1.00 87.44 363 LEU A CA 1
ATOM 2910 C C . LEU A 1 363 ? -18.109 3.461 29.135 1.00 87.44 363 LEU A C 1
ATOM 2912 O O . LEU A 1 363 ? -17.248 3.881 28.370 1.00 87.44 363 LEU A O 1
ATOM 2916 N N . ASN A 1 364 ? -17.938 3.411 30.455 1.00 88.50 364 ASN A N 1
ATOM 2917 C CA . ASN A 1 364 ? -16.655 3.709 31.078 1.00 88.50 364 ASN A CA 1
ATOM 2918 C C . ASN A 1 364 ? -15.803 2.441 31.090 1.00 88.50 364 ASN A C 1
ATOM 2920 O O . ASN A 1 364 ? -16.189 1.422 31.677 1.00 88.50 364 ASN A O 1
ATOM 2924 N N . ILE A 1 365 ? -14.663 2.529 30.415 1.00 90.38 365 ILE A N 1
ATOM 2925 C CA . ILE A 1 365 ? -13.687 1.461 30.262 1.00 90.38 365 ILE A CA 1
ATOM 2926 C C . ILE A 1 365 ? -12.359 1.966 30.802 1.00 90.38 365 ILE A C 1
ATOM 2928 O O . ILE A 1 365 ? -11.816 2.951 30.307 1.00 90.38 365 ILE A O 1
ATOM 2932 N N . LYS A 1 366 ? -11.797 1.259 31.774 1.00 91.56 366 LYS A N 1
ATOM 2933 C CA . LYS A 1 366 ? -10.386 1.389 32.099 1.00 91.56 366 LYS A CA 1
ATOM 2934 C C . LYS A 1 366 ? -9.592 0.565 31.092 1.00 91.56 366 LYS A C 1
ATOM 2936 O O . LYS A 1 366 ? -9.685 -0.661 31.059 1.00 91.56 366 LYS A O 1
ATOM 2941 N N . ARG A 1 367 ? -8.821 1.242 30.250 1.00 92.69 367 ARG A N 1
ATOM 2942 C CA . ARG A 1 367 ? -7.925 0.620 29.276 1.00 92.69 367 ARG A CA 1
ATOM 2943 C C . ARG A 1 367 ? -6.517 0.543 29.851 1.00 92.69 367 ARG A C 1
ATOM 2945 O O . ARG A 1 367 ? -5.940 1.565 30.215 1.00 92.69 367 ARG A O 1
ATOM 2952 N N . ILE A 1 368 ? -5.960 -0.658 29.842 1.00 91.06 368 ILE A N 1
ATOM 2953 C CA . ILE A 1 368 ? -4.587 -0.977 30.223 1.00 91.06 368 ILE A CA 1
ATOM 2954 C C . ILE A 1 368 ? -3.839 -1.340 28.939 1.00 91.06 368 ILE A C 1
ATOM 2956 O O . ILE A 1 368 ? -4.241 -2.258 28.221 1.00 91.06 368 ILE A O 1
ATOM 2960 N N . ARG A 1 369 ? -2.758 -0.619 28.642 1.00 88.94 369 ARG A N 1
ATOM 2961 C CA . ARG A 1 369 ? -1.914 -0.836 27.462 1.00 88.94 369 ARG A CA 1
ATOM 2962 C C . ARG A 1 369 ? -0.470 -0.987 27.915 1.00 88.94 369 ARG A C 1
ATOM 2964 O O . ARG A 1 369 ? -0.017 -0.238 28.773 1.00 88.94 369 ARG A O 1
ATOM 2971 N N . SER A 1 370 ? 0.245 -1.956 27.351 1.00 80.06 370 SER A N 1
ATOM 2972 C CA . SER A 1 370 ? 1.675 -2.138 27.625 1.00 80.06 370 SER A CA 1
ATOM 2973 C C . SER A 1 370 ? 2.438 -0.824 27.435 1.00 80.06 370 SER A C 1
ATOM 2975 O O . SER A 1 370 ? 2.165 -0.116 26.478 1.00 80.06 370 SER A O 1
ATOM 2977 N N . ASN A 1 371 ? 3.320 -0.505 28.390 1.00 74.06 371 ASN A N 1
ATOM 2978 C CA . ASN A 1 371 ? 4.152 0.710 28.494 1.00 74.06 371 ASN A CA 1
ATOM 2979 C C . ASN A 1 371 ? 3.456 2.067 28.259 1.00 74.06 371 ASN A C 1
ATOM 2981 O O . ASN A 1 371 ? 4.122 3.076 28.027 1.00 74.06 371 ASN A O 1
ATOM 2985 N N . SER A 1 372 ? 2.138 2.119 28.443 1.00 75.56 372 SER A N 1
ATOM 2986 C CA . SER A 1 372 ? 1.358 3.350 28.531 1.00 75.56 372 SER A CA 1
ATOM 2987 C C . SER A 1 372 ? 0.631 3.399 29.873 1.00 75.56 372 SER A C 1
ATOM 2989 O O . SER A 1 372 ? 0.345 2.360 30.470 1.00 75.56 372 SER A O 1
ATOM 2991 N N . ASP A 1 373 ? 0.321 4.601 30.354 1.00 79.00 373 ASP A N 1
ATOM 2992 C CA . ASP A 1 373 ? -0.480 4.750 31.566 1.00 79.00 373 ASP A CA 1
ATOM 2993 C C . ASP A 1 373 ? -1.902 4.214 31.345 1.00 79.00 373 ASP A C 1
ATOM 2995 O O . ASP A 1 373 ? -2.519 4.411 30.287 1.00 79.00 373 ASP A O 1
ATOM 2999 N N . ASP A 1 374 ? -2.438 3.563 32.380 1.00 87.44 374 ASP A N 1
ATOM 3000 C CA . ASP A 1 374 ? -3.847 3.190 32.443 1.00 87.44 374 ASP A CA 1
ATOM 3001 C C . ASP A 1 374 ? -4.711 4.430 32.182 1.00 87.44 374 ASP A C 1
ATOM 3003 O O . ASP A 1 374 ? -4.519 5.487 32.790 1.00 87.44 374 ASP A O 1
ATOM 3007 N N . LYS A 1 375 ? -5.691 4.297 31.288 1.00 88.31 375 LYS A N 1
ATOM 3008 C CA . LYS A 1 375 ? -6.555 5.409 30.893 1.00 88.31 375 LYS A CA 1
ATOM 3009 C C . LYS A 1 375 ? -8.014 5.040 31.085 1.00 88.31 375 LYS A C 1
ATOM 3011 O O . LYS A 1 375 ? -8.471 4.034 30.546 1.00 88.31 375 LYS A O 1
ATOM 3016 N N . ASP A 1 376 ? -8.751 5.891 31.788 1.00 90.75 376 ASP A N 1
ATOM 3017 C CA . ASP A 1 376 ? -10.209 5.848 31.779 1.00 90.75 376 ASP A CA 1
ATOM 3018 C C . ASP A 1 376 ? -10.719 6.451 30.467 1.00 90.75 376 ASP A C 1
ATOM 3020 O O . ASP A 1 376 ? -10.364 7.571 30.084 1.00 90.75 376 ASP A O 1
ATOM 3024 N N . ILE A 1 377 ? -11.521 5.674 29.750 1.00 90.81 377 ILE A N 1
ATOM 3025 C CA . ILE A 1 377 ? -12.053 5.998 28.433 1.00 90.81 377 ILE A CA 1
ATOM 3026 C C . ILE A 1 377 ? -13.571 5.940 28.502 1.00 90.81 377 ILE A C 1
ATOM 3028 O O . ILE A 1 377 ? -14.151 4.974 29.000 1.00 90.81 377 ILE A O 1
ATOM 3032 N N . THR A 1 378 ? -14.210 6.961 27.944 1.00 91.25 378 THR A N 1
ATOM 3033 C CA . THR A 1 378 ? -15.632 6.927 27.612 1.00 91.25 378 THR A CA 1
ATOM 3034 C C . THR A 1 378 ? -15.757 6.354 26.204 1.00 91.25 378 THR A C 1
ATOM 3036 O O . THR A 1 378 ? -15.530 7.050 25.217 1.00 91.25 378 THR A O 1
ATOM 3039 N N . ALA A 1 379 ? -16.014 5.052 26.129 1.00 90.19 379 ALA A N 1
ATOM 3040 C CA . ALA A 1 379 ? -16.066 4.295 24.889 1.00 90.19 379 ALA A CA 1
ATOM 3041 C C . ALA A 1 379 ? -17.475 4.317 24.300 1.00 90.19 379 ALA A C 1
ATOM 3043 O O . ALA A 1 379 ? -18.455 4.174 25.039 1.00 90.19 379 ALA A O 1
ATOM 3044 N N . ARG A 1 380 ? -17.589 4.436 22.976 1.00 90.25 380 ARG A N 1
ATOM 3045 C CA . ARG A 1 380 ? -18.887 4.304 22.299 1.00 90.25 380 ARG A CA 1
ATOM 3046 C C . ARG A 1 380 ? -19.345 2.852 22.391 1.00 90.25 380 ARG A C 1
ATOM 3048 O O . ARG A 1 380 ? -18.555 1.933 22.205 1.00 90.25 380 ARG A O 1
ATOM 3055 N N . ILE A 1 381 ? -20.628 2.634 22.671 1.00 86.88 381 ILE A N 1
ATOM 3056 C CA . ILE A 1 381 ? -21.195 1.278 22.718 1.00 86.88 381 ILE A CA 1
ATOM 3057 C C . ILE A 1 381 ? -21.163 0.646 21.329 1.00 86.88 381 ILE A C 1
ATOM 3059 O O . ILE A 1 381 ? -20.827 -0.524 21.191 1.00 86.88 381 ILE A O 1
ATOM 3063 N N . THR A 1 382 ? -21.482 1.415 20.293 1.00 87.06 382 THR A N 1
ATOM 3064 C CA . THR A 1 382 ? -21.447 0.951 18.907 1.00 87.06 382 THR A CA 1
ATOM 3065 C C . THR A 1 382 ? -20.312 1.627 18.157 1.00 87.06 382 THR A C 1
ATOM 3067 O O . THR A 1 382 ? -20.216 2.853 18.172 1.00 87.06 382 THR A O 1
ATOM 3070 N N . GLU A 1 383 ? -19.519 0.826 17.453 1.00 89.50 383 GLU A N 1
ATOM 3071 C CA . GLU A 1 383 ? -18.515 1.246 16.479 1.00 89.50 383 GLU A CA 1
ATOM 3072 C C . GLU A 1 383 ? -17.462 2.212 17.033 1.00 89.50 383 GLU A C 1
ATOM 3074 O O . GLU A 1 383 ? -17.209 3.282 16.476 1.00 89.50 383 GLU A O 1
ATOM 3079 N N . ASP A 1 384 ? -16.820 1.841 18.140 1.00 93.81 384 ASP A N 1
ATOM 3080 C CA . ASP A 1 384 ? -15.667 2.587 18.631 1.00 93.81 384 ASP A CA 1
ATOM 3081 C C . ASP A 1 384 ? -14.407 2.191 17.853 1.00 93.81 384 ASP A C 1
ATOM 3083 O O . ASP A 1 384 ? -13.819 1.131 18.068 1.00 93.81 384 ASP A O 1
ATOM 3087 N N . TYR A 1 385 ? -14.008 3.057 16.926 1.00 94.25 385 TYR A N 1
ATOM 3088 C CA . TYR A 1 385 ? -12.795 2.923 16.120 1.00 94.25 385 TYR A CA 1
ATOM 3089 C C . TYR A 1 385 ? -11.688 3.900 16.556 1.00 94.25 385 TYR A C 1
ATOM 3091 O O . TYR A 1 385 ? -10.679 4.038 15.875 1.00 94.25 385 TYR A O 1
ATOM 3099 N N . GLU A 1 386 ? -11.854 4.634 17.656 1.00 91.38 386 GLU A N 1
ATOM 3100 C CA . GLU A 1 386 ? -10.909 5.696 18.040 1.00 91.38 386 GLU A CA 1
ATOM 3101 C C . GLU A 1 386 ? -10.027 5.284 19.225 1.00 91.38 386 GLU A C 1
ATOM 3103 O O . GLU A 1 386 ? -8.898 5.761 19.360 1.00 91.38 386 GLU A O 1
ATOM 3108 N N . ASN A 1 387 ? -10.520 4.395 20.091 1.00 91.94 387 ASN A N 1
ATOM 3109 C CA . ASN A 1 387 ? -9.936 4.214 21.420 1.00 91.94 387 ASN A CA 1
ATOM 3110 C C . ASN A 1 387 ? -9.058 2.970 21.600 1.00 91.94 387 ASN A C 1
ATOM 3112 O O . ASN A 1 387 ? -8.227 2.940 22.525 1.00 91.94 387 ASN A O 1
ATOM 3116 N N . PHE A 1 388 ? -9.225 1.964 20.741 1.00 94.25 388 PHE A N 1
ATOM 3117 C CA . PHE A 1 388 ? -8.765 0.604 21.005 1.00 94.25 388 PHE A CA 1
ATOM 3118 C C . PHE A 1 388 ? -7.760 0.089 19.981 1.00 94.25 388 PHE A C 1
ATOM 3120 O O . PHE A 1 388 ? -7.863 0.344 18.780 1.00 94.25 388 PHE A O 1
ATOM 3127 N N . LYS A 1 389 ? -6.784 -0.664 20.486 1.00 94.69 389 LYS A N 1
ATOM 3128 C CA . LYS A 1 389 ? -5.715 -1.288 19.712 1.00 94.69 389 LYS A CA 1
ATOM 3129 C C . LYS A 1 389 ? -5.531 -2.753 20.091 1.00 94.69 389 LYS A C 1
ATOM 3131 O O . LYS A 1 389 ? -5.901 -3.167 21.190 1.00 94.69 389 LYS A O 1
ATOM 3136 N N . LEU A 1 390 ? -4.912 -3.529 19.203 1.00 94.44 390 LEU A N 1
ATOM 3137 C CA . LEU A 1 390 ? -4.525 -4.910 19.497 1.00 94.44 390 LEU A CA 1
ATOM 3138 C C . LEU A 1 390 ? -3.630 -4.955 20.740 1.00 94.44 390 LEU A C 1
ATOM 3140 O O . LEU A 1 390 ? -2.750 -4.114 20.911 1.00 94.44 390 LEU A O 1
ATOM 3144 N N . GLY A 1 391 ? -3.868 -5.933 21.609 1.00 92.31 391 GLY A N 1
ATOM 3145 C CA . GLY A 1 391 ? -3.176 -6.092 22.887 1.00 92.31 391 GLY A CA 1
ATOM 3146 C C . GLY A 1 391 ? -3.730 -5.246 24.039 1.00 92.31 391 GLY A C 1
ATOM 3147 O O . GLY A 1 391 ? -3.351 -5.495 25.184 1.00 92.31 391 GLY A O 1
ATOM 3148 N N . ASP A 1 392 ? -4.643 -4.297 23.791 1.00 93.56 392 ASP A N 1
ATOM 3149 C CA . ASP A 1 392 ? -5.282 -3.549 24.878 1.00 93.56 392 ASP A CA 1
ATOM 3150 C C . ASP A 1 392 ? -6.071 -4.494 25.788 1.00 93.56 392 ASP A C 1
ATOM 3152 O O . ASP A 1 392 ? -6.832 -5.353 25.333 1.00 93.56 392 ASP A O 1
ATOM 3156 N N . LYS A 1 393 ? -5.922 -4.298 27.096 1.00 92.56 393 LYS A N 1
ATOM 3157 C CA . LYS A 1 393 ? -6.739 -4.950 28.111 1.00 92.56 393 LYS A CA 1
ATOM 3158 C C . LYS A 1 393 ? -7.795 -3.972 28.608 1.00 92.56 393 LYS A C 1
ATOM 3160 O O . LYS A 1 393 ? -7.480 -2.855 29.011 1.00 92.56 393 LYS A O 1
ATOM 3165 N N . LEU A 1 394 ? -9.053 -4.383 28.561 1.00 91.94 394 LEU A N 1
ATOM 3166 C CA . LEU A 1 394 ? -10.207 -3.554 28.877 1.00 91.94 394 LEU A CA 1
ATOM 3167 C C . LEU A 1 394 ? -10.824 -4.030 30.183 1.00 91.94 394 LEU A C 1
ATOM 3169 O O . LEU A 1 394 ? -11.078 -5.222 30.338 1.00 91.94 394 LEU A O 1
ATOM 3173 N N . GLU A 1 395 ? -11.088 -3.100 31.093 1.00 89.56 395 GLU A N 1
ATOM 3174 C CA . GLU A 1 395 ? -11.800 -3.334 32.341 1.00 89.56 395 GLU A CA 1
ATOM 3175 C C . GLU A 1 395 ? -13.034 -2.431 32.423 1.00 89.56 395 GLU A C 1
ATOM 3177 O O . GLU A 1 395 ? -12.934 -1.215 32.273 1.00 89.56 395 GLU A O 1
ATOM 3182 N N . LEU A 1 396 ? -14.216 -3.006 32.654 1.00 84.88 396 LEU A N 1
ATOM 3183 C CA . LEU A 1 396 ? -15.434 -2.213 32.856 1.00 84.88 396 LEU A CA 1
ATOM 3184 C C . LEU A 1 396 ? -15.399 -1.534 34.231 1.00 84.88 396 LEU A C 1
ATOM 3186 O O . LEU A 1 396 ? -15.299 -2.214 35.250 1.00 84.88 396 LEU A O 1
ATOM 3190 N N . THR A 1 397 ? -15.565 -0.209 34.270 1.00 77.12 397 THR A N 1
ATOM 3191 C CA . THR A 1 397 ? -15.558 0.589 35.517 1.00 77.12 397 THR A CA 1
ATOM 3192 C C . THR A 1 397 ? -16.896 1.269 35.820 1.00 77.12 397 THR A C 1
ATOM 3194 O O . THR A 1 397 ? -17.002 2.135 36.686 1.00 77.12 397 THR A O 1
ATOM 3197 N N . SER A 1 398 ? -17.951 0.897 35.096 1.00 68.19 398 SER A N 1
ATOM 3198 C CA . SER A 1 398 ? -19.265 1.531 35.193 1.00 68.19 398 SER A CA 1
ATOM 3199 C C . SER A 1 398 ? -20.049 1.114 36.447 1.00 68.19 398 SER A C 1
ATOM 3201 O O . SER A 1 398 ? -20.643 0.037 36.469 1.00 68.19 398 SER A O 1
ATOM 3203 N N . ASP A 1 399 ? -20.218 2.041 37.390 1.00 64.44 399 ASP A N 1
ATOM 3204 C CA . ASP A 1 399 ? -21.236 1.989 38.447 1.00 64.44 399 ASP A CA 1
ATOM 3205 C C . ASP A 1 399 ? -22.572 2.552 37.920 1.00 64.44 399 ASP A C 1
ATOM 3207 O O . ASP A 1 399 ? -22.881 3.731 38.108 1.00 64.44 399 ASP A O 1
ATOM 3211 N N . VAL A 1 400 ? -23.384 1.745 37.226 1.00 72.00 400 VAL A N 1
ATOM 3212 C CA . VAL A 1 400 ? -24.779 2.159 36.985 1.00 72.00 400 VAL A CA 1
ATOM 3213 C C . VAL A 1 400 ? -25.544 1.991 38.292 1.00 72.00 400 VAL A C 1
ATOM 3215 O O . VAL A 1 400 ? -25.509 0.917 38.887 1.00 72.00 400 VAL A O 1
ATOM 3218 N N . GLU A 1 401 ? -26.238 3.034 38.754 1.00 77.00 401 GLU A N 1
ATOM 3219 C CA . GLU A 1 401 ? -27.011 2.951 39.996 1.00 77.00 401 GLU A CA 1
ATOM 3220 C C . GLU A 1 401 ? -27.967 1.755 39.948 1.00 77.00 401 GLU A C 1
ATOM 3222 O O . GLU A 1 401 ? -28.798 1.664 39.049 1.00 77.00 401 GLU A O 1
ATOM 3227 N N . GLY A 1 402 ? -27.840 0.843 40.914 1.00 77.81 402 GLY A N 1
ATOM 3228 C CA . GLY A 1 402 ? -28.706 -0.324 40.998 1.00 77.81 402 GLY A CA 1
ATOM 3229 C C . GLY A 1 402 ? -28.311 -1.526 40.150 1.00 77.81 402 GLY A C 1
ATOM 3230 O O . GLY A 1 402 ? -28.954 -2.566 40.269 1.00 77.81 402 GLY A O 1
ATOM 3231 N N . TYR A 1 403 ? -27.255 -1.435 39.338 1.00 79.81 403 TYR A N 1
ATOM 3232 C CA . TYR A 1 403 ? -26.894 -2.501 38.407 1.00 79.81 403 TYR A CA 1
ATOM 3233 C C . TYR A 1 403 ? -25.394 -2.759 38.342 1.00 79.81 403 TYR A C 1
ATOM 3235 O O . TYR A 1 403 ? -24.570 -1.856 38.468 1.00 79.81 403 TYR A O 1
ATOM 3243 N N . LYS A 1 404 ? -25.050 -4.019 38.088 1.00 79.25 404 LYS A N 1
ATOM 3244 C CA . LYS A 1 404 ? -23.686 -4.483 37.856 1.00 79.25 404 LYS A CA 1
ATOM 3245 C C . LYS A 1 404 ? -23.497 -4.801 36.379 1.00 79.25 404 LYS A C 1
ATOM 3247 O O . LYS A 1 404 ? -24.337 -5.472 35.778 1.00 79.25 404 LYS A O 1
ATOM 3252 N N . LEU A 1 405 ? -22.389 -4.326 35.818 1.00 79.81 405 LEU A N 1
ATOM 3253 C CA . LEU A 1 405 ? -21.933 -4.697 34.483 1.00 79.81 405 LEU A CA 1
ATOM 3254 C C . LEU A 1 405 ? -20.723 -5.626 34.612 1.00 79.81 405 LEU A C 1
ATOM 3256 O O . LEU A 1 405 ? -19.865 -5.403 35.467 1.00 79.81 405 LEU A O 1
ATOM 3260 N N . SER A 1 406 ? -20.649 -6.647 33.766 1.00 78.56 406 SER A N 1
ATOM 3261 C CA . SER A 1 406 ? -19.484 -7.532 33.658 1.00 78.56 406 SER A CA 1
ATOM 3262 C C . SER A 1 406 ? -19.251 -7.959 32.212 1.00 78.56 406 SER A C 1
ATOM 3264 O O . SER A 1 406 ? -20.141 -7.857 31.367 1.00 78.56 406 SER A O 1
ATOM 3266 N N . LEU A 1 407 ? -18.043 -8.427 31.909 1.00 77.50 407 LEU A N 1
ATOM 3267 C CA . LEU A 1 407 ? -17.763 -9.097 30.640 1.00 77.50 407 LEU A CA 1
ATOM 3268 C C . LEU A 1 407 ? -18.117 -10.592 30.784 1.00 77.50 407 LEU A C 1
ATOM 3270 O O . LEU A 1 407 ? -18.330 -11.081 31.896 1.00 77.50 407 LEU A O 1
ATOM 3274 N N . LEU A 1 408 ? -18.298 -11.289 29.657 1.00 62.06 408 LEU A N 1
ATOM 3275 C CA . LEU A 1 408 ? -18.961 -12.604 29.524 1.00 62.06 408 LEU A CA 1
ATOM 3276 C C . LEU A 1 408 ? -18.626 -13.685 30.567 1.00 62.06 408 LEU A C 1
ATOM 3278 O O . LEU A 1 408 ? -19.498 -14.512 30.835 1.00 62.06 408 LEU A O 1
ATOM 3282 N N . ASP A 1 409 ? -17.457 -13.671 31.197 1.00 56.53 409 ASP A N 1
ATOM 3283 C CA . ASP A 1 409 ? -16.988 -14.781 32.037 1.00 56.53 409 ASP A CA 1
ATOM 3284 C C . ASP A 1 409 ? -17.068 -14.478 33.542 1.00 56.53 409 ASP A C 1
ATOM 3286 O O . ASP A 1 409 ? -16.412 -15.127 34.351 1.00 56.53 409 ASP A O 1
ATOM 3290 N N . ASP A 1 410 ? -17.823 -13.443 33.929 1.00 58.19 410 ASP A N 1
ATOM 3291 C CA . ASP A 1 410 ? -17.801 -12.826 35.268 1.00 58.19 410 ASP A CA 1
ATOM 3292 C C . ASP A 1 410 ? -16.422 -12.234 35.641 1.00 58.19 410 ASP A C 1
ATOM 3294 O O . ASP A 1 410 ? -16.270 -11.598 36.689 1.00 58.19 410 ASP A O 1
ATOM 3298 N N . SER A 1 411 ? -15.431 -12.357 34.749 1.00 63.97 411 SER A N 1
ATOM 3299 C CA . SER A 1 411 ? -14.265 -11.493 34.706 1.00 63.97 411 SER A CA 1
ATOM 3300 C C . SER A 1 411 ? -14.720 -10.104 34.251 1.00 63.97 411 SER A C 1
ATOM 3302 O O . SER A 1 411 ? -15.474 -9.932 33.294 1.00 63.97 411 SER A O 1
ATOM 3304 N N . ASN A 1 412 ? -14.255 -9.067 34.938 1.00 72.75 412 ASN A N 1
ATOM 3305 C CA . ASN A 1 412 ? -14.469 -7.692 34.489 1.00 72.75 412 ASN A CA 1
ATOM 3306 C C . ASN A 1 412 ? -13.434 -7.268 33.439 1.00 72.75 412 ASN A C 1
ATOM 3308 O O . ASN A 1 412 ? -13.330 -6.080 33.162 1.00 72.75 412 ASN A O 1
ATOM 3312 N N . GLN A 1 413 ? -12.654 -8.208 32.889 1.00 85.81 413 GLN A N 1
ATOM 3313 C CA . GLN A 1 413 ? -11.481 -7.927 32.066 1.00 85.81 413 GLN A CA 1
ATOM 3314 C C . GLN A 1 413 ? -11.451 -8.776 30.791 1.00 85.81 413 GLN A C 1
ATOM 3316 O O . GLN A 1 413 ? -11.702 -9.978 30.842 1.00 85.81 413 GLN A O 1
ATOM 3321 N N . ILE A 1 414 ? -11.073 -8.158 29.672 1.00 90.88 414 ILE A N 1
ATOM 3322 C CA . ILE A 1 414 ? -10.847 -8.812 28.375 1.00 90.88 414 ILE A CA 1
ATOM 3323 C C . ILE A 1 414 ? -9.593 -8.235 27.717 1.00 90.88 414 ILE A C 1
ATOM 3325 O O . ILE A 1 414 ? -9.295 -7.059 27.900 1.00 90.88 414 ILE A O 1
ATOM 3329 N N . THR A 1 415 ? -8.857 -9.039 26.954 1.00 92.06 415 THR A N 1
ATOM 3330 C CA . THR A 1 415 ? -7.713 -8.575 26.156 1.00 92.06 415 THR A CA 1
ATOM 3331 C C . THR A 1 415 ? -8.057 -8.682 24.678 1.00 92.06 415 THR A C 1
ATOM 3333 O O . THR A 1 415 ? -8.534 -9.726 24.241 1.00 92.06 415 THR A O 1
ATOM 3336 N N . LEU A 1 416 ? -7.799 -7.621 23.910 1.00 94.06 416 LEU A N 1
ATOM 3337 C CA . LEU A 1 416 ? -7.953 -7.579 22.453 1.00 94.06 416 LEU A CA 1
ATOM 3338 C C . LEU A 1 416 ? -6.804 -8.331 21.764 1.00 94.06 416 LEU A C 1
ATOM 3340 O O . LEU A 1 416 ? -5.976 -7.739 21.073 1.00 94.06 416 LEU A O 1
ATOM 3344 N N . ASP A 1 417 ? -6.719 -9.633 22.012 1.00 90.81 417 ASP A N 1
ATOM 3345 C CA . ASP A 1 417 ? -5.695 -10.514 21.455 1.00 90.81 417 ASP A CA 1
ATOM 3346 C C . ASP A 1 417 ? -6.057 -10.917 20.014 1.00 90.81 417 ASP A C 1
ATOM 3348 O O . ASP A 1 417 ? -7.070 -11.594 19.825 1.00 90.81 417 ASP A O 1
ATOM 3352 N N . PRO A 1 418 ? -5.255 -10.555 18.992 1.00 90.50 418 PRO A N 1
ATOM 3353 C CA . PRO A 1 418 ? -5.522 -10.957 17.610 1.00 90.50 418 PRO A CA 1
ATOM 3354 C C . PRO A 1 418 ? -5.416 -12.467 17.368 1.00 90.50 418 PRO A C 1
ATOM 3356 O O . PRO A 1 418 ? -5.894 -12.937 16.342 1.00 90.50 418 PRO A O 1
ATOM 3359 N N . ASN A 1 419 ? -4.798 -13.231 18.273 1.00 88.81 419 ASN A N 1
ATOM 3360 C CA . ASN A 1 419 ? -4.739 -14.691 18.165 1.00 88.81 419 ASN A CA 1
ATOM 3361 C C . ASN A 1 419 ? -5.990 -15.372 18.739 1.00 88.81 419 ASN A C 1
ATOM 3363 O O . ASN A 1 419 ? -6.174 -16.576 18.559 1.00 88.81 419 ASN A O 1
ATOM 3367 N N . ASN A 1 420 ? -6.853 -14.618 19.428 1.00 90.56 420 ASN A N 1
ATOM 3368 C CA . ASN A 1 420 ? -8.119 -15.109 19.944 1.00 90.56 420 ASN A CA 1
ATOM 3369 C C . ASN A 1 420 ? -9.271 -14.641 19.045 1.00 90.56 420 ASN A C 1
ATOM 3371 O O . ASN A 1 420 ? -9.829 -13.560 19.235 1.00 90.56 420 ASN A O 1
ATOM 3375 N N . THR A 1 421 ? -9.645 -15.490 18.088 1.00 90.38 421 THR A N 1
ATOM 3376 C CA . THR A 1 421 ? -10.683 -15.200 17.084 1.00 90.38 421 THR A CA 1
ATOM 3377 C C . THR A 1 421 ? -12.096 -15.081 17.659 1.00 90.38 421 THR A C 1
ATOM 3379 O O . THR A 1 421 ? -12.956 -14.461 17.034 1.00 90.38 421 THR A O 1
ATOM 3382 N N . ASP A 1 422 ? -12.332 -15.588 18.874 1.00 89.19 422 ASP A N 1
ATOM 3383 C CA . ASP A 1 422 ? -13.593 -15.371 19.593 1.00 89.19 422 ASP A CA 1
ATOM 3384 C C . ASP A 1 422 ? -13.724 -13.922 20.092 1.00 89.19 422 ASP A C 1
ATOM 3386 O O . ASP A 1 422 ? -14.836 -13.448 20.335 1.00 89.19 422 ASP A O 1
ATOM 3390 N N . ILE A 1 423 ? -12.599 -13.209 20.236 1.00 90.25 423 ILE A N 1
ATOM 3391 C CA . ILE A 1 423 ? -12.551 -11.815 20.692 1.00 90.25 423 ILE A CA 1
ATOM 3392 C C . ILE A 1 423 ? -12.289 -10.871 19.523 1.00 90.25 423 ILE A C 1
ATOM 3394 O O . ILE A 1 423 ? -13.066 -9.942 19.315 1.00 90.25 423 ILE A O 1
ATOM 3398 N N . VAL A 1 424 ? -11.198 -11.080 18.784 1.00 95.31 424 VAL A N 1
ATOM 3399 C CA . VAL A 1 424 ? -10.764 -10.217 17.682 1.00 95.31 424 VAL A CA 1
ATOM 3400 C C . VAL A 1 424 ? -10.854 -10.982 16.370 1.00 95.31 424 VAL A C 1
ATOM 3402 O O . VAL A 1 424 ? -10.189 -11.991 16.172 1.00 95.31 424 VAL A O 1
ATOM 3405 N N . GLN A 1 425 ? -11.657 -10.467 15.451 1.00 95.88 425 GLN A N 1
ATOM 3406 C CA . GLN A 1 425 ? -11.931 -11.058 14.149 1.00 95.88 425 GLN A CA 1
ATOM 3407 C C . GLN A 1 425 ? -11.340 -10.209 13.028 1.00 95.88 425 GLN A C 1
ATOM 3409 O O . GLN A 1 425 ? -11.320 -8.974 13.098 1.00 95.88 425 GLN A O 1
ATOM 3414 N N . ASP A 1 426 ? -10.944 -10.884 11.955 1.00 95.00 426 ASP A N 1
ATOM 3415 C CA . ASP A 1 426 ? -10.553 -10.250 10.704 1.00 95.00 426 ASP A CA 1
ATOM 3416 C C . ASP A 1 426 ? -11.781 -9.910 9.874 1.00 95.00 426 ASP A C 1
ATOM 3418 O O . ASP A 1 426 ? -12.644 -10.750 9.628 1.00 95.00 426 ASP A O 1
ATOM 3422 N N . THR A 1 427 ? -11.860 -8.661 9.424 1.00 96.38 427 THR A N 1
ATOM 3423 C CA . THR A 1 427 ? -12.933 -8.196 8.548 1.00 96.38 427 THR A CA 1
ATOM 3424 C C . THR A 1 427 ? -12.348 -7.681 7.242 1.00 96.38 427 THR A C 1
ATOM 3426 O O . THR A 1 427 ? -11.596 -6.708 7.226 1.00 96.38 427 THR A O 1
ATOM 3429 N N . SER A 1 428 ? -12.699 -8.332 6.133 1.00 96.69 428 SER A N 1
ATOM 3430 C CA . SER A 1 428 ? -12.289 -7.899 4.795 1.00 96.69 428 SER A CA 1
ATOM 3431 C C . SER A 1 428 ? -13.040 -6.635 4.370 1.00 96.69 428 SER A C 1
ATOM 3433 O O . SER A 1 428 ? -14.238 -6.498 4.624 1.00 96.69 428 SER A O 1
ATOM 3435 N N . TYR A 1 429 ? -12.356 -5.737 3.659 1.00 96.00 429 TYR A N 1
ATOM 3436 C CA . TYR A 1 429 ? -13.016 -4.628 2.966 1.00 96.00 429 TYR A CA 1
ATOM 3437 C C . TYR A 1 429 ? -13.690 -5.051 1.654 1.00 96.00 429 TYR A C 1
ATOM 3439 O O . TYR A 1 429 ? -14.489 -4.282 1.119 1.00 96.00 429 TYR A O 1
ATOM 3447 N N . GLY A 1 430 ? -13.354 -6.228 1.112 1.00 95.19 430 GLY A N 1
ATOM 3448 C CA . GLY A 1 430 ? -13.646 -6.581 -0.278 1.00 95.19 430 GLY A CA 1
ATOM 3449 C C . GLY A 1 430 ? -12.893 -5.683 -1.268 1.00 95.19 430 GLY A C 1
ATOM 3450 O O . GLY A 1 430 ? -11.858 -5.118 -0.932 1.00 95.19 430 GLY A O 1
ATOM 3451 N N . ASP A 1 431 ? -13.409 -5.554 -2.495 1.00 93.31 431 ASP A N 1
ATOM 3452 C CA . ASP A 1 431 ? -12.931 -4.604 -3.522 1.00 93.31 431 ASP A CA 1
ATOM 3453 C C . ASP A 1 431 ? -11.406 -4.627 -3.777 1.00 93.31 431 ASP A C 1
ATOM 3455 O O . ASP A 1 431 ? -10.766 -3.594 -3.979 1.00 93.31 431 ASP A O 1
ATOM 3459 N N . GLY A 1 432 ? -10.805 -5.818 -3.744 1.00 94.81 432 GLY A N 1
ATOM 3460 C CA . GLY A 1 432 ? -9.385 -6.011 -4.043 1.00 94.81 432 GLY A CA 1
ATOM 3461 C C . GLY A 1 432 ? -8.413 -5.569 -2.946 1.00 94.81 432 GLY A C 1
ATOM 3462 O O . GLY A 1 432 ? -7.226 -5.501 -3.225 1.00 94.81 432 GLY A O 1
ATOM 3463 N N . TYR A 1 433 ? -8.865 -5.269 -1.724 1.00 97.44 433 TYR A N 1
ATOM 3464 C CA . TYR A 1 433 ? -7.964 -5.106 -0.575 1.00 97.44 433 TYR A CA 1
ATOM 3465 C C . TYR A 1 433 ? -7.580 -6.475 0.002 1.00 97.44 433 TYR A C 1
ATOM 3467 O O . TYR A 1 433 ? -8.453 -7.248 0.399 1.00 97.44 433 TYR A O 1
ATOM 3475 N N . GLU A 1 434 ? -6.282 -6.753 0.080 1.00 96.25 434 GLU A N 1
ATOM 3476 C CA . GLU A 1 434 ? -5.720 -7.990 0.637 1.00 96.25 434 GLU A CA 1
ATOM 3477 C C . GLU A 1 434 ? -5.695 -7.956 2.170 1.00 96.25 434 GLU A C 1
ATOM 3479 O O . GLU A 1 434 ? -5.906 -8.974 2.828 1.00 96.25 434 GLU A O 1
ATOM 3484 N N . VAL A 1 435 ? -5.498 -6.770 2.753 1.00 95.94 435 VAL A N 1
ATOM 3485 C CA . VAL A 1 435 ? -5.488 -6.564 4.205 1.00 95.94 435 VAL A CA 1
ATOM 3486 C C . VAL A 1 435 ? -6.799 -5.909 4.634 1.00 95.94 435 VAL A C 1
ATOM 3488 O O . VAL A 1 435 ? -7.174 -4.852 4.129 1.00 95.94 435 VAL A O 1
ATOM 3491 N N . GLY A 1 436 ? -7.503 -6.558 5.563 1.00 96.69 436 GLY A N 1
ATOM 3492 C CA . GLY A 1 436 ? -8.718 -6.050 6.202 1.00 96.69 436 GLY A CA 1
ATOM 3493 C C . GLY A 1 436 ? -8.450 -5.253 7.484 1.00 96.69 436 GLY A C 1
ATOM 3494 O O . GLY A 1 436 ? -7.319 -4.877 7.779 1.00 96.69 436 GLY A O 1
ATOM 3495 N N . TYR A 1 437 ? -9.488 -5.042 8.293 1.00 96.94 437 TYR A N 1
ATOM 3496 C CA . TYR A 1 437 ? -9.370 -4.468 9.638 1.00 96.94 437 TYR A CA 1
ATOM 3497 C C . TYR A 1 437 ? -9.712 -5.476 10.731 1.00 96.94 437 TYR A C 1
ATOM 3499 O O . TYR A 1 437 ? -10.291 -6.532 10.477 1.00 96.94 437 TYR A O 1
ATOM 3507 N N . LYS A 1 438 ? -9.361 -5.127 11.970 1.00 97.38 438 LYS A N 1
ATOM 3508 C CA . LYS A 1 438 ? -9.656 -5.921 13.165 1.00 97.38 438 LYS A CA 1
ATOM 3509 C C . LYS A 1 438 ? -10.924 -5.424 13.838 1.00 97.38 438 LYS A C 1
ATOM 3511 O O . LYS A 1 438 ? -11.103 -4.217 14.014 1.00 97.38 438 LYS A O 1
ATOM 3516 N N . LYS A 1 439 ? -11.782 -6.354 14.246 1.00 97.00 439 LYS A N 1
ATOM 3517 C CA . LYS A 1 439 ? -13.067 -6.071 14.886 1.00 97.00 439 LYS A CA 1
ATOM 3518 C C . LYS A 1 439 ? -13.249 -6.924 16.136 1.00 97.00 439 LYS A C 1
ATOM 3520 O O . LYS A 1 439 ? -12.957 -8.110 16.096 1.00 97.00 439 LYS A O 1
ATOM 3525 N N . ALA A 1 440 ? -13.781 -6.352 17.210 1.00 95.94 440 ALA A N 1
ATOM 3526 C CA . ALA A 1 440 ? -14.158 -7.081 18.414 1.00 95.94 440 ALA A CA 1
ATOM 3527 C C . ALA A 1 440 ? -15.605 -6.780 18.812 1.00 95.94 440 ALA A C 1
ATOM 3529 O O . ALA A 1 440 ? -15.951 -5.640 19.120 1.00 95.94 440 ALA A O 1
ATOM 3530 N N . ASP A 1 441 ? -16.449 -7.811 18.829 1.00 92.94 441 ASP A N 1
ATOM 3531 C CA . ASP A 1 441 ? -17.834 -7.727 19.300 1.00 92.94 441 ASP A CA 1
ATOM 3532 C C . ASP A 1 441 ? -17.903 -8.242 20.751 1.00 92.94 441 ASP A C 1
ATOM 3534 O O . ASP A 1 441 ? -18.074 -9.430 21.022 1.00 92.94 441 ASP A O 1
ATOM 3538 N N . ILE A 1 442 ? -17.734 -7.332 21.708 1.00 90.06 442 ILE A N 1
ATOM 3539 C CA . ILE A 1 442 ? -17.612 -7.631 23.135 1.00 90.06 442 ILE A CA 1
ATOM 3540 C C . ILE A 1 442 ? -18.991 -7.639 23.780 1.00 90.06 442 ILE A C 1
ATOM 3542 O O . ILE A 1 442 ? -19.652 -6.604 23.864 1.00 90.06 442 ILE A O 1
ATOM 3546 N N . LYS A 1 443 ? -19.427 -8.782 24.315 1.00 86.88 443 LYS A N 1
ATOM 3547 C CA . LYS A 1 443 ? -20.696 -8.817 25.050 1.00 86.88 443 LYS A CA 1
ATOM 3548 C C . LYS A 1 443 ? -20.510 -8.322 26.478 1.00 86.88 443 LYS A C 1
ATOM 3550 O O . LYS A 1 443 ? -19.619 -8.766 27.203 1.00 86.88 443 LYS A O 1
ATOM 3555 N N . VAL A 1 444 ? -21.402 -7.429 26.878 1.00 85.06 444 VAL A N 1
ATOM 3556 C CA . VAL A 1 444 ? -21.466 -6.850 28.216 1.00 85.06 444 VAL A CA 1
ATOM 3557 C C . VAL A 1 444 ? -22.703 -7.406 28.894 1.00 85.06 444 VAL A C 1
ATOM 3559 O O . VAL A 1 444 ? -23.823 -7.147 28.459 1.00 85.06 444 VAL A O 1
ATOM 3562 N N . LYS A 1 445 ? -22.499 -8.182 29.955 1.00 81.19 445 LYS A N 1
ATOM 3563 C CA . LYS A 1 445 ? -23.573 -8.659 30.815 1.00 81.19 445 LYS A CA 1
ATOM 3564 C C . LYS A 1 445 ? -24.071 -7.524 31.691 1.00 81.19 445 LYS A C 1
ATOM 3566 O O . LYS A 1 445 ? -23.288 -6.750 32.244 1.00 81.19 445 LYS A O 1
ATOM 3571 N N . TYR A 1 446 ? -25.383 -7.487 31.854 1.00 80.38 446 TYR A N 1
ATOM 3572 C CA . TYR A 1 446 ? -26.078 -6.553 32.719 1.00 80.38 446 TYR A CA 1
ATOM 3573 C C . TYR A 1 446 ? -26.912 -7.309 33.758 1.00 80.38 446 TYR A C 1
ATOM 3575 O O . TYR A 1 446 ? -27.588 -8.280 33.418 1.00 80.38 446 TYR A O 1
ATOM 3583 N N . GLN A 1 447 ? -26.837 -6.899 35.028 1.00 79.56 447 GLN A N 1
ATOM 3584 C CA . GLN A 1 447 ? -27.566 -7.548 36.119 1.00 79.56 447 GLN A CA 1
ATOM 3585 C C . GLN A 1 447 ? -28.064 -6.538 37.161 1.00 79.56 447 GLN A C 1
ATOM 3587 O O . GLN A 1 447 ? -27.279 -5.753 37.697 1.00 79.56 447 GLN A O 1
ATOM 3592 N N . ALA A 1 448 ? -29.355 -6.607 37.508 1.00 81.44 448 ALA A N 1
ATOM 3593 C CA . ALA A 1 448 ? -29.918 -5.854 38.628 1.00 81.44 448 ALA A CA 1
ATOM 3594 C C . ALA A 1 448 ? -29.330 -6.321 39.962 1.00 81.44 448 ALA A C 1
ATOM 3596 O O . ALA A 1 448 ? -29.272 -7.520 40.258 1.00 81.44 448 ALA A O 1
ATOM 3597 N N . LEU A 1 449 ? -28.886 -5.366 40.780 1.00 82.75 449 LEU A N 1
ATOM 3598 C CA . LEU A 1 449 ? -28.364 -5.661 42.106 1.00 82.75 449 LEU A CA 1
ATOM 3599 C C . LEU A 1 449 ? -29.507 -6.119 43.027 1.00 82.75 449 LEU A C 1
ATOM 3601 O O . LEU A 1 449 ? -30.621 -5.590 42.951 1.00 82.75 449 LEU A O 1
ATOM 3605 N N . PRO A 1 450 ? -29.257 -7.095 43.914 1.00 85.44 450 PRO A N 1
ATOM 3606 C CA . PRO A 1 450 ? -30.273 -7.580 44.836 1.00 85.44 450 PRO A CA 1
ATOM 3607 C C . PRO A 1 450 ? -30.658 -6.491 45.844 1.00 85.44 450 PRO A C 1
ATOM 3609 O O . PRO A 1 450 ? -29.794 -5.801 46.390 1.00 85.44 450 PRO A O 1
ATOM 3612 N N . VAL A 1 451 ? -31.951 -6.384 46.140 1.00 86.56 451 VAL A N 1
ATOM 3613 C CA . VAL A 1 451 ? -32.518 -5.535 47.191 1.00 86.56 451 VAL A CA 1
ATOM 3614 C C . VAL A 1 451 ? -33.058 -6.425 48.306 1.00 86.56 451 VAL A C 1
ATOM 3616 O O . VAL A 1 451 ? -33.951 -7.243 48.104 1.00 86.56 451 VAL A O 1
ATOM 3619 N N . GLU A 1 452 ? -32.534 -6.244 49.511 1.00 87.56 452 GLU A N 1
ATOM 3620 C CA . GLU A 1 452 ? -33.099 -6.824 50.724 1.00 87.56 452 GLU A CA 1
ATOM 3621 C C . GLU A 1 452 ? -34.221 -5.938 51.257 1.00 87.56 452 GLU A C 1
ATOM 3623 O O . GLU A 1 452 ? -33.980 -4.813 51.701 1.00 87.56 452 GLU A O 1
ATOM 3628 N N . LEU A 1 453 ? -35.447 -6.450 51.221 1.00 86.06 453 LEU A N 1
ATOM 3629 C CA . LEU A 1 453 ? -36.630 -5.772 51.736 1.00 86.06 453 LEU A CA 1
ATOM 3630 C C . LEU A 1 453 ? -36.868 -6.168 53.190 1.00 86.06 453 LEU A C 1
ATOM 3632 O O . LEU A 1 453 ? -37.028 -7.349 53.486 1.00 86.06 453 LEU A O 1
ATOM 3636 N N . LYS A 1 454 ? -36.938 -5.183 54.087 1.00 86.38 454 LYS A N 1
ATOM 3637 C CA . LYS A 1 454 ? -37.260 -5.369 55.509 1.00 86.38 454 LYS A CA 1
ATOM 3638 C C . LYS A 1 454 ? -38.621 -4.770 55.815 1.00 86.38 454 LYS A C 1
ATOM 3640 O O . LYS A 1 454 ? -38.824 -3.580 55.586 1.00 86.38 454 LYS A O 1
ATOM 3645 N N . ILE A 1 455 ? -39.533 -5.577 56.353 1.00 85.56 455 ILE A N 1
ATOM 3646 C CA . ILE A 1 455 ? -40.867 -5.112 56.747 1.00 85.56 455 ILE A CA 1
ATOM 3647 C C . ILE A 1 455 ? -40.887 -4.764 58.236 1.00 85.56 455 ILE A C 1
ATOM 3649 O O . ILE A 1 455 ? -40.681 -5.626 59.098 1.00 85.56 455 ILE A O 1
ATOM 3653 N N . GLU A 1 456 ? -41.175 -3.498 58.533 1.00 87.06 456 GLU A N 1
ATOM 3654 C CA . GLU A 1 456 ? -41.282 -2.971 59.889 1.00 87.06 456 GLU A CA 1
ATOM 3655 C C . GLU A 1 456 ? -42.720 -2.526 60.174 1.00 87.06 456 GLU A C 1
ATOM 3657 O O . GLU A 1 456 ? -43.300 -1.728 59.439 1.00 87.06 456 GLU A O 1
ATOM 3662 N N . LEU A 1 457 ? -43.308 -3.066 61.243 1.00 87.62 457 LEU A N 1
ATOM 3663 C CA . LEU A 1 457 ? -44.685 -2.786 61.641 1.00 87.62 457 LEU A CA 1
ATOM 3664 C C . LEU A 1 457 ? -44.663 -2.030 62.969 1.00 87.62 457 LEU A C 1
ATOM 3666 O O . LEU A 1 457 ? -44.167 -2.548 63.973 1.00 87.62 457 LEU A O 1
ATOM 3670 N N . VAL A 1 458 ? -45.192 -0.809 62.977 1.00 87.12 458 VAL A N 1
ATOM 3671 C CA . VAL A 1 458 ? -45.173 0.072 64.152 1.00 87.12 458 VAL A CA 1
ATOM 3672 C C . VAL A 1 458 ? -46.534 0.706 64.382 1.00 87.12 458 VAL A C 1
ATOM 3674 O O . VAL A 1 458 ? -47.370 0.776 63.483 1.00 87.12 458 VAL A O 1
ATOM 3677 N N . LYS A 1 459 ? -46.741 1.221 65.590 1.00 86.62 459 LYS A N 1
ATOM 3678 C CA . LYS A 1 459 ? -47.806 2.180 65.878 1.00 86.62 459 LYS A CA 1
ATOM 3679 C C . LYS A 1 459 ? -47.222 3.488 66.386 1.00 86.62 459 LYS A C 1
ATOM 3681 O O . LYS A 1 459 ? -46.164 3.489 67.014 1.00 86.62 459 LYS A O 1
ATOM 3686 N N . LEU A 1 460 ? -47.926 4.589 66.152 1.00 79.94 460 LEU A N 1
ATOM 3687 C CA . LEU A 1 460 ? -47.563 5.894 66.701 1.00 79.94 460 LEU A CA 1
ATOM 3688 C C . LEU A 1 460 ? -48.389 6.177 67.956 1.00 79.94 460 LEU A C 1
ATOM 3690 O O . LEU A 1 460 ? -49.613 6.255 67.897 1.00 79.94 460 LEU A O 1
ATOM 3694 N N . VAL A 1 461 ? -47.716 6.367 69.092 1.00 78.31 461 VAL A N 1
ATOM 3695 C CA . VAL A 1 461 ? -48.334 6.793 70.355 1.00 78.31 461 VAL A CA 1
ATOM 3696 C C . VAL A 1 461 ? -47.696 8.111 70.771 1.00 78.31 461 VAL A C 1
ATOM 3698 O O . VAL A 1 461 ? -46.503 8.162 71.057 1.00 78.31 461 VAL A O 1
ATOM 3701 N N . ASN A 1 462 ? -48.478 9.195 70.781 1.00 74.06 462 ASN A N 1
ATOM 3702 C CA . ASN A 1 462 ? -48.001 10.556 71.078 1.00 74.06 462 ASN A CA 1
ATOM 3703 C C . ASN A 1 462 ? -46.788 10.991 70.228 1.00 74.06 462 ASN A C 1
ATOM 3705 O O . ASN A 1 462 ? -45.901 11.689 70.711 1.00 74.06 462 ASN A O 1
ATOM 3709 N N . GLY A 1 463 ? -46.737 10.555 68.966 1.00 69.50 463 GLY A N 1
ATOM 3710 C CA . GLY A 1 463 ? -45.634 10.853 68.047 1.00 69.50 463 GLY A CA 1
ATOM 3711 C C . GLY A 1 463 ? -44.384 9.984 68.227 1.00 69.50 463 GLY A C 1
ATOM 3712 O O . GLY A 1 463 ? -43.441 10.150 67.462 1.00 69.50 463 GLY A O 1
ATOM 3713 N N . ALA A 1 464 ? -44.371 9.050 69.183 1.00 77.94 464 ALA A N 1
ATOM 3714 C CA . ALA A 1 464 ? -43.302 8.069 69.346 1.00 77.94 464 ALA A CA 1
ATOM 3715 C C . ALA A 1 464 ? -43.693 6.716 68.732 1.00 77.94 464 ALA A C 1
ATOM 3717 O O . ALA A 1 464 ? -44.819 6.241 68.906 1.00 77.94 464 ALA A O 1
ATOM 3718 N N . GLU A 1 465 ? -42.747 6.089 68.036 1.00 83.94 465 GLU A N 1
ATOM 3719 C CA . GLU A 1 465 ? -42.911 4.750 67.467 1.00 83.94 465 GLU A CA 1
ATOM 3720 C C . GLU A 1 465 ? -42.889 3.691 68.577 1.00 83.94 465 GLU A C 1
ATOM 3722 O O . GLU A 1 465 ? -42.009 3.681 69.439 1.00 83.94 465 GLU A O 1
ATOM 3727 N N . GLN A 1 466 ? -43.869 2.790 68.560 1.00 81.81 466 GLN A N 1
ATOM 3728 C CA . GLN A 1 466 ? -43.937 1.634 69.449 1.00 81.81 466 GLN A CA 1
ATOM 3729 C C . GLN A 1 466 ? -44.134 0.348 68.647 1.00 81.81 466 GLN A C 1
ATOM 3731 O O . GLN A 1 466 ? -44.858 0.323 67.648 1.00 81.81 466 GLN A O 1
ATOM 3736 N N . ALA A 1 467 ? -43.524 -0.737 69.125 1.00 74.19 467 ALA A N 1
ATOM 3737 C CA . ALA A 1 467 ? -43.753 -2.072 68.589 1.00 74.19 467 ALA A CA 1
ATOM 3738 C C . ALA A 1 467 ? -45.208 -2.511 68.830 1.00 74.19 467 ALA A C 1
ATOM 3740 O O . ALA A 1 467 ? -45.786 -2.250 69.889 1.00 74.19 467 ALA A O 1
ATOM 3741 N N . ILE A 1 468 ? -45.794 -3.199 67.852 1.00 76.38 468 ILE A N 1
ATOM 3742 C CA . ILE A 1 468 ? -47.125 -3.799 67.975 1.00 76.38 468 ILE A CA 1
ATOM 3743 C C . ILE A 1 468 ? -46.999 -5.240 68.490 1.00 76.38 468 ILE A C 1
ATOM 3745 O O . ILE A 1 468 ? -46.123 -5.986 68.068 1.00 76.38 468 ILE A O 1
ATOM 3749 N N . THR A 1 469 ? -47.849 -5.640 69.438 1.00 68.12 469 THR A N 1
ATOM 3750 C CA . THR A 1 469 ? -47.736 -6.938 70.141 1.00 68.12 469 THR A CA 1
ATOM 3751 C C . THR A 1 469 ? -48.545 -8.065 69.492 1.00 68.12 469 THR A C 1
ATOM 3753 O O . THR A 1 469 ? -48.349 -9.231 69.821 1.00 68.12 469 THR A O 1
ATOM 3756 N N . SER A 1 470 ? -49.444 -7.731 68.562 1.00 71.06 470 SER A N 1
ATOM 3757 C CA . SER A 1 470 ? -50.251 -8.669 67.765 1.00 71.06 470 SER A CA 1
ATOM 3758 C C . SER A 1 470 ? -50.353 -8.176 66.318 1.00 71.06 470 SER A C 1
ATOM 3760 O O . SER A 1 470 ? -51.401 -7.731 65.852 1.00 71.06 470 SER A O 1
ATOM 3762 N N . ALA A 1 471 ? -49.213 -8.184 65.626 1.00 67.81 471 ALA A N 1
ATOM 3763 C CA . ALA A 1 471 ? -49.093 -7.668 64.269 1.00 67.81 471 ALA A CA 1
ATOM 3764 C C . ALA A 1 471 ? -50.031 -8.382 63.271 1.00 67.81 471 ALA A C 1
ATOM 3766 O O . ALA A 1 471 ? -50.057 -9.616 63.252 1.00 67.81 471 ALA A O 1
ATOM 3767 N N . PRO A 1 472 ? -50.774 -7.645 62.424 1.00 77.56 472 PRO A N 1
ATOM 3768 C CA . PRO A 1 472 ? -51.501 -8.234 61.304 1.00 77.56 472 PRO A CA 1
ATOM 3769 C C . PRO A 1 472 ? -50.557 -8.851 60.267 1.00 77.56 472 PRO A C 1
ATOM 3771 O O . PRO A 1 472 ? -49.395 -8.454 60.147 1.00 77.56 472 PRO A O 1
ATOM 3774 N N . ASN A 1 473 ? -51.081 -9.789 59.479 1.00 80.88 473 ASN A N 1
ATOM 3775 C CA . ASN A 1 473 ? -50.366 -10.312 58.321 1.00 80.88 473 ASN A CA 1
ATOM 3776 C C . ASN A 1 473 ? -50.264 -9.234 57.238 1.00 80.88 473 ASN A C 1
ATOM 3778 O O . ASN A 1 473 ? -51.193 -8.445 57.030 1.00 80.88 473 ASN A O 1
ATOM 3782 N N . VAL A 1 474 ? -49.152 -9.231 56.514 1.00 85.44 474 VAL A N 1
ATOM 3783 C CA . VAL A 1 474 ? -48.962 -8.362 55.355 1.00 85.44 474 VAL A CA 1
ATOM 3784 C C . VAL A 1 474 ? -48.753 -9.246 54.146 1.00 85.44 474 VAL A C 1
ATOM 3786 O O . VAL A 1 474 ? -47.889 -10.117 54.160 1.00 85.44 474 VAL A O 1
ATOM 3789 N N . THR A 1 475 ? -49.537 -9.035 53.101 1.00 88.12 475 THR A N 1
ATOM 3790 C CA . THR A 1 475 ? -49.253 -9.645 51.807 1.00 88.12 475 THR A CA 1
ATOM 3791 C C . THR A 1 475 ? -48.313 -8.722 51.048 1.00 88.12 475 THR A C 1
ATOM 3793 O O . THR A 1 475 ? -48.608 -7.538 50.884 1.00 88.12 475 THR A O 1
ATOM 3796 N N . VAL A 1 476 ? -47.173 -9.254 50.613 1.00 87.44 476 VAL A N 1
ATOM 3797 C CA . VAL A 1 476 ? -46.202 -8.554 49.770 1.00 87.44 476 VAL A CA 1
ATOM 3798 C C . VAL A 1 476 ? -46.087 -9.306 48.458 1.00 87.44 476 VAL A C 1
ATOM 3800 O O . VAL A 1 476 ? -45.939 -10.528 48.452 1.00 87.44 476 VAL A O 1
ATOM 3803 N N . LYS A 1 477 ? -46.131 -8.577 47.350 1.00 88.00 477 LYS A N 1
ATOM 3804 C CA . LYS A 1 477 ? -45.928 -9.122 46.017 1.00 88.00 477 LYS A CA 1
ATOM 3805 C C . LYS A 1 477 ? -44.752 -8.422 45.349 1.00 88.00 477 LYS A C 1
ATOM 3807 O O . LYS A 1 477 ? -44.736 -7.197 45.251 1.00 88.00 477 LYS A O 1
ATOM 3812 N N . VAL A 1 478 ? -43.769 -9.213 44.926 1.00 83.19 478 VAL A N 1
ATOM 3813 C CA . VAL A 1 478 ? -42.536 -8.766 44.258 1.00 83.19 478 VAL A CA 1
ATOM 3814 C C . VAL A 1 478 ? -42.445 -9.506 42.932 1.00 83.19 478 VAL A C 1
ATOM 3816 O O . VAL A 1 478 ? -42.529 -10.732 42.926 1.00 83.19 478 VAL A O 1
ATOM 3819 N N . ASP A 1 479 ? -42.333 -8.773 41.823 1.00 72.81 479 ASP A N 1
ATOM 3820 C CA . ASP A 1 479 ? -42.230 -9.344 40.467 1.00 72.81 479 ASP A CA 1
ATOM 3821 C C . ASP A 1 479 ? -43.283 -10.444 40.181 1.00 72.81 479 ASP A C 1
ATOM 3823 O O . ASP A 1 479 ? -43.009 -11.531 39.679 1.00 72.81 479 ASP A O 1
ATOM 3827 N N . GLY A 1 480 ? -44.528 -10.203 40.608 1.00 72.00 480 GLY A N 1
ATOM 3828 C CA . GLY A 1 480 ? -45.642 -11.136 40.407 1.00 72.00 480 GLY A CA 1
ATOM 3829 C C . GLY A 1 480 ? -45.754 -12.287 41.416 1.00 72.00 480 GLY A C 1
ATOM 3830 O O . GLY A 1 480 ? -46.820 -12.900 41.481 1.00 72.00 480 GLY A O 1
ATOM 3831 N N . ALA A 1 481 ? -44.733 -12.553 42.235 1.00 79.44 481 ALA A N 1
ATOM 3832 C CA . ALA A 1 481 ? -44.771 -13.576 43.280 1.00 79.44 481 ALA A CA 1
ATOM 3833 C C . ALA A 1 481 ? -45.342 -13.014 44.591 1.00 79.44 481 ALA A C 1
ATOM 3835 O O . ALA A 1 481 ? -44.843 -12.019 45.112 1.00 79.44 481 ALA A O 1
ATOM 3836 N N . GLU A 1 482 ? -46.381 -13.655 45.132 1.00 87.12 482 GLU A N 1
ATOM 3837 C CA . GLU A 1 482 ? -47.088 -13.222 46.344 1.00 87.12 482 GLU A CA 1
ATOM 3838 C C . GLU A 1 482 ? -46.636 -14.018 47.577 1.00 87.12 482 GLU A C 1
ATOM 3840 O O . GLU A 1 482 ? -46.575 -15.249 47.554 1.00 87.12 482 GLU A O 1
ATOM 3845 N N . GLN A 1 483 ? -46.342 -13.317 48.672 1.00 85.69 483 GLN A N 1
ATOM 3846 C CA . GLN A 1 483 ? -45.932 -13.916 49.936 1.00 85.69 483 GLN A CA 1
ATOM 3847 C C . GLN A 1 483 ? -46.575 -13.195 51.125 1.00 85.69 483 GLN A C 1
ATOM 3849 O O . GLN A 1 483 ? -46.498 -11.974 51.261 1.00 85.69 483 GLN A O 1
ATOM 3854 N N . THR A 1 484 ? -47.176 -13.961 52.036 1.00 85.94 484 THR A N 1
ATOM 3855 C CA . THR A 1 484 ? -47.627 -13.441 53.333 1.00 85.94 484 THR A CA 1
ATOM 3856 C C . THR A 1 484 ? -46.456 -13.396 54.309 1.00 85.94 484 THR A C 1
ATOM 3858 O O . THR A 1 484 ? -45.780 -14.403 54.526 1.00 85.94 484 THR A O 1
ATOM 3861 N N . VAL A 1 485 ? -46.225 -12.233 54.913 1.00 83.88 485 VAL A N 1
ATOM 3862 C CA . VAL A 1 485 ? -45.101 -11.965 55.812 1.00 83.88 485 VAL A CA 1
ATOM 3863 C C . VAL A 1 485 ? -45.552 -11.377 57.146 1.00 83.88 485 VAL A C 1
ATOM 3865 O O . VAL A 1 485 ? -46.642 -10.816 57.277 1.00 83.88 485 VAL A O 1
ATOM 3868 N N . THR A 1 486 ? -44.681 -11.506 58.144 1.00 78.88 486 THR A N 1
ATOM 3869 C CA . THR A 1 486 ? -44.863 -10.991 59.508 1.00 78.88 486 THR A CA 1
ATOM 3870 C C . THR A 1 486 ? -43.753 -9.998 59.874 1.00 78.88 486 THR A C 1
ATOM 3872 O O . THR A 1 486 ? -42.814 -9.775 59.102 1.00 78.88 486 THR A O 1
ATOM 3875 N N . GLN A 1 487 ? -43.853 -9.364 61.047 1.00 78.38 487 GLN A N 1
ATOM 3876 C CA . GLN A 1 487 ? -42.876 -8.373 61.512 1.00 78.38 487 GLN A CA 1
ATOM 3877 C C . GLN A 1 487 ? -41.433 -8.905 61.475 1.00 78.38 487 GLN A C 1
ATOM 3879 O O . GLN A 1 487 ? -41.150 -9.978 62.002 1.00 78.38 487 GLN A O 1
ATOM 3884 N N . GLY A 1 488 ? -40.517 -8.132 60.881 1.00 71.06 488 GLY A N 1
ATOM 3885 C CA . GLY A 1 488 ? -39.098 -8.489 60.785 1.00 71.06 488 GLY A CA 1
ATOM 3886 C C . GLY A 1 488 ? -38.757 -9.464 59.652 1.00 71.06 488 GLY A C 1
ATOM 3887 O O . GLY A 1 488 ? -37.593 -9.838 59.508 1.00 71.06 488 GLY A O 1
ATOM 3888 N N . THR A 1 489 ? -39.735 -9.859 58.827 1.00 78.19 489 THR A N 1
ATOM 3889 C CA . THR A 1 489 ? -39.471 -10.694 57.648 1.00 78.19 489 THR A CA 1
ATOM 3890 C C . THR A 1 489 ? -38.585 -9.948 56.657 1.00 78.19 489 THR A C 1
ATOM 3892 O O . THR A 1 489 ? -38.769 -8.753 56.404 1.00 78.19 489 THR A O 1
ATOM 3895 N N . THR A 1 490 ? -37.629 -10.681 56.093 1.00 80.50 490 THR A N 1
ATOM 3896 C CA . THR A 1 490 ? -36.740 -10.205 55.039 1.00 80.50 490 THR A CA 1
ATOM 3897 C C . THR A 1 490 ? -37.091 -10.898 53.725 1.00 80.50 490 THR A C 1
ATOM 3899 O O . THR A 1 490 ? -37.219 -12.121 53.701 1.00 80.50 490 THR A O 1
ATOM 3902 N N . LEU A 1 491 ? -37.250 -10.130 52.648 1.00 83.94 491 LEU A N 1
ATOM 3903 C CA . LEU A 1 491 ? -37.531 -10.634 51.300 1.00 83.94 491 LEU A CA 1
ATOM 3904 C C . LEU A 1 491 ? -36.407 -10.236 50.338 1.00 83.94 491 LEU A C 1
ATOM 3906 O O . LEU A 1 491 ? -35.766 -9.201 50.523 1.00 83.94 491 LEU A O 1
ATOM 3910 N N . ASN A 1 492 ? -36.187 -11.050 49.306 1.00 81.50 492 ASN A N 1
ATOM 3911 C CA . ASN A 1 492 ? -35.265 -10.727 48.221 1.00 81.50 492 ASN A CA 1
ATOM 3912 C C . ASN A 1 492 ? -36.056 -10.154 47.047 1.00 81.50 492 ASN A C 1
ATOM 3914 O O . ASN A 1 492 ? -36.993 -10.787 46.570 1.00 81.50 492 ASN A O 1
ATOM 3918 N N . ALA A 1 493 ? -35.643 -8.985 46.586 1.00 85.69 493 ALA A N 1
ATOM 3919 C CA . ALA A 1 493 ? -36.110 -8.349 45.365 1.00 85.69 493 ALA A CA 1
ATOM 3920 C C . ALA A 1 493 ? -34.902 -7.945 44.513 1.00 85.69 493 ALA A C 1
ATOM 3922 O O . ALA A 1 493 ? -33.749 -8.113 44.928 1.00 85.69 493 ALA A O 1
ATOM 3923 N N . LYS A 1 494 ? -35.148 -7.404 43.327 1.00 84.94 494 LYS A N 1
ATOM 3924 C CA . LYS A 1 494 ? -34.140 -6.780 42.473 1.00 84.94 494 LYS A CA 1
ATOM 3925 C C . LYS A 1 494 ? -34.335 -5.270 42.449 1.00 84.94 494 LYS A C 1
ATOM 3927 O O . LYS A 1 494 ? -35.422 -4.744 42.690 1.00 84.94 494 LYS A O 1
ATOM 3932 N N . TYR A 1 495 ? -33.249 -4.555 42.180 1.00 79.81 495 TYR A N 1
ATOM 3933 C CA . TYR A 1 495 ? -33.332 -3.128 41.906 1.00 79.81 495 TYR A CA 1
ATOM 3934 C C . TYR A 1 495 ? -34.259 -2.891 40.705 1.00 79.81 495 TYR A C 1
ATOM 3936 O O . TYR A 1 495 ? -34.187 -3.623 39.723 1.00 79.81 495 TYR A O 1
ATOM 3944 N N . ALA A 1 496 ? -35.110 -1.868 40.809 1.00 80.38 496 ALA A N 1
ATOM 3945 C CA . ALA A 1 496 ? -36.197 -1.535 39.880 1.00 80.38 496 ALA A CA 1
ATOM 3946 C C . ALA A 1 496 ? -37.458 -2.424 39.901 1.00 80.38 496 ALA A C 1
ATOM 3948 O O . ALA A 1 496 ? -38.403 -2.088 39.184 1.00 80.38 496 ALA A O 1
ATOM 3949 N N . ASP A 1 497 ? -37.553 -3.444 40.763 1.00 83.31 497 ASP A N 1
ATOM 3950 C CA . ASP A 1 497 ? -38.842 -4.109 40.999 1.00 83.31 497 ASP A CA 1
ATOM 3951 C C . ASP A 1 497 ? -39.872 -3.116 41.577 1.00 83.31 497 ASP A C 1
ATOM 3953 O O . ASP A 1 497 ? -39.542 -2.200 42.346 1.00 83.31 497 ASP A O 1
ATOM 3957 N N . GLU A 1 498 ? -41.145 -3.322 41.232 1.00 85.19 498 GLU A N 1
ATOM 3958 C CA . GLU A 1 498 ? -42.281 -2.718 41.930 1.00 85.19 498 GLU A CA 1
ATOM 3959 C C . GLU A 1 498 ? -42.791 -3.700 42.989 1.00 85.19 498 GLU A C 1
ATOM 3961 O O . GLU A 1 498 ? -43.075 -4.865 42.701 1.00 85.19 498 GLU A O 1
ATOM 3966 N N . VAL A 1 499 ? -42.900 -3.220 44.227 1.00 87.12 499 VAL A N 1
ATOM 3967 C CA . VAL A 1 499 ? -43.423 -3.992 45.353 1.00 87.12 499 VAL A CA 1
ATOM 3968 C C . VAL A 1 499 ? -44.849 -3.542 45.635 1.00 87.12 499 VAL A C 1
ATOM 3970 O O . VAL A 1 499 ? -45.082 -2.377 45.961 1.00 87.12 499 VAL A O 1
ATOM 3973 N N . GLU A 1 500 ? -45.799 -4.471 45.542 1.00 89.88 500 GLU A N 1
ATOM 3974 C CA . GLU A 1 500 ? -47.193 -4.256 45.935 1.00 89.88 500 GLU A CA 1
ATOM 3975 C C . GLU A 1 500 ? -47.405 -4.789 47.357 1.00 89.88 500 GLU A C 1
ATOM 3977 O O . GLU A 1 500 ? -47.020 -5.915 47.680 1.00 89.88 500 GLU A O 1
ATOM 3982 N N . ILE A 1 501 ? -48.004 -3.979 48.227 1.00 87.88 501 ILE A N 1
ATOM 3983 C CA . ILE A 1 501 ? -48.186 -4.301 49.644 1.00 87.88 501 ILE A CA 1
ATOM 3984 C C . ILE A 1 501 ? -49.651 -4.142 50.009 1.00 87.88 501 ILE A C 1
ATOM 3986 O O . ILE A 1 501 ? -50.233 -3.070 49.848 1.00 87.88 501 ILE A O 1
ATOM 3990 N N . THR A 1 502 ? -50.226 -5.198 50.569 1.00 88.62 502 THR A N 1
ATOM 3991 C CA . THR A 1 502 ? -51.600 -5.217 51.070 1.00 88.62 502 THR A CA 1
ATOM 3992 C C . THR A 1 502 ? -51.568 -5.568 52.558 1.00 88.62 502 THR A C 1
ATOM 3994 O O . THR A 1 502 ? -51.574 -6.746 52.931 1.00 88.62 502 THR A O 1
ATOM 3997 N N . PRO A 1 503 ? -51.458 -4.560 53.439 1.00 86.06 503 PRO A N 1
ATOM 3998 C CA . PRO A 1 503 ? -51.515 -4.776 54.876 1.00 86.06 503 PRO A CA 1
ATOM 3999 C C . PRO A 1 503 ? -52.956 -5.069 55.318 1.00 86.06 503 PRO A C 1
ATOM 4001 O O . PRO A 1 503 ? -53.901 -4.439 54.845 1.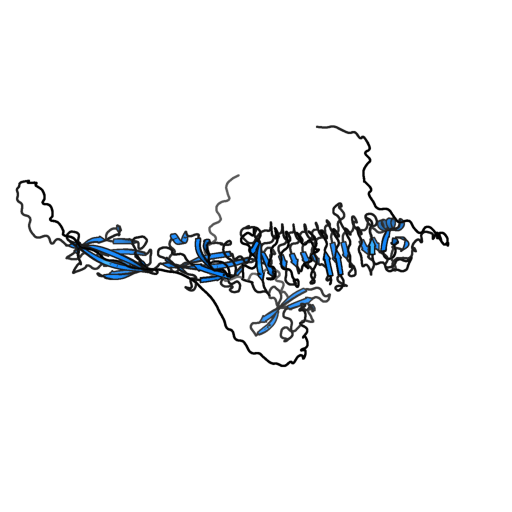00 86.06 503 PRO A O 1
ATOM 4004 N N . THR A 1 504 ? -53.135 -6.022 56.235 1.00 85.38 504 THR A N 1
ATOM 4005 C CA . THR A 1 504 ? -54.464 -6.379 56.759 1.00 85.38 504 THR A CA 1
ATOM 4006 C C . THR A 1 504 ? -54.770 -5.663 58.073 1.00 85.38 504 THR A C 1
ATOM 4008 O O . THR A 1 504 ? -53.874 -5.339 58.849 1.00 85.38 504 THR A O 1
ATOM 4011 N N . ASN A 1 505 ? -56.053 -5.420 58.344 1.00 83.94 505 ASN A N 1
ATOM 4012 C CA . ASN A 1 505 ? -56.514 -4.962 59.656 1.00 83.94 505 ASN A CA 1
ATOM 4013 C C . ASN A 1 505 ? -56.788 -6.171 60.562 1.00 83.94 505 ASN A C 1
ATOM 4015 O O . ASN A 1 505 ? -57.138 -7.247 60.076 1.00 83.94 505 ASN A O 1
ATOM 4019 N N . ASN A 1 506 ? -56.706 -5.992 61.880 1.00 81.38 506 ASN A N 1
ATOM 4020 C CA . ASN A 1 506 ? -57.190 -6.980 62.846 1.00 81.38 506 ASN A CA 1
ATOM 4021 C C . ASN A 1 506 ? -58.061 -6.318 63.928 1.00 81.38 506 ASN A C 1
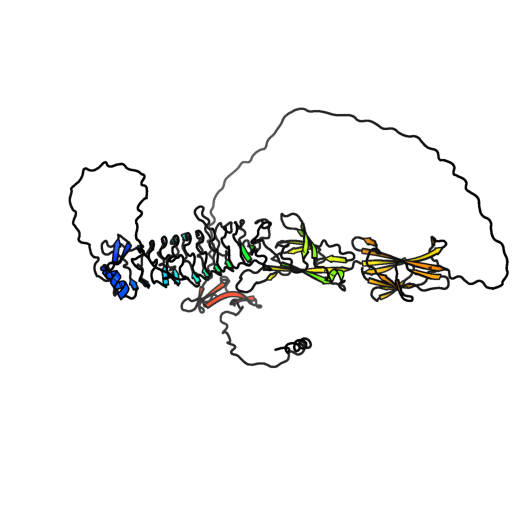ATOM 4023 O O . ASN A 1 506 ? -58.403 -5.142 63.838 1.00 81.38 506 ASN A O 1
ATOM 4027 N N . THR A 1 507 ? -58.452 -7.074 64.956 1.00 79.56 507 THR A N 1
ATOM 4028 C CA . THR A 1 507 ? -59.326 -6.580 66.036 1.00 79.56 507 THR A CA 1
ATOM 4029 C C . THR A 1 507 ? -58.705 -5.475 66.891 1.00 79.56 507 THR A C 1
ATOM 4031 O O . THR A 1 507 ? -59.424 -4.814 67.635 1.00 79.56 507 THR A O 1
ATOM 4034 N N . SER A 1 508 ? -57.386 -5.300 66.826 1.00 80.56 508 SER A N 1
ATOM 4035 C CA . SER A 1 508 ? -56.622 -4.383 67.673 1.00 80.56 508 SER A CA 1
ATOM 4036 C C . SER A 1 508 ? -56.048 -3.202 66.893 1.00 80.56 508 SER A C 1
ATOM 4038 O O . SER A 1 508 ? -55.894 -2.126 67.466 1.00 80.56 508 SER A O 1
ATOM 4040 N N . TYR A 1 509 ? -55.774 -3.373 65.597 1.00 82.88 509 TYR A N 1
ATOM 4041 C CA . TYR A 1 509 ? -55.053 -2.409 64.773 1.00 82.88 509 TYR A CA 1
ATOM 4042 C C . TYR A 1 509 ? -55.689 -2.221 63.392 1.00 82.88 509 TYR A C 1
ATOM 4044 O O . TYR A 1 509 ? -56.055 -3.188 62.721 1.00 82.88 509 TYR A O 1
ATOM 4052 N N . THR A 1 510 ? -55.745 -0.966 62.938 1.00 85.00 510 THR A N 1
ATOM 4053 C CA . THR A 1 510 ? -56.057 -0.607 61.543 1.00 85.00 510 THR A CA 1
ATOM 4054 C C . THR A 1 510 ? -54.882 0.105 60.894 1.00 85.00 510 THR A C 1
ATOM 4056 O O . THR A 1 510 ? -54.144 0.825 61.565 1.00 85.00 510 THR A O 1
ATOM 4059 N N . VAL A 1 511 ? -54.684 -0.114 59.596 1.00 86.50 511 VAL A N 1
ATOM 4060 C CA . VAL A 1 511 ? -53.610 0.528 58.829 1.00 86.50 511 VAL A CA 1
ATOM 4061 C C . VAL A 1 511 ? -53.865 2.029 58.770 1.00 86.50 511 VAL A C 1
ATOM 4063 O O . VAL A 1 511 ? -54.956 2.478 58.411 1.00 86.50 511 VAL A O 1
ATOM 4066 N N . ASP A 1 512 ? -52.850 2.807 59.121 1.00 85.06 512 ASP A N 1
ATOM 4067 C CA . ASP A 1 512 ? -52.883 4.259 59.017 1.00 85.06 512 ASP A CA 1
ATOM 4068 C C . ASP A 1 512 ? -52.152 4.728 57.757 1.00 85.06 512 ASP A C 1
ATOM 4070 O O . ASP A 1 512 ? -52.730 5.410 56.909 1.00 85.06 512 ASP A O 1
ATOM 4074 N N . LYS A 1 513 ? -50.899 4.293 57.584 1.00 85.00 513 LYS A N 1
ATOM 4075 C CA . LYS A 1 513 ? -50.049 4.690 56.457 1.00 85.00 513 LYS A CA 1
ATOM 4076 C C . LYS A 1 513 ? -48.966 3.648 56.171 1.00 85.00 513 LYS A C 1
ATOM 4078 O O . LYS A 1 513 ? -48.461 3.012 57.088 1.00 85.00 513 LYS A O 1
ATOM 4083 N N . VAL A 1 514 ? -48.554 3.537 54.910 1.00 85.38 514 VAL A N 1
ATOM 4084 C CA . VAL A 1 514 ? -47.278 2.915 54.517 1.00 85.38 514 VAL A CA 1
ATOM 4085 C C . VAL A 1 514 ? -46.329 4.032 54.084 1.00 85.38 514 VAL A C 1
ATOM 4087 O O . VAL A 1 514 ? -46.707 4.899 53.293 1.00 85.38 514 VAL A O 1
ATOM 4090 N N . GLU A 1 515 ? -45.125 4.089 54.651 1.00 83.06 515 GLU A N 1
ATOM 4091 C CA . GLU A 1 515 ? -44.164 5.146 54.326 1.00 83.06 515 GLU A CA 1
ATOM 4092 C C . GLU A 1 515 ? -43.617 5.010 52.901 1.00 83.06 515 GLU A C 1
ATOM 4094 O O . GLU A 1 515 ? -43.165 3.942 52.496 1.00 83.06 515 GLU A O 1
ATOM 4099 N N . GLY A 1 516 ? -43.616 6.122 52.157 1.00 73.44 516 GLY A N 1
ATOM 4100 C CA . GLY A 1 516 ? -43.024 6.189 50.818 1.00 73.44 516 GLY A CA 1
ATOM 4101 C C . GLY A 1 516 ? -43.764 5.389 49.743 1.00 73.44 516 GLY A C 1
ATOM 4102 O O . GLY A 1 516 ? -43.157 5.085 48.721 1.00 73.44 516 GLY A O 1
ATOM 4103 N N . ALA A 1 517 ? -45.031 5.039 49.979 1.00 79.00 517 ALA A N 1
ATOM 4104 C CA . ALA A 1 517 ? -45.868 4.311 49.035 1.00 79.00 517 ALA A CA 1
ATOM 4105 C C . ALA A 1 517 ? -47.012 5.181 48.504 1.00 79.00 517 ALA A C 1
ATOM 4107 O O . ALA A 1 517 ? -47.638 5.920 49.273 1.00 79.00 517 ALA A O 1
ATOM 4108 N N . ASP A 1 518 ? -47.331 5.011 47.224 1.00 76.00 518 ASP A N 1
ATOM 4109 C CA . ASP A 1 518 ? -48.558 5.539 46.635 1.00 76.00 518 ASP A CA 1
ATOM 4110 C C . ASP A 1 518 ? -49.691 4.530 46.858 1.00 76.00 518 ASP A C 1
ATOM 4112 O O . ASP A 1 518 ? -49.528 3.324 46.645 1.00 76.00 518 ASP A O 1
ATOM 4116 N N . LYS A 1 519 ? -50.834 5.017 47.351 1.00 76.81 519 LYS A N 1
ATOM 4117 C CA . LYS A 1 519 ? -52.007 4.187 47.646 1.00 76.81 519 LYS A CA 1
ATOM 4118 C C . LYS A 1 519 ? -52.959 4.200 46.454 1.00 76.81 519 LYS A C 1
ATOM 4120 O O . LYS A 1 519 ? -53.510 5.250 46.130 1.00 76.81 519 LYS A O 1
ATOM 4125 N N . ASP A 1 520 ? -53.203 3.029 45.876 1.00 75.56 520 ASP A N 1
ATOM 4126 C CA . ASP A 1 520 ? -54.258 2.798 44.889 1.00 75.56 520 ASP A CA 1
ATOM 4127 C C . ASP A 1 520 ? -55.209 1.715 45.426 1.00 75.56 520 ASP A C 1
ATOM 4129 O O . ASP A 1 520 ? -54.842 0.549 45.588 1.00 75.56 520 ASP A O 1
ATOM 4133 N N . ASN A 1 521 ? -56.431 2.116 45.783 1.00 77.31 521 ASN A N 1
ATOM 4134 C CA . ASN A 1 521 ? -57.372 1.320 46.584 1.00 77.31 521 ASN A CA 1
ATOM 4135 C C . ASN A 1 521 ? -56.761 0.860 47.922 1.00 77.31 521 ASN A C 1
ATOM 4137 O O . ASN A 1 521 ? -56.419 1.713 48.733 1.00 77.31 521 ASN A O 1
ATOM 4141 N N . ASP A 1 522 ? -56.627 -0.449 48.167 1.00 76.00 522 ASP A N 1
ATOM 4142 C CA . ASP A 1 522 ? -56.008 -1.037 49.372 1.00 76.00 522 ASP A CA 1
ATOM 4143 C C . ASP A 1 522 ? -54.601 -1.607 49.110 1.00 76.00 522 ASP A C 1
ATOM 4145 O O . ASP A 1 522 ? -54.031 -2.308 49.949 1.00 76.00 522 ASP A O 1
ATOM 4149 N N . ILE A 1 523 ? -54.028 -1.300 47.944 1.00 83.06 523 ILE A N 1
ATOM 4150 C CA . ILE A 1 523 ? -52.689 -1.727 47.546 1.00 83.06 523 ILE A CA 1
ATOM 4151 C C . ILE A 1 523 ? -51.753 -0.522 47.622 1.00 83.06 523 ILE A C 1
ATOM 4153 O O . ILE A 1 523 ? -52.013 0.542 47.059 1.00 83.06 523 ILE A O 1
ATOM 4157 N N . TYR A 1 524 ? -50.649 -0.699 48.335 1.00 86.88 524 TYR A N 1
ATOM 4158 C CA . TYR A 1 524 ? -49.575 0.277 48.449 1.00 86.88 524 TYR A CA 1
ATOM 4159 C C . TYR A 1 524 ? -48.444 -0.136 47.514 1.00 86.88 524 TYR A C 1
ATOM 4161 O O . TYR A 1 524 ? -47.892 -1.226 47.666 1.00 86.88 524 TYR A O 1
ATOM 4169 N N . LYS A 1 525 ? -48.106 0.720 46.551 1.00 86.19 525 LYS A N 1
ATOM 4170 C CA . LYS A 1 525 ? -47.051 0.459 45.565 1.00 86.19 525 LYS A CA 1
ATOM 4171 C C . LYS A 1 525 ? -45.772 1.193 45.941 1.00 86.19 525 LYS A C 1
ATOM 4173 O O . LYS A 1 525 ? -45.808 2.382 46.259 1.00 86.19 525 LYS A O 1
ATOM 4178 N N . ILE A 1 526 ? -44.647 0.482 45.914 1.00 85.06 526 ILE A N 1
ATOM 4179 C CA . ILE A 1 526 ? -43.320 1.025 46.218 1.00 85.06 526 ILE A CA 1
ATOM 4180 C C . ILE A 1 526 ? -42.361 0.661 45.090 1.00 85.06 526 ILE A C 1
ATOM 4182 O O . ILE A 1 526 ? -42.119 -0.514 44.826 1.00 85.06 526 ILE A O 1
ATOM 4186 N N . SER A 1 527 ? -41.760 1.677 44.472 1.00 83.69 527 SER A N 1
ATOM 4187 C CA . SER A 1 527 ? -40.647 1.481 43.542 1.00 83.69 527 SER A CA 1
ATOM 4188 C C . SER A 1 527 ? -39.343 1.263 44.312 1.00 83.69 527 SER A C 1
ATOM 4190 O O . SER A 1 527 ? -39.002 2.050 45.200 1.00 83.69 527 SER A O 1
ATOM 4192 N N . LEU A 1 528 ? -38.582 0.224 43.952 1.00 83.50 528 LEU A N 1
ATOM 4193 C CA . LEU A 1 528 ? -37.243 -0.030 44.502 1.00 83.50 528 LEU A CA 1
ATOM 4194 C C . LEU A 1 528 ? -36.126 0.729 43.774 1.00 83.50 528 LEU A C 1
ATOM 4196 O O . LEU A 1 528 ? -34.960 0.346 43.851 1.00 83.50 528 LEU A O 1
ATOM 4200 N N . LYS A 1 529 ? -36.467 1.808 43.068 1.00 78.44 529 LYS A N 1
ATOM 4201 C CA . LYS A 1 529 ? -35.526 2.663 42.342 1.00 78.44 529 LYS A CA 1
ATOM 4202 C C . LYS A 1 529 ? -35.288 3.987 43.087 1.00 78.44 529 LYS A C 1
ATOM 4204 O O . LYS A 1 529 ? -36.225 4.577 43.624 1.00 78.44 529 LYS A O 1
ATOM 4209 N N . GLY A 1 530 ? -34.047 4.485 43.080 1.00 68.56 530 GLY A N 1
ATOM 4210 C CA . GLY A 1 530 ? -33.674 5.819 43.582 1.00 68.56 530 GLY A CA 1
ATOM 4211 C C . GLY A 1 530 ? -33.378 5.930 45.090 1.00 68.56 530 GLY A C 1
ATOM 4212 O O . GLY A 1 530 ? -33.174 4.936 45.785 1.00 68.56 530 GLY A O 1
ATOM 4213 N N . THR A 1 531 ? -33.376 7.171 45.609 1.00 56.53 531 THR A N 1
ATOM 4214 C CA . THR A 1 531 ? -32.894 7.618 46.950 1.00 56.53 531 THR A CA 1
ATOM 4215 C C . THR A 1 531 ? -33.505 6.922 48.169 1.00 56.53 531 THR A C 1
ATOM 4217 O O . THR A 1 531 ? -33.090 7.141 49.305 1.00 56.53 531 THR A O 1
ATOM 4220 N N . ASN A 1 532 ? -34.495 6.075 47.938 1.00 61.38 532 ASN A N 1
ATOM 4221 C CA . ASN A 1 532 ? -35.224 5.340 48.945 1.00 61.38 532 ASN A CA 1
ATOM 4222 C C . ASN A 1 532 ? -34.549 4.024 49.348 1.00 61.38 532 ASN A C 1
ATOM 4224 O O . ASN A 1 532 ? -35.078 3.367 50.243 1.00 61.38 532 ASN A O 1
ATOM 4228 N N . VAL A 1 533 ? -33.426 3.637 48.734 1.00 63.53 533 VAL A N 1
ATOM 4229 C CA . VAL A 1 533 ? -32.748 2.355 48.966 1.00 63.53 533 VAL A CA 1
ATOM 4230 C C . VAL A 1 533 ? -31.296 2.571 49.415 1.00 63.53 533 VAL A C 1
ATOM 4232 O O . VAL A 1 533 ? -30.534 3.280 48.766 1.00 63.53 533 VAL A O 1
ATOM 4235 N N . ASN A 1 534 ? -30.891 1.950 50.525 1.00 67.06 534 ASN A N 1
ATOM 4236 C CA . ASN A 1 534 ? -29.532 2.078 51.063 1.00 67.06 534 ASN A CA 1
ATOM 4237 C C . ASN A 1 534 ? -28.551 1.197 50.278 1.00 67.06 534 ASN A C 1
ATOM 4239 O O . ASN A 1 534 ? -28.833 0.017 50.064 1.00 67.06 534 ASN A O 1
ATOM 4243 N N . ARG A 1 535 ? -27.394 1.752 49.893 1.00 68.75 535 ARG A N 1
ATOM 4244 C CA . ARG A 1 535 ? -26.376 1.086 49.060 1.00 68.75 535 ARG A CA 1
ATOM 4245 C C . ARG A 1 535 ? -25.267 0.442 49.903 1.00 68.75 535 ARG A C 1
ATOM 4247 O O . ARG A 1 535 ? -24.643 1.112 50.722 1.00 68.75 535 ARG A O 1
ATOM 4254 N N . ALA A 1 536 ? -24.972 -0.825 49.626 1.00 63.38 536 ALA A N 1
ATOM 4255 C CA . ALA A 1 536 ? -23.688 -1.481 49.875 1.00 63.38 536 ALA A CA 1
ATOM 4256 C C . ALA A 1 536 ? -23.069 -1.902 48.524 1.00 63.38 536 ALA A C 1
ATOM 4258 O O . ALA A 1 536 ? -23.752 -1.859 47.502 1.00 63.38 536 ALA A O 1
ATOM 4259 N N . GLN A 1 537 ? -21.786 -2.285 48.502 1.00 64.38 537 GLN A N 1
ATOM 4260 C CA . GLN A 1 537 ? -20.996 -2.468 47.269 1.00 64.38 537 GLN A CA 1
ATOM 4261 C C . GLN A 1 537 ? -21.653 -3.400 46.226 1.00 64.38 537 GLN A C 1
ATOM 4263 O O . GLN A 1 537 ? -21.607 -3.085 45.044 1.00 64.38 537 GLN A O 1
ATOM 4268 N N . ASP A 1 538 ? -22.354 -4.454 46.664 1.00 71.25 538 ASP A N 1
ATOM 4269 C CA . ASP A 1 538 ? -23.017 -5.437 45.783 1.00 71.25 538 ASP A CA 1
ATOM 4270 C C . ASP A 1 538 ? -24.490 -5.719 46.150 1.00 71.25 538 ASP A C 1
ATOM 4272 O O . ASP A 1 538 ? -25.082 -6.701 45.700 1.00 71.25 538 ASP A O 1
ATOM 4276 N N . LYS A 1 539 ? -25.097 -4.910 47.028 1.00 78.69 539 LYS A N 1
ATOM 4277 C CA . LYS A 1 539 ? -26.451 -5.164 47.539 1.00 78.69 539 LYS A CA 1
ATOM 4278 C C . LYS A 1 539 ? -27.109 -3.886 48.030 1.00 78.69 539 LYS A C 1
ATOM 4280 O O . LYS A 1 539 ? -26.473 -3.030 48.638 1.00 78.69 539 LYS A O 1
ATOM 4285 N N . TYR A 1 540 ? -28.411 -3.808 47.835 1.00 84.06 540 TYR A N 1
ATOM 4286 C CA . TYR A 1 540 ? -29.260 -2.744 48.331 1.00 84.06 540 TYR A CA 1
ATOM 4287 C C . TYR A 1 540 ? -30.117 -3.220 49.507 1.00 84.06 540 TYR A C 1
ATOM 4289 O O . TYR A 1 540 ? -30.405 -4.407 49.652 1.00 84.06 540 TYR A O 1
ATOM 4297 N N . THR A 1 541 ? -30.529 -2.307 50.383 1.00 83.12 541 THR A N 1
ATOM 4298 C CA . THR A 1 541 ? -31.487 -2.597 51.462 1.00 83.12 541 THR A CA 1
ATOM 4299 C C . THR A 1 541 ? -32.581 -1.541 51.494 1.00 83.12 541 THR A C 1
ATOM 4301 O O . THR A 1 541 ? -32.291 -0.344 51.512 1.00 83.12 541 THR A O 1
ATOM 4304 N N . LYS A 1 542 ? -33.840 -1.976 51.551 1.00 85.00 542 LYS A N 1
ATOM 4305 C CA . LYS A 1 542 ? -35.012 -1.111 51.690 1.00 85.00 542 LYS A CA 1
ATOM 4306 C C . LYS A 1 542 ? -35.825 -1.540 52.904 1.00 85.00 542 LYS A C 1
ATOM 4308 O O . LYS A 1 542 ? -36.318 -2.662 52.955 1.00 85.00 542 LYS A O 1
ATOM 4313 N N . THR A 1 543 ? -36.015 -0.631 53.854 1.00 86.19 543 THR A N 1
ATOM 4314 C CA . THR A 1 543 ? -37.005 -0.817 54.922 1.00 86.19 543 THR A CA 1
ATOM 4315 C C . THR A 1 543 ? -38.333 -0.222 54.478 1.00 86.19 543 THR A C 1
ATOM 4317 O O . THR A 1 543 ? -38.381 0.920 54.014 1.00 86.19 543 THR A O 1
ATOM 4320 N N . ILE A 1 544 ? -39.403 -0.998 54.617 1.00 86.12 544 ILE A N 1
ATOM 4321 C CA . ILE A 1 544 ? -40.774 -0.560 54.393 1.00 86.12 544 ILE A CA 1
ATOM 4322 C C . ILE A 1 544 ? -41.476 -0.525 55.743 1.00 86.12 544 ILE A C 1
ATOM 4324 O O . ILE A 1 544 ? -41.662 -1.564 56.383 1.00 86.12 544 ILE A O 1
ATOM 4328 N N . LYS A 1 545 ? -41.861 0.681 56.162 1.00 87.00 545 LYS A N 1
ATOM 4329 C CA . LYS A 1 545 ? -42.529 0.919 57.438 1.00 87.00 545 LYS A CA 1
ATOM 4330 C C . LYS A 1 545 ? -44.037 1.030 57.236 1.00 87.00 545 LYS A C 1
ATOM 4332 O O . LYS A 1 545 ? -44.511 1.868 56.466 1.00 87.00 545 LYS A O 1
ATOM 4337 N N . ILE A 1 546 ? -44.785 0.185 57.940 1.00 88.25 546 ILE A N 1
ATOM 4338 C CA . ILE A 1 546 ? -46.249 0.175 57.960 1.00 88.25 546 ILE A CA 1
ATOM 4339 C C . ILE A 1 546 ? -46.702 0.640 59.339 1.00 88.25 546 ILE A C 1
ATOM 4341 O O . ILE A 1 546 ? -46.397 0.019 60.359 1.00 88.25 546 ILE A O 1
ATOM 4345 N N . ILE A 1 547 ? -47.424 1.753 59.350 1.00 87.44 547 ILE A N 1
ATOM 4346 C CA . ILE A 1 547 ? -47.890 2.438 60.546 1.00 87.44 547 ILE A CA 1
ATOM 4347 C C . ILE A 1 547 ? -49.350 2.062 60.777 1.00 87.44 547 ILE A C 1
ATOM 4349 O O . ILE A 1 547 ? -50.203 2.266 59.910 1.00 87.44 547 ILE A O 1
ATOM 4353 N N . TYR A 1 548 ? -49.631 1.534 61.963 1.00 87.75 548 TYR A N 1
ATOM 4354 C CA . TYR A 1 548 ? -50.962 1.168 62.430 1.00 87.75 548 TYR A CA 1
ATOM 4355 C C . TYR A 1 548 ? -51.464 2.126 63.516 1.00 87.75 548 TYR A C 1
ATOM 4357 O O . TYR A 1 548 ? -50.682 2.722 64.261 1.00 87.75 548 TYR A O 1
ATOM 4365 N N . LYS A 1 549 ? -52.789 2.212 63.649 1.00 86.12 549 LYS A N 1
ATOM 4366 C CA . LYS A 1 549 ? -53.496 2.888 64.744 1.00 86.12 549 LYS A CA 1
ATOM 4367 C C . LYS A 1 549 ? -54.364 1.907 65.524 1.00 86.12 549 LYS A C 1
ATOM 4369 O O . LYS A 1 549 ? -54.896 0.953 64.951 1.00 86.12 549 LYS A O 1
ATOM 4374 N N . ASP A 1 550 ? -54.505 2.156 66.823 1.00 84.69 550 ASP A N 1
ATOM 4375 C CA . ASP A 1 550 ? -55.344 1.345 67.705 1.00 84.69 550 ASP A CA 1
ATOM 4376 C C . ASP A 1 550 ? -56.816 1.432 67.245 1.00 84.69 550 ASP A C 1
ATOM 4378 O O . ASP A 1 550 ? -57.333 2.515 66.949 1.00 84.69 550 ASP A O 1
ATOM 4382 N N . VAL A 1 551 ? -57.503 0.290 67.171 1.00 79.75 551 VAL A N 1
ATOM 4383 C CA . VAL A 1 551 ? -58.954 0.262 66.942 1.00 79.75 551 VAL A CA 1
ATOM 4384 C C . VAL A 1 551 ? -59.624 0.797 68.200 1.00 79.75 551 VAL A C 1
ATOM 4386 O O . VAL A 1 551 ? -59.590 0.158 69.251 1.00 79.75 551 VAL A O 1
ATOM 4389 N N . VAL A 1 552 ? -60.230 1.982 68.105 1.00 68.31 552 VAL A N 1
ATOM 4390 C CA . VAL A 1 552 ? -60.994 2.562 69.212 1.00 68.31 552 VAL A CA 1
ATOM 4391 C C . VAL A 1 552 ? -62.199 1.659 69.461 1.00 68.31 552 VAL A C 1
ATOM 4393 O O . VAL A 1 552 ? -63.171 1.688 68.706 1.00 68.31 552 VAL A O 1
ATOM 4396 N N . GLN A 1 553 ? -62.146 0.829 70.505 1.00 53.41 553 GLN A N 1
ATOM 4397 C CA . GLN A 1 553 ? -63.347 0.164 70.994 1.00 53.41 553 GLN A CA 1
ATOM 4398 C C . GLN A 1 553 ? -64.277 1.253 71.522 1.00 53.41 553 GLN A C 1
ATOM 4400 O O . GLN A 1 553 ? -64.028 1.839 72.575 1.00 53.41 553 GLN A O 1
ATOM 4405 N N . GLY A 1 554 ? -65.321 1.553 70.750 1.00 40.81 554 GLY A N 1
ATOM 4406 C CA . GLY A 1 554 ? -66.398 2.435 71.164 1.00 40.81 554 GLY A CA 1
ATOM 4407 C C . GLY A 1 554 ? -67.009 1.914 72.457 1.00 40.81 554 GLY A C 1
ATOM 4408 O O . GLY A 1 554 ? -67.770 0.947 72.455 1.00 40.81 554 GLY A O 1
ATOM 4409 N N . GLY A 1 555 ? -66.649 2.562 73.562 1.00 36.28 555 GLY A N 1
ATOM 4410 C CA . GLY A 1 555 ? -67.397 2.495 74.800 1.00 36.28 555 GLY A CA 1
ATOM 4411 C C . GLY A 1 555 ? -68.794 3.060 74.565 1.00 36.28 555 GLY A C 1
ATOM 4412 O O . GLY A 1 555 ? -68.962 4.136 74.000 1.00 36.28 555 GLY A O 1
ATOM 4413 N N . SER A 1 556 ? -69.772 2.268 74.982 1.00 38.53 556 SER A N 1
ATOM 4414 C CA . SER A 1 556 ? -71.189 2.567 75.163 1.00 38.53 556 SER A CA 1
ATOM 4415 C C . SER A 1 556 ? -71.552 4.027 75.464 1.00 38.53 556 SER A C 1
ATOM 4417 O O . SER A 1 556 ? -70.986 4.627 76.375 1.00 38.53 556 SER A O 1
ATOM 4419 N N . GLY A 1 557 ? -72.654 4.470 74.854 1.00 33.88 557 GLY A N 1
ATOM 4420 C CA . GLY A 1 557 ? -73.618 5.359 75.502 1.00 33.88 557 GLY A CA 1
ATOM 4421 C C . GLY A 1 557 ? -73.444 6.841 75.206 1.00 33.88 557 GLY A C 1
ATOM 4422 O O . GLY A 1 557 ? -72.708 7.546 75.887 1.00 33.88 557 GLY A O 1
ATOM 4423 N N . GLU A 1 558 ? -74.237 7.326 74.253 1.00 37.12 558 GLU A N 1
ATOM 4424 C CA . GLU A 1 558 ? -74.771 8.682 74.313 1.00 37.12 558 GLU A CA 1
ATOM 4425 C C . GLU A 1 558 ? -75.456 8.894 75.672 1.00 37.12 558 GLU A C 1
ATOM 4427 O O . GLU A 1 558 ? -76.353 8.133 76.022 1.00 37.12 558 GLU A O 1
ATOM 4432 N N . THR A 1 559 ? -75.092 9.952 76.394 1.00 32.00 559 THR A N 1
ATOM 4433 C CA . THR A 1 559 ? -76.091 10.894 76.912 1.00 32.00 559 THR A CA 1
ATOM 4434 C C . THR A 1 559 ? -75.477 12.271 77.112 1.00 32.00 559 THR A C 1
ATOM 4436 O O . THR A 1 559 ? -74.344 12.433 77.557 1.00 32.00 559 THR A O 1
ATOM 4439 N N . ASP A 1 560 ? -76.315 13.215 76.727 1.00 33.41 560 ASP A N 1
ATOM 4440 C CA . ASP A 1 560 ? -76.195 14.648 76.563 1.00 33.41 560 ASP A CA 1
ATOM 4441 C C . ASP A 1 560 ? -76.038 15.440 77.880 1.00 33.41 560 ASP A C 1
ATOM 4443 O O . ASP A 1 560 ? -76.377 14.962 78.964 1.00 33.41 560 ASP A O 1
ATOM 4447 N N . GLY A 1 561 ? -75.606 16.697 77.743 1.00 29.89 561 GLY A N 1
ATOM 4448 C CA . GLY A 1 561 ? -75.575 17.725 78.791 1.00 29.89 561 GLY A CA 1
ATOM 4449 C C . GLY A 1 561 ? -74.150 18.116 79.204 1.00 29.89 561 GLY A C 1
ATOM 4450 O O . GLY A 1 561 ? -73.393 17.302 79.708 1.00 29.89 561 GLY A O 1
ATOM 4451 N N . GLY A 1 562 ? -73.671 19.349 79.060 1.00 28.70 562 GLY A N 1
ATOM 4452 C CA . GLY A 1 562 ? -74.348 20.626 78.877 1.00 28.70 562 GLY A CA 1
ATOM 4453 C C . GLY A 1 562 ? -73.694 21.651 79.813 1.00 28.70 562 GLY A C 1
ATOM 4454 O O . GLY A 1 562 ? -73.764 21.496 81.027 1.00 28.70 562 GLY A O 1
ATOM 4455 N N . GLY A 1 563 ? -73.088 22.702 79.243 1.00 28.75 563 GLY A N 1
ATOM 4456 C CA . GLY A 1 563 ? -72.542 23.873 79.956 1.00 28.75 563 GLY A CA 1
ATOM 4457 C C . GLY A 1 563 ? -71.127 23.666 80.517 1.00 28.75 563 GLY A C 1
ATOM 4458 O O . GLY A 1 563 ? -70.805 22.615 81.041 1.00 28.75 563 GLY A O 1
ATOM 4459 N N . GLY A 1 564 ? -70.184 24.600 80.463 1.00 28.12 564 GLY A N 1
ATOM 4460 C CA . GLY A 1 564 ? -70.179 26.002 80.080 1.00 28.12 564 GLY A CA 1
ATOM 4461 C C . GLY A 1 564 ? -68.902 26.646 80.649 1.00 28.12 564 GLY A C 1
ATOM 4462 O O . GLY A 1 564 ? -68.352 26.174 81.639 1.00 28.12 564 GLY A O 1
ATOM 4463 N N . THR A 1 565 ? -68.503 27.766 80.045 1.00 29.88 565 THR A N 1
ATOM 4464 C CA . THR A 1 565 ? -67.502 28.767 80.482 1.00 29.88 565 THR A CA 1
ATOM 4465 C C . THR A 1 565 ? -66.030 28.600 80.047 1.00 29.88 565 THR A C 1
ATOM 4467 O O . THR A 1 565 ? -65.257 27.781 80.527 1.00 29.88 565 THR A O 1
ATOM 4470 N N . THR A 1 566 ? -65.665 29.484 79.116 1.00 27.72 566 THR A N 1
ATOM 4471 C CA . THR A 1 566 ? -64.360 30.126 78.852 1.00 27.72 566 THR A CA 1
ATOM 4472 C C . THR A 1 566 ? -63.887 30.991 80.049 1.00 27.72 566 THR A C 1
ATOM 4474 O O . THR A 1 566 ? -64.703 31.254 80.929 1.00 27.72 566 THR A O 1
ATOM 4477 N N . PRO A 1 567 ? -62.761 31.735 79.981 1.00 44.88 567 PRO A N 1
ATOM 4478 C CA . PRO A 1 567 ? -61.357 31.375 79.722 1.00 44.88 567 PRO A CA 1
ATOM 4479 C C . PRO A 1 567 ? -60.414 32.007 80.788 1.00 44.88 567 PRO A C 1
ATOM 4481 O O . PRO A 1 567 ? -60.733 33.056 81.340 1.00 44.88 567 PRO A O 1
ATOM 4484 N N . VAL A 1 568 ? -59.202 31.485 81.026 1.00 29.09 568 VAL A N 1
ATOM 4485 C CA . VAL A 1 568 ? -58.137 32.286 81.678 1.00 29.09 568 VAL A CA 1
ATOM 4486 C C . VAL A 1 568 ? -56.762 31.950 81.096 1.00 29.09 568 VAL A C 1
ATOM 4488 O O . VAL A 1 568 ? -56.314 30.810 81.112 1.00 29.09 568 VAL A O 1
ATOM 4491 N N . ASN A 1 569 ? -56.098 32.990 80.611 1.00 31.38 569 ASN A N 1
ATOM 4492 C CA . ASN A 1 569 ? -54.659 33.135 80.374 1.00 31.38 569 ASN A CA 1
ATOM 4493 C C . ASN A 1 569 ? -54.283 34.482 81.051 1.00 31.38 569 ASN A C 1
ATOM 4495 O O . ASN A 1 569 ? -55.214 35.266 81.274 1.00 31.38 569 ASN A O 1
ATOM 4499 N N . PRO A 1 570 ? -53.019 34.891 81.288 1.00 53.78 570 PRO A N 1
ATOM 4500 C CA . PRO A 1 570 ? -51.710 34.210 81.300 1.00 53.78 570 PRO A CA 1
ATOM 4501 C C . PRO A 1 570 ? -50.920 34.480 82.614 1.00 53.78 570 PRO A C 1
ATOM 4503 O O . PRO A 1 570 ? -51.399 35.231 83.451 1.00 53.78 570 PRO A O 1
ATOM 4506 N N . THR A 1 571 ? -49.698 33.934 82.779 1.00 29.98 571 THR A N 1
ATOM 4507 C CA . THR A 1 571 ? -48.470 34.695 83.164 1.00 29.98 571 THR A CA 1
ATOM 4508 C C . THR A 1 571 ? -47.232 33.801 83.374 1.00 29.98 571 THR A C 1
ATOM 4510 O O . THR A 1 571 ? -47.186 33.025 84.320 1.00 29.98 571 THR A O 1
ATOM 4513 N N . THR A 1 572 ? -46.250 33.997 82.480 1.00 33.03 572 THR A N 1
ATOM 4514 C CA . THR A 1 572 ? -44.791 34.239 82.661 1.00 33.03 572 THR A CA 1
ATOM 4515 C C . THR A 1 572 ? -43.851 33.311 83.482 1.00 33.03 572 THR A C 1
ATOM 4517 O O . THR A 1 572 ? -44.265 32.655 84.430 1.00 33.03 572 THR A O 1
ATOM 4520 N N . PRO A 1 573 ? -42.544 33.269 83.109 1.00 43.06 573 PRO A N 1
ATOM 4521 C CA . PRO A 1 573 ? -41.632 32.140 83.315 1.00 43.06 573 PRO A CA 1
ATOM 4522 C C . PRO A 1 573 ? -40.572 32.381 84.405 1.00 43.06 573 PRO A C 1
ATOM 4524 O O . PRO A 1 573 ? -40.296 33.521 84.782 1.00 43.06 573 PRO A O 1
ATOM 4527 N N . THR A 1 574 ? -39.891 31.318 84.841 1.00 31.58 574 THR A N 1
ATOM 4528 C CA . THR A 1 574 ? -38.713 31.403 85.719 1.00 31.58 574 THR A CA 1
ATOM 4529 C C . THR A 1 574 ? -37.465 30.788 85.073 1.00 31.58 574 THR A C 1
ATOM 4531 O O . THR A 1 574 ? -37.500 29.731 84.451 1.00 31.58 574 THR A O 1
ATOM 4534 N N . ASN A 1 575 ? -36.372 31.545 85.194 1.00 33.50 575 ASN A N 1
ATOM 4535 C CA . ASN A 1 575 ? -35.037 31.389 84.603 1.00 33.50 575 ASN A CA 1
ATOM 4536 C C . ASN A 1 575 ? -34.178 30.331 85.358 1.00 33.50 575 ASN A C 1
ATOM 4538 O O . ASN A 1 575 ? -34.509 30.011 86.502 1.00 33.50 575 ASN A O 1
ATOM 4542 N N . PRO A 1 576 ? -33.065 29.819 84.785 1.00 46.34 576 PRO A N 1
ATOM 4543 C CA . PRO A 1 576 ? -32.301 28.685 85.303 1.00 46.34 576 PRO A CA 1
ATOM 4544 C C . PRO A 1 576 ? -31.147 29.103 86.230 1.00 46.34 576 PRO A C 1
ATOM 4546 O O . PRO A 1 576 ? -30.694 30.248 86.218 1.00 46.34 576 PRO A O 1
ATOM 4549 N N . ALA A 1 577 ? -30.621 28.141 86.995 1.00 32.41 577 ALA A N 1
ATOM 4550 C CA . ALA A 1 577 ? -29.436 28.310 87.833 1.00 32.41 577 ALA A CA 1
ATOM 4551 C C . ALA A 1 577 ? -28.217 27.551 87.266 1.00 32.41 577 ALA A C 1
ATOM 4553 O O . ALA A 1 577 ? -28.178 26.326 87.251 1.00 32.41 577 ALA A O 1
ATOM 4554 N N . ASN A 1 578 ? -27.281 28.366 86.773 1.00 32.47 578 ASN A N 1
ATOM 4555 C CA . ASN A 1 578 ? -25.811 28.330 86.674 1.00 32.47 578 ASN A CA 1
ATOM 4556 C C . ASN A 1 578 ? -24.965 27.027 86.825 1.00 32.47 578 ASN A C 1
ATOM 4558 O O . ASN A 1 578 ? -25.204 26.237 87.737 1.00 32.47 578 ASN A O 1
ATOM 4562 N N . PRO A 1 579 ? -23.857 26.896 86.051 1.00 42.97 579 PRO A N 1
ATOM 4563 C CA . PRO A 1 579 ? -22.817 25.871 86.185 1.00 42.97 579 PRO A CA 1
ATOM 4564 C C . PRO A 1 579 ? -21.578 26.360 86.974 1.00 42.97 579 PRO A C 1
ATOM 4566 O O . PRO A 1 579 ? -21.413 27.554 87.228 1.00 42.97 579 PRO A O 1
ATOM 4569 N N . THR A 1 580 ? -20.653 25.446 87.293 1.00 32.28 580 THR A N 1
ATOM 4570 C CA . THR A 1 580 ? -19.321 25.754 87.856 1.00 32.28 580 THR A CA 1
ATOM 4571 C C . THR A 1 580 ? -18.192 25.030 87.106 1.00 32.28 580 THR A C 1
ATOM 4573 O O . THR A 1 580 ? -18.225 23.812 86.949 1.00 32.28 580 THR A O 1
ATOM 4576 N N . THR A 1 581 ? -17.191 25.803 86.678 1.00 30.12 581 THR A N 1
ATOM 4577 C CA . THR A 1 581 ? -15.873 25.480 86.068 1.00 30.12 581 THR A CA 1
ATOM 4578 C C . THR A 1 581 ? -14.741 25.715 87.112 1.00 30.12 581 THR A C 1
ATOM 4580 O O . THR A 1 581 ? -15.071 26.122 88.225 1.00 30.12 581 THR A O 1
ATOM 4583 N N . PRO A 1 582 ? -13.418 25.719 86.799 1.00 51.09 582 PRO A N 1
ATOM 4584 C CA . PRO A 1 582 ? -12.522 24.790 86.067 1.00 51.09 582 PRO A CA 1
ATOM 4585 C C . PRO A 1 582 ? -11.164 24.565 86.814 1.00 51.09 582 PRO A C 1
ATOM 4587 O O . PRO A 1 582 ? -10.923 25.205 87.829 1.00 51.09 582 PRO A O 1
ATOM 4590 N N . THR A 1 583 ? -10.213 23.794 86.249 1.00 28.86 583 THR A N 1
ATOM 4591 C CA . THR A 1 583 ? -8.758 24.137 86.219 1.00 28.86 583 THR A CA 1
ATOM 4592 C C . THR A 1 583 ? -7.968 23.296 85.190 1.00 28.86 583 THR A C 1
ATOM 4594 O O . THR A 1 583 ? -8.355 22.187 84.843 1.00 28.86 583 THR A O 1
ATOM 4597 N N . ASN A 1 584 ? -6.879 23.885 84.677 1.00 30.48 584 ASN A N 1
ATOM 4598 C CA . ASN A 1 584 ? -6.005 23.513 83.540 1.00 30.48 584 ASN A CA 1
ATOM 4599 C C . ASN A 1 584 ? -4.514 23.449 84.033 1.00 30.48 584 ASN A C 1
ATOM 4601 O O . ASN A 1 584 ? -4.317 23.591 85.239 1.00 30.48 584 ASN A O 1
ATOM 4605 N N . PRO A 1 585 ? -3.461 23.561 83.184 1.00 54.00 585 PRO A N 1
ATOM 4606 C CA . PRO A 1 585 ? -2.704 22.591 82.350 1.00 54.00 585 PRO A CA 1
ATOM 4607 C C . PRO A 1 585 ? -1.245 22.311 82.826 1.00 54.00 585 PRO A C 1
ATOM 4609 O O . PRO A 1 585 ? -0.752 22.991 83.722 1.00 54.00 585 PRO A O 1
ATOM 4612 N N . ALA A 1 586 ? -0.491 21.447 82.111 1.00 27.91 586 ALA A N 1
ATOM 4613 C CA . ALA A 1 586 ? 0.969 21.614 81.908 1.00 27.91 586 ALA A CA 1
ATOM 4614 C C . ALA A 1 586 ? 1.553 20.839 80.687 1.00 27.91 586 ALA A C 1
ATOM 4616 O O . ALA A 1 586 ? 1.383 19.628 80.569 1.00 27.91 586 ALA A O 1
ATOM 4617 N N . THR A 1 587 ? 2.284 21.553 79.817 1.00 34.25 587 THR A N 1
ATOM 4618 C CA . THR A 1 587 ? 3.450 21.123 78.986 1.00 34.25 587 THR A CA 1
ATOM 4619 C C . THR A 1 587 ? 4.755 21.454 79.780 1.00 34.25 587 THR A C 1
ATOM 4621 O O . THR A 1 587 ? 4.581 21.804 80.951 1.00 34.25 587 THR A O 1
ATOM 4624 N N . PRO A 1 588 ? 6.037 21.469 79.291 1.00 50.44 588 PRO A N 1
ATOM 4625 C CA . PRO A 1 588 ? 6.692 21.120 77.998 1.00 50.44 588 PRO A CA 1
ATOM 4626 C C . PRO A 1 588 ? 8.078 20.386 78.136 1.00 50.44 588 PRO A C 1
ATOM 4628 O O . PRO A 1 588 ? 8.535 20.135 79.247 1.00 50.44 588 PRO A O 1
ATOM 4631 N N . ASN A 1 589 ? 8.776 20.069 77.019 1.00 31.97 589 ASN A N 1
ATOM 4632 C CA . ASN A 1 589 ? 10.166 20.519 76.691 1.00 31.97 589 ASN A CA 1
ATOM 4633 C C . ASN A 1 589 ? 10.928 19.668 75.634 1.00 31.97 589 ASN A C 1
ATOM 4635 O O . ASN A 1 589 ? 11.014 18.448 75.722 1.00 31.97 589 ASN A O 1
ATOM 4639 N N . THR A 1 590 ? 11.545 20.375 74.677 1.00 33.97 590 THR A N 1
ATOM 4640 C CA . THR A 1 590 ? 12.626 20.004 73.719 1.00 33.97 590 THR A CA 1
ATOM 4641 C C . THR A 1 590 ? 14.031 20.205 74.358 1.00 33.97 590 THR A C 1
ATOM 4643 O O . THR A 1 590 ? 14.044 20.811 75.434 1.00 33.97 590 THR A O 1
ATOM 4646 N N . PRO A 1 591 ? 15.212 19.819 73.778 1.00 45.84 591 PRO A N 1
ATOM 4647 C CA . PRO A 1 591 ? 15.854 20.565 72.652 1.00 45.84 591 PRO A CA 1
ATOM 4648 C C . PRO A 1 591 ? 16.864 19.819 71.707 1.00 45.84 591 PRO A C 1
ATOM 4650 O O . PRO A 1 591 ? 17.415 18.791 72.075 1.00 45.84 591 PRO A O 1
ATOM 4653 N N . ASN A 1 592 ? 17.096 20.424 70.514 1.00 32.06 592 ASN A N 1
ATOM 4654 C CA . ASN A 1 592 ? 18.330 20.663 69.692 1.00 32.06 592 ASN A CA 1
ATOM 4655 C C . ASN A 1 592 ? 19.514 19.658 69.625 1.00 32.06 592 ASN A C 1
ATOM 4657 O O . ASN A 1 592 ? 19.781 18.958 70.583 1.00 32.06 592 ASN A O 1
ATOM 4661 N N . ASN A 1 593 ? 20.461 19.671 68.667 1.00 28.97 593 ASN A N 1
ATOM 4662 C CA . ASN A 1 593 ? 20.680 20.122 67.271 1.00 28.97 593 ASN A CA 1
ATOM 4663 C C . ASN A 1 593 ? 22.179 19.802 66.935 1.00 28.97 593 ASN A C 1
ATOM 4665 O O . ASN A 1 593 ? 23.009 19.779 67.842 1.00 28.97 593 ASN A O 1
ATOM 4669 N N . THR A 1 594 ? 22.523 19.710 65.639 1.00 28.19 594 THR A N 1
ATOM 4670 C CA . THR A 1 594 ? 23.811 20.054 64.957 1.00 28.19 594 THR A CA 1
ATOM 4671 C C . THR A 1 594 ? 25.087 19.158 64.940 1.00 28.19 594 THR A C 1
ATOM 4673 O O . THR A 1 594 ? 25.734 18.917 65.951 1.00 28.19 594 THR A O 1
ATOM 4676 N N . THR A 1 595 ? 25.520 18.893 63.683 1.00 27.81 595 THR A N 1
ATOM 4677 C CA . THR A 1 595 ? 26.866 19.009 63.026 1.00 27.81 595 THR A CA 1
ATOM 4678 C C . THR A 1 595 ? 27.944 17.897 63.003 1.00 27.81 595 THR A C 1
ATOM 4680 O O . THR A 1 595 ? 28.584 17.613 64.002 1.00 27.81 595 THR A O 1
ATOM 4683 N N . ASN A 1 596 ? 28.216 17.435 61.761 1.00 28.70 596 ASN A N 1
ATOM 4684 C CA . ASN A 1 596 ? 29.490 17.241 61.014 1.00 28.70 596 ASN A CA 1
ATOM 4685 C C . ASN A 1 596 ? 30.780 16.721 61.697 1.00 28.70 596 ASN A C 1
ATOM 4687 O O . ASN A 1 596 ? 31.333 17.402 62.550 1.00 28.70 596 ASN A O 1
ATOM 4691 N N . THR A 1 597 ? 31.396 15.660 61.132 1.00 28.81 597 THR A N 1
ATOM 4692 C CA . THR A 1 597 ? 32.679 15.643 60.353 1.00 28.81 597 THR A CA 1
ATOM 4693 C C . THR A 1 597 ? 33.323 14.235 60.268 1.00 28.81 597 THR A C 1
ATOM 4695 O O . THR A 1 597 ? 33.421 13.545 61.271 1.00 28.81 597 THR A O 1
ATOM 4698 N N . GLY A 1 598 ? 33.812 13.863 59.068 1.00 27.48 598 GLY A N 1
ATOM 4699 C CA . GLY A 1 598 ? 35.166 13.307 58.819 1.00 27.48 598 GLY A CA 1
ATOM 4700 C C . GLY A 1 598 ? 35.500 11.803 58.974 1.00 27.48 598 GLY A C 1
ATOM 4701 O O . GLY A 1 598 ? 35.645 11.349 60.097 1.00 27.48 598 GLY A O 1
ATOM 4702 N N . THR A 1 599 ? 35.788 11.141 57.825 1.00 27.64 599 THR A N 1
ATOM 4703 C CA . THR A 1 599 ? 36.940 10.226 57.477 1.00 27.64 599 THR A CA 1
ATOM 4704 C C . THR A 1 599 ? 37.280 9.026 58.398 1.00 27.64 599 THR A C 1
ATOM 4706 O O . THR A 1 599 ? 37.233 9.162 59.605 1.00 27.64 599 THR A O 1
ATOM 4709 N N . SER A 1 600 ? 37.747 7.836 57.990 1.00 27.70 600 SER A N 1
ATOM 4710 C CA . SER A 1 600 ? 38.397 7.302 56.777 1.00 27.70 600 SER A CA 1
ATOM 4711 C C . SER A 1 600 ? 38.510 5.755 56.897 1.00 27.70 600 SER A C 1
ATOM 4713 O O . SER A 1 600 ? 38.496 5.255 58.017 1.00 27.70 600 SER A O 1
ATOM 4715 N N . GLU A 1 601 ? 38.738 5.067 55.761 1.00 27.62 601 GLU A N 1
ATOM 4716 C CA . GLU A 1 601 ? 39.461 3.771 55.579 1.00 27.62 601 GLU A CA 1
ATOM 4717 C C . GLU A 1 601 ? 38.854 2.472 56.191 1.00 27.62 601 GLU A C 1
ATOM 4719 O O . GLU A 1 601 ? 38.502 2.412 57.357 1.00 27.62 601 GLU A O 1
ATOM 4724 N N . THR A 1 602 ? 38.678 1.338 55.493 1.00 28.53 602 THR A N 1
ATOM 4725 C CA . THR A 1 602 ? 39.633 0.531 54.699 1.00 28.53 602 THR A CA 1
ATOM 4726 C C . THR A 1 602 ? 38.899 -0.567 53.882 1.00 28.53 602 THR A C 1
ATOM 4728 O O . THR A 1 602 ? 37.900 -1.130 54.322 1.00 28.53 602 THR A O 1
ATOM 4731 N N . THR A 1 603 ? 39.433 -0.895 52.700 1.00 28.11 603 THR A N 1
ATOM 4732 C CA . THR A 1 603 ? 39.240 -2.116 51.864 1.00 28.11 603 THR A CA 1
ATOM 4733 C C . THR A 1 603 ? 39.707 -3.412 52.568 1.00 28.11 603 THR A C 1
ATOM 4735 O O . THR A 1 603 ? 40.541 -3.289 53.467 1.00 28.11 603 THR A O 1
ATOM 4738 N N . PRO A 1 604 ? 39.275 -4.646 52.177 1.00 39.41 604 PRO A N 1
ATOM 4739 C CA . PRO A 1 604 ? 39.892 -5.392 51.048 1.00 39.41 604 PRO A CA 1
ATOM 4740 C C . PRO A 1 604 ? 38.958 -6.345 50.238 1.00 39.41 604 PRO A C 1
ATOM 4742 O O . PRO A 1 604 ? 37.997 -6.887 50.763 1.00 39.41 604 PRO A O 1
ATOM 4745 N N . VAL A 1 605 ? 39.067 -6.393 48.899 1.00 28.91 605 VAL A N 1
ATOM 4746 C CA . VAL A 1 605 ? 39.860 -7.306 48.021 1.00 28.91 605 VAL A CA 1
ATOM 4747 C C . VAL A 1 605 ? 39.209 -8.678 47.721 1.00 28.91 605 VAL A C 1
ATOM 4749 O O . VAL A 1 605 ? 38.939 -9.484 48.602 1.00 28.91 605 VAL A O 1
ATOM 4752 N N . ASN A 1 606 ? 39.039 -8.911 46.414 1.00 32.12 606 ASN A N 1
ATOM 4753 C CA . ASN A 1 606 ? 38.736 -10.149 45.679 1.00 32.12 606 ASN A CA 1
ATOM 4754 C C . ASN A 1 606 ? 39.938 -11.126 45.642 1.00 32.12 606 ASN A C 1
ATOM 4756 O O . ASN A 1 606 ? 41.076 -10.659 45.662 1.00 32.12 606 ASN A O 1
ATOM 4760 N N . PRO A 1 607 ? 39.729 -12.437 45.425 1.00 39.28 607 PRO A N 1
ATOM 4761 C CA . PRO A 1 607 ? 40.661 -13.190 44.574 1.00 39.28 607 PRO A CA 1
ATOM 4762 C C . PRO A 1 607 ? 39.938 -14.113 43.566 1.00 39.28 607 PRO A C 1
ATOM 4764 O O . PRO A 1 607 ? 39.111 -14.936 43.938 1.00 39.28 607 PRO A O 1
ATOM 4767 N N . THR A 1 608 ? 40.062 -13.852 42.260 1.00 29.09 608 THR A N 1
ATOM 4768 C CA . THR A 1 608 ? 40.951 -14.505 41.259 1.00 29.09 608 THR A CA 1
ATOM 4769 C C . THR A 1 608 ? 40.646 -15.958 40.849 1.00 29.09 608 THR A C 1
ATOM 4771 O O . THR A 1 608 ? 40.676 -16.888 41.646 1.00 29.09 608 THR A O 1
ATOM 4774 N N . VAL A 1 609 ? 40.481 -16.120 39.528 1.00 34.72 609 VAL A N 1
ATOM 4775 C CA . VAL A 1 609 ? 40.540 -17.354 38.714 1.00 34.72 609 VAL A CA 1
ATOM 4776 C C . VAL A 1 609 ? 42.007 -17.691 38.379 1.00 34.72 609 VAL A C 1
ATOM 4778 O O . VAL A 1 609 ? 42.833 -16.777 38.304 1.00 34.72 609 VAL A O 1
ATOM 4781 N N . PRO A 1 610 ? 42.357 -18.975 38.178 1.00 37.62 610 PRO A N 1
ATOM 4782 C CA . PRO A 1 610 ? 42.917 -19.447 36.890 1.00 37.62 610 PRO A CA 1
ATOM 4783 C C . PRO A 1 610 ? 42.385 -20.864 36.549 1.00 37.62 610 PRO A C 1
ATOM 4785 O O . PRO A 1 610 ? 42.146 -21.656 37.448 1.00 37.62 610 PRO A O 1
ATOM 4788 N N . GLY A 1 611 ? 42.169 -21.353 35.328 1.00 27.33 611 GLY A N 1
ATOM 4789 C CA . GLY A 1 611 ? 42.472 -20.981 33.949 1.00 27.33 611 GLY A CA 1
ATOM 4790 C C . GLY A 1 611 ? 42.514 -22.298 33.139 1.00 27.33 611 GLY A C 1
ATOM 4791 O O . GLY A 1 611 ? 42.908 -23.318 33.701 1.00 27.33 611 GLY A O 1
ATOM 4792 N N . SER A 1 612 ? 42.098 -22.309 31.865 1.00 26.14 612 SER A N 1
ATOM 4793 C CA . SER A 1 612 ? 42.746 -23.026 30.736 1.00 26.14 612 SER A CA 1
ATOM 4794 C C . SER A 1 612 ? 41.817 -23.214 29.533 1.00 26.14 612 SER A C 1
ATOM 4796 O O . SER A 1 612 ? 40.635 -23.517 29.651 1.00 26.14 612 SER A O 1
ATOM 4798 N N . GLN A 1 613 ? 42.431 -22.999 28.375 1.00 26.69 613 GLN A N 1
ATOM 4799 C CA . GLN A 1 613 ? 41.908 -22.960 27.016 1.00 26.69 613 GLN A CA 1
ATOM 4800 C C . GLN A 1 613 ? 41.471 -24.329 26.481 1.00 26.69 613 GLN A C 1
ATOM 4802 O O . GLN A 1 613 ? 42.208 -25.292 26.668 1.00 26.69 613 GLN A O 1
ATOM 4807 N N . VAL A 1 614 ? 40.409 -24.355 25.662 1.00 24.94 614 VAL A N 1
ATOM 4808 C CA . VAL A 1 614 ? 40.333 -25.147 24.415 1.00 24.94 614 VAL A CA 1
ATOM 4809 C C . VAL A 1 614 ? 39.408 -24.421 23.421 1.00 24.94 614 VAL A C 1
ATOM 4811 O O . VAL A 1 614 ? 38.297 -24.048 23.773 1.00 24.94 614 VAL A O 1
ATOM 4814 N N . ASN A 1 615 ? 39.864 -24.225 22.185 1.00 25.53 615 ASN A N 1
ATOM 4815 C CA . ASN A 1 615 ? 39.057 -23.972 20.981 1.00 25.53 615 ASN A CA 1
ATOM 4816 C C . ASN A 1 615 ? 39.896 -24.473 19.781 1.00 25.53 615 ASN A C 1
ATOM 4818 O O . ASN A 1 615 ? 41.125 -24.409 19.895 1.00 25.53 615 ASN A O 1
ATOM 4822 N N . PRO A 1 616 ? 39.345 -24.851 18.609 1.00 36.56 616 PRO A N 1
ATOM 4823 C CA . PRO A 1 616 ? 37.956 -25.184 18.265 1.00 36.56 616 PRO A CA 1
ATOM 4824 C C . PRO A 1 616 ? 37.829 -26.508 17.456 1.00 36.56 616 PRO A C 1
ATOM 4826 O O . PRO A 1 616 ? 38.781 -26.971 16.833 1.00 36.56 616 PRO A O 1
ATOM 4829 N N . THR A 1 617 ? 36.622 -27.069 17.357 1.00 25.52 617 THR A N 1
ATOM 4830 C CA . THR A 1 617 ? 36.241 -27.929 16.217 1.00 25.52 617 THR A CA 1
ATOM 4831 C C . THR A 1 617 ? 34.918 -27.446 15.646 1.00 25.52 617 THR A C 1
ATOM 4833 O O . THR A 1 617 ? 33.894 -27.454 16.322 1.00 25.52 617 THR A O 1
ATOM 4836 N N . THR A 1 618 ? 34.993 -27.000 14.398 1.00 27.62 618 THR A N 1
ATOM 4837 C CA . THR A 1 618 ? 33.915 -26.590 13.499 1.00 27.62 618 THR A CA 1
ATOM 4838 C C . THR A 1 618 ? 32.802 -27.640 13.405 1.00 27.62 618 THR A C 1
ATOM 4840 O O . THR A 1 618 ? 33.100 -28.780 13.047 1.00 27.62 618 THR A O 1
ATOM 4843 N N . PRO A 1 619 ? 31.524 -27.275 13.602 1.00 26.58 619 PRO A N 1
ATOM 4844 C CA . PRO A 1 619 ? 30.409 -27.968 12.985 1.00 26.58 619 PRO A CA 1
ATOM 4845 C C . PRO A 1 619 ? 30.048 -27.260 11.676 1.00 26.58 619 PRO A C 1
ATOM 4847 O O . PRO A 1 619 ? 29.839 -26.050 11.619 1.00 26.58 619 PRO A O 1
ATOM 4850 N N . THR A 1 620 ? 30.035 -28.052 10.618 1.00 25.86 620 THR A N 1
ATOM 4851 C CA . THR A 1 620 ? 29.609 -27.745 9.257 1.00 25.86 620 THR A CA 1
ATOM 4852 C C . THR A 1 620 ? 28.268 -27.004 9.237 1.00 25.86 620 THR A C 1
ATOM 4854 O O . THR A 1 620 ? 27.299 -27.465 9.836 1.00 25.86 620 THR A O 1
ATOM 4857 N N . ILE A 1 621 ? 28.214 -25.878 8.522 1.00 27.80 621 ILE A N 1
ATOM 4858 C CA . ILE A 1 621 ? 26.970 -25.189 8.169 1.00 27.80 621 ILE A CA 1
ATOM 4859 C C . ILE A 1 621 ? 26.150 -26.140 7.293 1.00 27.80 621 ILE A C 1
ATOM 4861 O O . ILE A 1 621 ? 26.585 -26.512 6.202 1.00 27.80 621 ILE A O 1
ATOM 4865 N N . ALA A 1 622 ? 24.988 -26.559 7.792 1.00 25.80 622 ALA A N 1
ATOM 4866 C CA . ALA A 1 622 ? 23.949 -27.140 6.960 1.00 25.80 622 ALA A CA 1
ATOM 4867 C C . ALA A 1 622 ? 23.324 -26.006 6.140 1.00 25.80 622 ALA A C 1
ATOM 4869 O O . ALA A 1 622 ? 22.985 -24.950 6.667 1.00 25.80 622 ALA A O 1
ATOM 4870 N N . ASN A 1 623 ? 23.257 -26.231 4.836 1.00 28.52 623 ASN A N 1
ATOM 4871 C CA . ASN A 1 623 ? 22.657 -25.356 3.846 1.00 28.52 623 ASN A CA 1
ATOM 4872 C C . ASN A 1 623 ? 21.148 -25.266 4.147 1.00 28.52 623 ASN A C 1
ATOM 4874 O O . ASN A 1 623 ? 20.438 -26.248 3.942 1.00 28.52 623 ASN A O 1
ATOM 4878 N N . GLU A 1 624 ? 20.660 -24.141 4.670 1.00 27.97 624 GLU A N 1
ATOM 4879 C CA . GLU A 1 624 ? 19.218 -23.882 4.705 1.00 27.97 624 GLU A CA 1
ATOM 4880 C C . GLU A 1 624 ? 18.773 -23.532 3.281 1.00 27.97 624 GLU A C 1
ATOM 4882 O O . GLU A 1 624 ? 19.139 -22.502 2.710 1.00 27.97 624 GLU A O 1
ATOM 4887 N N . GLU A 1 625 ? 18.055 -24.468 2.668 1.00 28.30 625 GLU A N 1
ATOM 4888 C CA . GLU A 1 625 ? 17.515 -24.344 1.323 1.00 28.30 625 GLU A CA 1
ATOM 4889 C C . GLU A 1 625 ? 16.477 -23.214 1.249 1.00 28.30 625 GLU A C 1
ATOM 4891 O O . GLU A 1 625 ? 15.529 -23.141 2.031 1.00 28.30 625 GLU A O 1
ATOM 4896 N N . ARG A 1 626 ? 16.649 -22.339 0.251 1.00 30.11 626 ARG A N 1
ATOM 4897 C CA . ARG A 1 626 ? 15.631 -21.394 -0.224 1.00 30.11 626 ARG A CA 1
ATOM 4898 C C . ARG A 1 626 ? 14.355 -22.160 -0.575 1.00 30.11 626 ARG A C 1
ATOM 4900 O O . ARG A 1 626 ? 14.368 -22.967 -1.500 1.00 30.11 626 ARG A O 1
ATOM 4907 N N . THR A 1 627 ? 13.233 -21.837 0.057 1.00 31.33 627 THR A N 1
ATOM 4908 C CA . THR A 1 627 ? 11.923 -22.360 -0.347 1.00 31.33 627 THR A CA 1
ATOM 4909 C C . THR A 1 627 ? 11.412 -21.615 -1.586 1.00 31.33 627 THR A C 1
ATOM 4911 O O . THR A 1 627 ? 10.635 -20.663 -1.515 1.00 31.33 627 THR A O 1
ATOM 4914 N N . THR A 1 628 ? 11.871 -22.035 -2.766 1.00 47.62 628 THR A N 1
ATOM 4915 C CA . THR A 1 628 ? 11.152 -21.782 -4.021 1.00 47.62 628 THR A CA 1
ATOM 4916 C C . THR A 1 628 ? 9.922 -22.688 -4.051 1.00 47.62 628 THR A C 1
ATOM 4918 O O . THR A 1 628 ? 10.064 -23.882 -3.798 1.00 47.62 628 THR A O 1
ATOM 4921 N N . THR A 1 629 ? 8.722 -22.168 -4.345 1.00 65.00 629 THR A N 1
ATOM 4922 C CA . THR A 1 629 ? 7.562 -23.045 -4.589 1.00 65.00 629 THR A CA 1
ATOM 4923 C C . THR A 1 629 ? 7.866 -23.914 -5.815 1.00 65.00 629 THR A C 1
ATOM 4925 O O . THR A 1 629 ? 8.114 -23.359 -6.887 1.00 65.00 629 THR A O 1
ATOM 4928 N N . PRO A 1 630 ? 7.904 -25.246 -5.680 1.00 74.12 630 PRO A N 1
ATOM 4929 C CA . PRO A 1 630 ? 8.231 -26.125 -6.790 1.00 74.12 630 PRO A CA 1
ATOM 4930 C C . PRO A 1 630 ? 7.105 -26.132 -7.834 1.00 74.12 630 PRO A C 1
ATOM 4932 O O . PRO A 1 630 ? 5.918 -26.115 -7.497 1.00 74.12 630 PRO A O 1
ATOM 4935 N N . THR A 1 631 ? 7.502 -26.115 -9.107 1.00 79.00 631 THR A N 1
ATOM 4936 C CA . THR A 1 631 ? 6.598 -26.167 -10.265 1.00 79.00 631 THR A CA 1
ATOM 4937 C C . THR A 1 631 ? 6.626 -27.574 -10.849 1.00 79.00 631 THR A C 1
ATOM 4939 O O . THR A 1 631 ? 7.711 -28.116 -11.055 1.00 79.00 631 THR A O 1
ATOM 4942 N N . TYR A 1 632 ? 5.454 -28.155 -11.099 1.00 81.00 632 TYR A N 1
ATOM 4943 C CA . TYR A 1 632 ? 5.297 -29.514 -11.614 1.00 81.00 632 TYR A CA 1
ATOM 4944 C C . TYR A 1 632 ? 4.341 -29.541 -12.801 1.00 81.00 632 TYR A C 1
ATOM 4946 O O . TYR A 1 632 ? 3.343 -28.822 -12.829 1.00 81.00 632 TYR A O 1
ATOM 4954 N N . GLN A 1 633 ? 4.617 -30.426 -13.751 1.00 77.56 633 GLN A N 1
ATOM 4955 C CA . GLN A 1 633 ? 3.663 -30.791 -14.792 1.00 77.56 633 GLN A CA 1
ATOM 4956 C C . GLN A 1 633 ? 2.500 -31.582 -14.183 1.00 77.56 633 GLN A C 1
ATOM 4958 O O . GLN A 1 633 ? 2.695 -32.298 -13.198 1.00 77.56 633 GLN A O 1
ATOM 4963 N N . ILE A 1 634 ? 1.302 -31.486 -14.768 1.00 75.94 634 ILE A N 1
ATOM 4964 C CA . ILE A 1 634 ? 0.105 -32.190 -14.264 1.00 75.94 634 ILE A CA 1
ATOM 4965 C C . ILE A 1 634 ? 0.299 -33.715 -14.144 1.00 75.94 634 ILE A C 1
ATOM 4967 O O . ILE A 1 634 ? -0.306 -34.343 -13.277 1.00 75.94 634 ILE A O 1
ATOM 4971 N N . ASP A 1 635 ? 1.200 -34.287 -14.946 1.00 74.25 635 ASP A N 1
ATOM 4972 C CA . ASP A 1 635 ? 1.534 -35.715 -14.942 1.00 74.25 635 ASP A CA 1
ATOM 4973 C C . ASP A 1 635 ? 2.763 -36.071 -14.073 1.00 74.25 635 ASP A C 1
ATOM 4975 O O . ASP A 1 635 ? 3.050 -37.249 -13.861 1.00 74.25 635 ASP A O 1
ATOM 4979 N N . GLU A 1 636 ? 3.483 -35.080 -13.531 1.00 79.62 636 GLU A N 1
ATOM 4980 C CA . GLU A 1 636 ? 4.696 -35.256 -12.707 1.00 79.62 636 GLU A CA 1
ATOM 4981 C C . GLU A 1 636 ? 4.505 -34.754 -11.264 1.00 79.62 636 GLU A C 1
ATOM 4983 O O . GLU A 1 636 ? 5.411 -34.197 -10.642 1.00 79.62 636 GLU A O 1
ATOM 4988 N N . LEU A 1 637 ? 3.304 -34.930 -10.713 1.00 80.62 637 LEU A N 1
ATOM 4989 C CA . LEU A 1 637 ? 2.956 -34.419 -9.388 1.00 80.62 637 LEU A CA 1
ATOM 4990 C C . LEU A 1 637 ? 3.654 -35.195 -8.256 1.00 80.62 637 LEU A C 1
ATOM 4992 O O . LEU A 1 637 ? 3.709 -36.430 -8.288 1.00 80.62 637 LEU A O 1
ATOM 4996 N N . PRO A 1 638 ? 4.137 -34.507 -7.205 1.00 84.88 638 PRO A N 1
ATOM 4997 C CA . PRO A 1 638 ? 4.609 -35.182 -6.005 1.00 84.88 638 PRO A CA 1
ATOM 4998 C C . PRO A 1 638 ? 3.438 -35.878 -5.296 1.00 84.88 638 PRO A C 1
ATOM 5000 O O . PRO A 1 638 ? 2.341 -35.331 -5.215 1.00 84.88 638 PRO A O 1
ATOM 5003 N N . ASP A 1 639 ? 3.667 -37.070 -4.738 1.00 86.94 639 ASP A N 1
ATOM 5004 C CA . ASP A 1 639 ? 2.673 -37.729 -3.881 1.00 86.94 639 ASP A CA 1
ATOM 5005 C C . ASP A 1 639 ? 2.527 -36.938 -2.568 1.00 86.94 639 ASP A C 1
ATOM 5007 O O . ASP A 1 639 ? 3.489 -36.903 -1.793 1.00 86.94 639 ASP A O 1
ATOM 5011 N N . PRO A 1 640 ? 1.357 -36.341 -2.266 1.00 88.06 640 PRO A N 1
ATOM 5012 C CA . PRO A 1 640 ? 1.162 -35.560 -1.047 1.00 88.06 640 PRO A CA 1
ATOM 5013 C C . PRO A 1 640 ? 1.380 -36.379 0.236 1.00 88.06 640 PRO A C 1
ATOM 5015 O O . PRO A 1 640 ? 1.692 -35.805 1.276 1.00 88.06 640 PRO A O 1
ATOM 5018 N N . ASN A 1 641 ? 1.284 -37.709 0.207 1.00 86.62 641 ASN A N 1
ATOM 5019 C CA . ASN A 1 641 ? 1.497 -38.551 1.390 1.00 86.62 641 ASN A CA 1
ATOM 5020 C C . ASN A 1 641 ? 2.970 -38.952 1.599 1.00 86.62 641 ASN A C 1
ATOM 5022 O O . ASN A 1 641 ? 3.295 -39.626 2.579 1.00 86.62 641 ASN A O 1
ATOM 5026 N N . SER A 1 642 ? 3.878 -38.515 0.720 1.00 86.69 642 SER A N 1
ATOM 5027 C CA . SER A 1 642 ? 5.318 -38.726 0.876 1.00 86.69 642 SER A CA 1
ATOM 5028 C C . SER A 1 642 ? 5.913 -37.797 1.953 1.00 86.69 642 SER A C 1
ATOM 5030 O O . SER A 1 642 ? 5.555 -36.616 2.011 1.00 86.69 642 SER A O 1
ATOM 5032 N N . PRO A 1 643 ? 6.858 -38.271 2.793 1.00 77.12 643 PRO A N 1
ATOM 5033 C CA . PRO A 1 643 ? 7.454 -37.477 3.875 1.00 77.12 643 PRO A CA 1
ATOM 5034 C C . PRO A 1 643 ? 8.238 -36.244 3.400 1.00 77.12 643 PRO A C 1
ATOM 5036 O O . PRO A 1 643 ? 8.447 -35.330 4.189 1.00 77.12 643 PRO A O 1
ATOM 5039 N N . ASN A 1 644 ? 8.641 -36.204 2.125 1.00 79.88 644 ASN A N 1
ATOM 5040 C CA . ASN A 1 644 ? 9.359 -35.075 1.521 1.00 79.88 644 ASN A CA 1
ATOM 5041 C C . ASN A 1 644 ? 8.481 -34.270 0.545 1.00 79.88 644 ASN A C 1
ATOM 5043 O O . ASN A 1 644 ? 9.005 -33.513 -0.270 1.00 79.88 644 ASN A O 1
ATOM 5047 N N . ALA A 1 645 ? 7.161 -34.477 0.557 1.00 85.31 645 ALA A N 1
ATOM 5048 C CA . ALA A 1 645 ? 6.259 -33.769 -0.341 1.00 85.31 645 ALA A CA 1
ATOM 5049 C C . ALA A 1 645 ? 6.102 -32.298 0.085 1.00 85.31 645 ALA A C 1
ATOM 5051 O O . ALA A 1 645 ? 5.823 -32.051 1.261 1.00 85.31 645 ALA A O 1
ATOM 5052 N N . PRO A 1 646 ? 6.229 -31.332 -0.841 1.00 85.31 646 PRO A N 1
ATOM 5053 C CA . PRO A 1 646 ? 6.100 -29.910 -0.532 1.00 85.31 646 PRO A CA 1
ATOM 5054 C C . PRO A 1 646 ? 4.669 -29.543 -0.110 1.00 85.31 646 PRO A C 1
ATOM 5056 O O . PRO A 1 646 ? 3.704 -30.090 -0.640 1.00 85.31 646 PRO A O 1
ATOM 5059 N N . ASP A 1 647 ? 4.511 -28.573 0.792 1.00 87.75 647 ASP A N 1
ATOM 5060 C CA . ASP A 1 647 ? 3.184 -28.142 1.271 1.00 87.75 647 ASP A CA 1
ATOM 5061 C C . ASP A 1 647 ? 2.405 -27.306 0.245 1.00 87.75 647 ASP A C 1
ATOM 5063 O O . ASP A 1 647 ? 1.181 -27.194 0.321 1.00 87.75 647 ASP A O 1
ATOM 5067 N N . ARG A 1 648 ? 3.104 -26.731 -0.737 1.00 88.94 648 ARG A N 1
ATOM 5068 C CA . ARG A 1 648 ? 2.534 -25.909 -1.806 1.00 88.94 648 ARG A CA 1
ATOM 5069 C C . ARG A 1 648 ? 3.230 -26.213 -3.124 1.00 88.94 648 ARG A C 1
ATOM 5071 O O . ARG A 1 648 ? 4.459 -26.291 -3.161 1.00 88.94 648 ARG A O 1
ATOM 5078 N N . ILE A 1 649 ? 2.452 -26.331 -4.193 1.00 88.00 649 ILE A N 1
ATOM 5079 C CA . ILE A 1 649 ? 2.939 -26.584 -5.552 1.00 88.00 649 ILE A CA 1
ATOM 5080 C C . ILE A 1 649 ? 2.289 -25.630 -6.552 1.00 88.00 649 ILE A C 1
ATOM 5082 O O . ILE A 1 649 ? 1.176 -25.150 -6.334 1.00 88.00 649 ILE A O 1
ATOM 5086 N N . VAL A 1 650 ? 2.977 -25.380 -7.664 1.00 85.94 650 VAL A N 1
ATOM 5087 C CA . VAL A 1 650 ? 2.388 -24.761 -8.858 1.00 85.94 650 VAL A CA 1
ATOM 5088 C C . VAL A 1 650 ? 2.294 -25.827 -9.937 1.00 85.94 650 VAL A C 1
ATOM 5090 O O . VAL A 1 650 ? 3.291 -26.479 -10.239 1.00 85.94 650 VAL A O 1
ATOM 5093 N N . VAL A 1 651 ? 1.105 -26.015 -10.500 1.00 84.12 651 VAL A N 1
ATOM 5094 C CA . VAL A 1 651 ? 0.892 -26.951 -11.609 1.00 84.12 651 VAL A CA 1
ATOM 5095 C C . VAL A 1 651 ? 0.973 -26.174 -12.912 1.00 84.12 651 VAL A C 1
ATOM 5097 O O . VAL A 1 651 ? 0.332 -25.131 -13.021 1.00 84.12 651 VAL A O 1
ATOM 5100 N N . SER A 1 652 ? 1.745 -26.660 -13.879 1.00 80.19 652 SER A N 1
ATOM 5101 C CA . SER A 1 652 ? 1.852 -26.090 -15.224 1.00 80.19 652 SER A CA 1
ATOM 5102 C C . SER A 1 652 ? 1.325 -27.040 -16.302 1.00 80.19 652 SER A C 1
ATOM 5104 O O . SER A 1 652 ? 1.211 -28.245 -16.067 1.00 80.19 652 SER A O 1
ATOM 5106 N N . ASP A 1 653 ? 0.993 -26.490 -17.470 1.00 79.00 653 ASP A N 1
ATOM 5107 C CA . ASP A 1 653 ? 0.735 -27.266 -18.686 1.00 79.00 653 ASP A CA 1
ATOM 5108 C C . ASP A 1 653 ? 2.032 -27.704 -19.384 1.00 79.00 653 ASP A C 1
ATOM 5110 O O . ASP A 1 653 ? 3.131 -27.304 -18.984 1.00 79.00 653 ASP A O 1
ATOM 5114 N N . GLU A 1 654 ? 1.892 -28.505 -20.448 1.00 80.00 654 GLU A N 1
ATOM 5115 C CA . GLU A 1 654 ? 2.997 -29.079 -21.233 1.00 80.00 654 GLU A CA 1
ATOM 5116 C C . GLU A 1 654 ? 3.991 -28.021 -21.764 1.00 80.00 654 GLU A C 1
ATOM 5118 O O . GLU A 1 654 ? 5.162 -28.337 -21.978 1.00 80.00 654 GLU A O 1
ATOM 5123 N N . ASP A 1 655 ? 3.556 -26.763 -21.914 1.00 72.62 655 ASP A N 1
ATOM 5124 C CA . ASP A 1 655 ? 4.358 -25.628 -22.390 1.00 72.62 655 ASP A CA 1
ATOM 5125 C C . ASP A 1 655 ? 5.001 -24.814 -21.242 1.00 72.62 655 ASP A C 1
ATOM 5127 O O . ASP A 1 655 ? 5.743 -23.856 -21.478 1.00 72.62 655 ASP A O 1
ATOM 5131 N N . GLY A 1 656 ? 4.763 -25.204 -19.985 1.00 67.62 656 GLY A N 1
ATOM 5132 C CA . GLY A 1 656 ? 5.312 -24.566 -18.787 1.00 67.62 656 GLY A CA 1
ATOM 5133 C C . GLY A 1 656 ? 4.500 -23.370 -18.283 1.00 67.62 656 GLY A C 1
ATOM 5134 O O . GLY A 1 656 ? 4.985 -22.628 -17.426 1.00 67.62 656 GLY A O 1
ATOM 5135 N N . VAL A 1 657 ? 3.273 -23.173 -18.774 1.00 73.00 657 VAL A N 1
ATOM 5136 C CA . VAL A 1 657 ? 2.375 -22.107 -18.312 1.00 73.00 657 VAL A CA 1
ATOM 5137 C C . VAL A 1 657 ? 1.709 -22.533 -16.999 1.00 73.00 657 VAL A C 1
ATOM 5139 O O . VAL A 1 657 ? 1.115 -23.610 -16.943 1.00 73.00 657 VAL A O 1
ATOM 5142 N N . PRO A 1 658 ? 1.758 -21.721 -15.925 1.00 78.62 658 PRO A N 1
ATOM 5143 C CA . PRO A 1 658 ? 1.080 -22.036 -14.670 1.00 78.62 658 PRO A CA 1
ATOM 5144 C C . PRO A 1 658 ? -0.446 -22.130 -14.838 1.00 78.62 658 PRO A C 1
ATOM 5146 O O . PRO A 1 658 ? -1.098 -21.162 -15.223 1.00 78.62 658 PRO A O 1
ATOM 5149 N N . LEU A 1 659 ? -1.022 -23.279 -14.491 1.00 76.38 659 LEU A N 1
ATOM 5150 C CA . LEU A 1 659 ? -2.463 -23.548 -14.480 1.00 76.38 659 LEU A CA 1
ATOM 5151 C C . LEU A 1 659 ? -3.117 -23.245 -13.127 1.00 76.38 659 LEU A C 1
ATOM 5153 O O . LEU A 1 659 ? -4.327 -23.039 -13.060 1.00 76.38 659 LEU A O 1
ATOM 5157 N N . GLY A 1 660 ? -2.341 -23.235 -12.042 1.00 83.19 660 GLY A N 1
ATOM 5158 C CA . GLY A 1 660 ? -2.850 -22.912 -10.713 1.00 83.19 660 GLY A CA 1
ATOM 5159 C C . GLY A 1 660 ? -1.893 -23.287 -9.588 1.00 83.19 660 GLY A C 1
ATOM 5160 O O . GLY A 1 660 ? -0.956 -24.066 -9.768 1.00 83.19 660 GLY A O 1
ATOM 5161 N N . THR A 1 661 ? -2.142 -22.720 -8.410 1.00 86.62 661 THR A N 1
ATOM 5162 C CA . THR A 1 661 ? -1.439 -23.072 -7.172 1.00 86.62 661 THR A CA 1
ATOM 5163 C C . THR A 1 661 ? -2.302 -24.017 -6.353 1.00 86.62 661 THR A C 1
ATOM 5165 O O . THR A 1 661 ? -3.481 -23.743 -6.151 1.00 86.62 661 THR A O 1
ATOM 5168 N N . TYR A 1 662 ? -1.689 -25.070 -5.818 1.00 90.25 662 TYR A N 1
ATOM 5169 C CA . TYR A 1 662 ? -2.358 -26.018 -4.939 1.00 90.25 662 TYR A CA 1
ATOM 5170 C C . TYR A 1 662 ? -1.620 -26.144 -3.607 1.00 90.25 662 TYR A C 1
ATOM 5172 O O . TYR A 1 662 ? -0.387 -26.110 -3.555 1.00 90.25 662 TYR A O 1
ATOM 5180 N N . THR A 1 663 ? -2.380 -26.307 -2.528 1.00 91.81 663 THR A N 1
ATOM 5181 C CA . THR A 1 663 ? -1.869 -26.410 -1.156 1.00 91.81 663 THR A CA 1
ATOM 5182 C C . THR A 1 663 ? -2.283 -27.740 -0.546 1.00 91.81 663 THR A C 1
ATOM 5184 O O . THR A 1 663 ? -3.347 -28.278 -0.849 1.00 91.81 663 THR A O 1
ATOM 5187 N N . LYS A 1 664 ? -1.426 -28.294 0.304 1.00 92.44 664 LYS A N 1
ATOM 5188 C CA . LYS A 1 664 ? -1.632 -29.583 0.950 1.00 92.44 664 LYS A CA 1
ATOM 5189 C C . LYS A 1 664 ? -2.700 -29.473 2.048 1.00 92.44 664 LYS A C 1
ATOM 5191 O O . LYS A 1 664 ? -2.571 -28.668 2.968 1.00 92.44 664 LYS A O 1
ATOM 5196 N N . ARG A 1 665 ? -3.746 -30.297 1.973 1.00 90.88 665 ARG A N 1
ATOM 5197 C CA . ARG A 1 665 ? -4.849 -30.397 2.944 1.00 90.88 665 ARG A CA 1
ATOM 5198 C C . ARG A 1 665 ? -4.891 -31.795 3.557 1.00 90.88 665 ARG A C 1
ATOM 5200 O O . ARG A 1 665 ? -4.659 -32.774 2.856 1.00 90.88 665 ARG A O 1
ATOM 5207 N N . ILE A 1 666 ? -5.214 -31.886 4.849 1.00 88.69 666 ILE A N 1
ATOM 5208 C CA . ILE A 1 666 ? -5.491 -33.153 5.545 1.00 88.69 666 ILE A CA 1
ATOM 5209 C C . ILE A 1 666 ? -6.968 -33.513 5.387 1.00 88.69 666 ILE A C 1
ATOM 5211 O O . ILE A 1 666 ? -7.849 -32.715 5.711 1.00 88.69 666 ILE A O 1
ATOM 5215 N N . ASN A 1 667 ? -7.227 -34.736 4.943 1.00 81.06 667 ASN A N 1
ATOM 5216 C CA . ASN A 1 667 ? -8.549 -35.338 4.879 1.00 81.06 667 ASN A CA 1
ATOM 5217 C C . ASN A 1 667 ? -8.984 -35.894 6.247 1.00 81.06 667 ASN A C 1
ATOM 5219 O O . ASN A 1 667 ? -8.140 -36.216 7.087 1.00 81.06 667 ASN A O 1
ATOM 5223 N N . PRO A 1 668 ? -10.297 -36.091 6.487 1.00 81.25 668 PRO A N 1
ATOM 5224 C CA . PRO A 1 668 ? -10.803 -36.673 7.737 1.00 81.25 668 PRO A CA 1
ATOM 5225 C C . PRO A 1 668 ? -10.254 -38.070 8.081 1.00 81.25 668 PRO A C 1
ATOM 5227 O O . PRO A 1 668 ? -10.331 -38.484 9.235 1.00 81.25 668 PRO A O 1
ATOM 5230 N N . ASP A 1 669 ? -9.719 -38.801 7.099 1.00 79.62 669 ASP A N 1
ATOM 5231 C CA . ASP A 1 669 ? -9.084 -40.114 7.267 1.00 79.62 669 ASP A CA 1
ATOM 5232 C C . ASP A 1 669 ? -7.569 -40.043 7.558 1.00 79.62 669 ASP A C 1
ATOM 5234 O O . ASP A 1 669 ? -6.927 -41.080 7.731 1.00 79.62 669 ASP A O 1
ATOM 5238 N N . GLY A 1 670 ? -7.002 -38.834 7.651 1.00 75.81 670 GLY A N 1
ATOM 5239 C CA . GLY A 1 670 ? -5.588 -38.586 7.933 1.00 75.81 670 GLY A CA 1
ATOM 5240 C C . GLY A 1 670 ? -4.671 -38.600 6.706 1.00 75.81 670 GLY A C 1
ATOM 5241 O O . GLY A 1 670 ? -3.465 -38.419 6.871 1.00 75.81 670 GLY A O 1
ATOM 5242 N N . THR A 1 671 ? -5.205 -38.799 5.497 1.00 87.31 671 THR A N 1
ATOM 5243 C CA . THR A 1 671 ? -4.436 -38.679 4.246 1.00 87.31 671 THR A CA 1
ATOM 5244 C C . THR A 1 671 ? -4.288 -37.220 3.817 1.00 87.31 671 THR A C 1
ATOM 5246 O O . THR A 1 671 ? -5.085 -36.365 4.200 1.00 87.31 671 THR A O 1
ATOM 5249 N N . PHE A 1 672 ? -3.265 -36.921 3.021 1.00 87.81 672 PHE A N 1
ATOM 5250 C CA . PHE A 1 672 ? -3.058 -35.604 2.429 1.00 87.81 672 PHE A CA 1
ATOM 5251 C C . PHE A 1 672 ? -3.456 -35.581 0.952 1.00 87.81 672 PHE A C 1
ATOM 5253 O O . PHE A 1 672 ? -3.197 -36.539 0.221 1.00 87.81 672 PHE A O 1
ATOM 5260 N N . GLU A 1 673 ? -4.006 -34.455 0.505 1.00 91.62 673 GLU A N 1
ATOM 5261 C CA . GLU A 1 673 ? -4.277 -34.144 -0.903 1.00 91.62 673 GLU A CA 1
ATOM 5262 C C . GLU A 1 673 ? -3.891 -32.695 -1.240 1.00 91.62 673 GLU A C 1
ATOM 5264 O O . GLU A 1 673 ? -3.793 -31.852 -0.350 1.00 91.62 673 GLU A O 1
ATOM 5269 N N . TYR A 1 674 ? -3.673 -32.397 -2.522 1.00 91.69 674 TYR A N 1
ATOM 5270 C CA . TYR A 1 674 ? -3.455 -31.031 -3.004 1.00 91.69 674 TYR A CA 1
ATOM 5271 C C . TYR A 1 674 ? -4.777 -30.417 -3.467 1.00 91.69 674 TYR A C 1
ATOM 5273 O O . TYR A 1 674 ? -5.473 -31.012 -4.290 1.00 91.69 674 TYR A O 1
ATOM 5281 N N . VAL A 1 675 ? -5.107 -29.226 -2.967 1.00 89.31 675 VAL A N 1
ATOM 5282 C CA . VAL A 1 675 ? -6.344 -28.502 -3.300 1.00 89.31 675 VAL A CA 1
ATOM 5283 C C . VAL A 1 675 ? -6.058 -27.083 -3.770 1.00 89.31 675 VAL A C 1
ATOM 5285 O O . VAL A 1 675 ? -5.090 -26.475 -3.311 1.00 89.31 675 VAL A O 1
ATOM 5288 N N . ASP A 1 676 ? -6.872 -26.573 -4.691 1.00 87.81 676 ASP A N 1
ATOM 5289 C CA . ASP A 1 676 ? -6.793 -25.180 -5.142 1.00 87.81 676 ASP A CA 1
ATOM 5290 C C . ASP A 1 676 ? -7.347 -24.199 -4.089 1.00 87.81 676 ASP A C 1
ATOM 5292 O O . ASP A 1 676 ? -7.721 -24.584 -2.976 1.00 87.81 676 ASP A O 1
ATOM 5296 N N . GLU A 1 677 ? -7.375 -22.911 -4.433 1.00 83.19 677 GLU A N 1
ATOM 5297 C CA . GLU A 1 677 ? -7.890 -21.831 -3.579 1.00 83.19 677 GLU A CA 1
ATOM 5298 C C . GLU A 1 677 ? -9.368 -21.997 -3.183 1.00 83.19 677 GLU A C 1
ATOM 5300 O O . GLU A 1 677 ? -9.763 -21.571 -2.098 1.00 83.19 677 GLU A O 1
ATOM 5305 N N . ASP A 1 678 ? -10.156 -22.689 -4.008 1.00 80.56 678 ASP A N 1
ATOM 5306 C CA . ASP A 1 678 ? -11.566 -23.000 -3.759 1.00 80.56 678 ASP A CA 1
ATOM 5307 C C . ASP A 1 678 ? -11.743 -24.321 -2.978 1.00 80.56 678 ASP A C 1
ATOM 5309 O O . ASP A 1 678 ? -12.865 -24.761 -2.697 1.00 80.56 678 ASP A O 1
ATOM 5313 N N . GLY A 1 679 ? -10.641 -24.980 -2.603 1.00 79.56 679 GLY A N 1
ATOM 5314 C CA . GLY A 1 679 ? -10.636 -26.246 -1.877 1.00 79.56 679 GLY A CA 1
ATOM 5315 C C . GLY A 1 679 ? -10.980 -27.464 -2.741 1.00 79.56 679 GLY A C 1
ATOM 5316 O O . GLY A 1 679 ? -11.330 -28.515 -2.182 1.00 79.56 679 GLY A O 1
ATOM 5317 N N . VAL A 1 680 ? -10.893 -27.338 -4.069 1.00 82.06 680 VAL A N 1
ATOM 5318 C CA . VAL A 1 680 ? -11.141 -28.408 -5.039 1.00 82.06 680 VAL A CA 1
ATOM 5319 C C . VAL A 1 680 ? -9.883 -29.273 -5.184 1.00 82.06 680 VAL A C 1
ATOM 5321 O O . VAL A 1 680 ? -8.800 -28.740 -5.432 1.00 82.06 680 VAL A O 1
ATOM 5324 N N . PRO A 1 681 ? -9.989 -30.609 -5.051 1.00 85.25 681 PRO A N 1
ATOM 5325 C CA . PRO A 1 681 ? -8.851 -31.505 -5.239 1.00 85.25 681 PRO A CA 1
ATOM 5326 C C . PRO A 1 681 ? -8.281 -31.458 -6.658 1.00 85.25 681 PRO A C 1
ATOM 5328 O O . PRO A 1 681 ? -9.016 -31.513 -7.650 1.00 85.25 681 PRO A O 1
ATOM 5331 N N . LEU A 1 682 ? -6.953 -31.426 -6.748 1.00 77.44 682 LEU A N 1
ATOM 5332 C CA . LEU A 1 682 ? -6.212 -31.524 -8.001 1.00 77.44 682 LEU A CA 1
ATOM 5333 C C . LEU A 1 682 ? -6.562 -32.835 -8.730 1.00 77.44 682 LEU A C 1
ATOM 5335 O O . LEU A 1 682 ? -6.467 -33.919 -8.157 1.00 77.44 682 LEU A O 1
ATOM 5339 N N . GLY A 1 683 ? -6.988 -32.738 -9.994 1.00 68.00 683 GLY A N 1
ATOM 5340 C CA . GLY A 1 683 ? -7.439 -33.885 -10.798 1.00 68.00 683 GLY A CA 1
ATOM 5341 C C . GLY A 1 683 ? -8.948 -34.168 -10.747 1.00 68.00 683 GLY A C 1
ATOM 5342 O O . GLY A 1 683 ? -9.430 -35.045 -11.466 1.00 68.00 683 GLY A O 1
ATOM 5343 N N . ALA A 1 684 ? -9.732 -33.413 -9.968 1.00 61.16 684 ALA A N 1
ATOM 5344 C CA . ALA A 1 684 ? -11.186 -33.461 -10.068 1.00 61.16 684 ALA A CA 1
ATOM 5345 C C . ALA A 1 684 ? -11.647 -32.770 -11.365 1.00 61.16 684 ALA A C 1
ATOM 5347 O O . ALA A 1 684 ? -11.530 -31.555 -11.516 1.00 61.16 684 ALA A O 1
ATOM 5348 N N . THR A 1 685 ? -12.205 -33.524 -12.321 1.00 41.94 685 THR A N 1
ATOM 5349 C CA . THR A 1 685 ? -12.898 -32.930 -13.478 1.00 41.94 685 THR A CA 1
ATOM 5350 C C . THR A 1 685 ? -13.958 -31.949 -12.978 1.00 41.94 685 THR A C 1
ATOM 5352 O O . THR A 1 685 ? -14.917 -32.371 -12.326 1.00 41.94 685 THR A O 1
ATOM 5355 N N . LYS A 1 686 ? -13.821 -30.654 -13.308 1.00 38.44 686 LYS A N 1
ATOM 5356 C CA . LYS A 1 686 ? -14.901 -29.666 -13.169 1.00 38.44 686 LYS A CA 1
ATOM 5357 C C . LYS A 1 686 ? -16.115 -30.213 -13.921 1.00 38.44 686 LYS A C 1
ATOM 5359 O O . LYS A 1 686 ? -16.177 -30.147 -15.147 1.00 38.44 686 LYS A O 1
ATOM 5364 N N . LEU A 1 687 ? -17.087 -30.768 -13.198 1.00 28.38 687 LEU A N 1
ATOM 5365 C CA . LEU A 1 687 ? -18.423 -30.967 -13.741 1.00 28.38 687 LEU A CA 1
ATOM 5366 C C . LEU A 1 687 ? -18.964 -29.574 -14.040 1.00 28.38 687 LEU A C 1
ATOM 5368 O O . LEU A 1 687 ? -19.388 -28.844 -13.145 1.00 28.38 687 LEU A O 1
ATOM 5372 N N . VAL A 1 688 ? -18.893 -29.198 -15.312 1.00 28.67 688 VAL A N 1
ATOM 5373 C CA . VAL A 1 688 ? -19.552 -28.013 -15.838 1.00 28.67 688 VAL A CA 1
ATOM 5374 C C . VAL A 1 688 ? -21.039 -28.183 -15.540 1.00 28.67 688 VAL A C 1
ATOM 5376 O O . VAL A 1 688 ? -21.722 -28.977 -16.182 1.00 28.67 688 VAL A O 1
ATOM 5379 N N . LYS A 1 689 ? -21.562 -27.460 -14.546 1.00 27.73 689 LYS A N 1
ATOM 5380 C CA . LYS A 1 689 ? -23.007 -27.263 -14.431 1.00 27.73 689 LYS A CA 1
ATOM 5381 C C . LYS A 1 689 ? -23.413 -26.226 -15.472 1.00 27.73 689 LYS A C 1
ATOM 5383 O O . LYS A 1 689 ? -23.505 -25.037 -15.186 1.00 27.73 689 LYS A O 1
ATOM 5388 N N . THR A 1 690 ? -23.628 -26.689 -16.701 1.00 28.39 690 THR A N 1
ATOM 5389 C CA . THR A 1 690 ? -24.560 -26.032 -17.621 1.00 28.39 690 THR A CA 1
ATOM 5390 C C . THR A 1 690 ? -25.967 -26.113 -17.023 1.00 28.39 690 THR A C 1
ATOM 5392 O O . THR A 1 690 ? -26.285 -27.079 -16.333 1.00 28.39 690 THR A O 1
ATOM 5395 N N . GLY A 1 691 ? -26.756 -25.059 -17.231 1.00 26.78 691 GLY A N 1
ATOM 5396 C CA . GLY A 1 691 ? -27.982 -24.758 -16.494 1.00 26.78 691 GLY A CA 1
ATOM 5397 C C . GLY A 1 691 ? -29.129 -25.774 -16.552 1.00 26.78 691 GLY A C 1
ATOM 5398 O O . GLY A 1 691 ? -29.112 -26.740 -17.305 1.00 26.78 691 GLY A O 1
ATOM 5399 N N . ASP A 1 692 ? -30.131 -25.435 -15.737 1.00 32.38 692 ASP A N 1
ATOM 5400 C CA . ASP A 1 692 ? -31.495 -25.960 -15.657 1.00 32.38 692 ASP A CA 1
ATOM 5401 C C . ASP A 1 692 ? -31.670 -27.448 -15.326 1.00 32.38 692 ASP A C 1
ATOM 5403 O O . ASP A 1 692 ? -31.794 -28.285 -16.206 1.00 32.38 692 ASP A O 1
ATOM 5407 N N . GLU A 1 693 ? -31.833 -27.741 -14.029 1.00 29.47 693 GLU A N 1
ATOM 5408 C CA . GLU A 1 693 ? -32.956 -28.556 -13.541 1.00 29.47 693 GLU A CA 1
ATOM 5409 C C . GLU A 1 693 ? -33.134 -28.391 -12.017 1.00 29.47 693 GLU A C 1
ATOM 5411 O O . GLU A 1 693 ? -32.264 -28.702 -11.204 1.00 29.47 693 GLU A O 1
ATOM 5416 N N . PHE A 1 694 ? -34.298 -27.862 -11.637 1.00 27.75 694 PHE A N 1
ATOM 5417 C CA . PHE A 1 694 ? -34.866 -27.925 -10.290 1.00 27.75 694 PHE A CA 1
ATOM 5418 C C . PHE A 1 694 ? -35.115 -29.389 -9.881 1.00 27.75 694 PHE A C 1
ATOM 5420 O O . PHE A 1 694 ? -35.783 -30.103 -10.627 1.00 27.75 694 PHE A O 1
ATOM 5427 N N . PRO A 1 695 ? -34.820 -29.778 -8.628 1.00 29.48 695 PRO A N 1
ATOM 5428 C CA . PRO A 1 695 ? -35.636 -30.753 -7.918 1.00 29.48 695 PRO A CA 1
ATOM 5429 C C . PRO A 1 695 ? -36.518 -30.026 -6.900 1.00 29.48 695 PRO A C 1
ATOM 5431 O O . PRO A 1 695 ? -36.058 -29.384 -5.956 1.00 29.48 695 PRO A O 1
ATOM 5434 N N . GLN A 1 696 ? -37.821 -30.130 -7.124 1.00 31.39 696 GLN A N 1
ATOM 5435 C CA . GLN A 1 696 ? -38.875 -29.703 -6.215 1.00 31.39 696 GLN A CA 1
ATOM 5436 C C . GLN A 1 696 ? -38.823 -30.489 -4.885 1.00 31.39 696 GLN A C 1
ATOM 5438 O O . GLN A 1 696 ? -39.067 -31.688 -4.902 1.00 31.39 696 GLN A O 1
ATOM 5443 N N . ILE A 1 697 ? -38.614 -29.758 -3.772 1.00 29.08 697 ILE A N 1
ATOM 5444 C CA . ILE A 1 697 ? -39.343 -29.822 -2.472 1.00 29.08 697 ILE A CA 1
ATOM 5445 C C . ILE A 1 697 ? -39.176 -31.102 -1.592 1.00 29.08 697 ILE A C 1
ATOM 5447 O O . ILE A 1 697 ? -39.151 -32.203 -2.131 1.00 29.08 697 ILE A O 1
ATOM 5451 N N . PRO A 1 698 ? -39.147 -31.013 -0.227 1.00 42.16 698 PRO A N 1
ATOM 5452 C CA . PRO A 1 698 ? -39.591 -29.891 0.616 1.00 42.16 698 PRO A CA 1
ATOM 5453 C C . PRO A 1 698 ? -38.573 -29.358 1.639 1.00 42.16 698 PRO A C 1
ATOM 5455 O O . PRO A 1 698 ? -38.244 -30.016 2.623 1.00 42.16 698 PRO A O 1
ATOM 5458 N N . LEU A 1 699 ? -38.271 -28.064 1.517 1.00 25.67 699 LEU A N 1
ATOM 5459 C CA . LEU A 1 699 ? -38.175 -27.161 2.664 1.00 25.67 699 LEU A CA 1
ATOM 5460 C C . LEU A 1 699 ? -39.605 -26.726 2.999 1.00 25.67 699 LEU A C 1
ATOM 5462 O O . LEU A 1 699 ? -40.189 -25.886 2.318 1.00 25.67 699 LEU A O 1
ATOM 5466 N N . THR A 1 700 ? -40.193 -27.339 4.023 1.00 27.28 700 THR A N 1
ATOM 5467 C CA . THR A 1 700 ? -41.381 -26.786 4.679 1.00 27.28 700 THR A CA 1
ATOM 5468 C C . THR A 1 700 ? -40.934 -26.284 6.041 1.00 27.28 700 THR A C 1
ATOM 5470 O O . THR A 1 700 ? -40.246 -27.005 6.756 1.00 27.28 700 THR A O 1
ATOM 5473 N N . ILE A 1 701 ? -41.405 -25.087 6.396 1.00 29.41 701 ILE A N 1
ATOM 5474 C CA . ILE A 1 701 ? -41.248 -24.391 7.683 1.00 29.41 701 ILE A CA 1
ATOM 5475 C C . ILE A 1 701 ? -39.997 -23.500 7.767 1.00 29.41 701 ILE A C 1
ATOM 5477 O O . ILE A 1 701 ? -38.997 -23.869 8.364 1.00 29.41 701 ILE A O 1
ATOM 5481 N N . ALA A 1 702 ? -40.096 -22.292 7.195 1.00 28.58 702 ALA A N 1
ATOM 5482 C CA . ALA A 1 702 ? -39.807 -21.018 7.881 1.00 28.58 702 ALA A CA 1
ATOM 5483 C C . ALA A 1 702 ? -39.774 -19.856 6.868 1.00 28.58 702 ALA A C 1
ATOM 5485 O O . ALA A 1 702 ? -38.715 -19.375 6.480 1.00 28.58 702 ALA A O 1
ATOM 5486 N N . SER A 1 703 ? -40.937 -19.416 6.381 1.00 26.50 703 SER A N 1
ATOM 5487 C CA . SER A 1 703 ? -41.073 -18.102 5.712 1.00 26.50 703 SER A CA 1
ATOM 5488 C C . SER A 1 703 ? -42.541 -17.667 5.619 1.00 26.50 703 SER A C 1
ATOM 5490 O O . SER A 1 703 ? -43.035 -17.213 4.592 1.00 26.50 703 SER A O 1
ATOM 5492 N N . ILE A 1 704 ? -43.263 -17.785 6.736 1.00 31.39 704 ILE A N 1
ATOM 5493 C CA . ILE A 1 704 ? -44.392 -16.890 7.007 1.00 31.39 704 ILE A CA 1
ATOM 5494 C C . ILE A 1 704 ? -43.781 -15.719 7.782 1.00 31.39 704 ILE A C 1
ATOM 5496 O O . ILE A 1 704 ? -43.127 -15.965 8.788 1.00 31.39 704 ILE A O 1
ATOM 5500 N N . LEU A 1 705 ? -44.023 -14.489 7.311 1.00 30.95 705 LEU A N 1
ATOM 5501 C CA . LEU A 1 705 ? -43.595 -13.180 7.853 1.00 30.95 705 LEU A CA 1
ATOM 5502 C C . LEU A 1 705 ? -42.342 -12.558 7.219 1.00 30.95 705 LEU A C 1
ATOM 5504 O O . LEU A 1 705 ? -41.310 -12.460 7.869 1.00 30.95 705 LEU A O 1
ATOM 5508 N N . SER A 1 706 ? -42.449 -12.047 5.985 1.00 32.81 706 SER A N 1
ATOM 5509 C CA . SER A 1 706 ? -41.806 -10.770 5.571 1.00 32.81 706 SER A CA 1
ATOM 5510 C C . SER A 1 706 ? -42.083 -10.423 4.097 1.00 32.81 706 SER A C 1
ATOM 5512 O O . SER A 1 706 ? -41.189 -10.136 3.313 1.00 32.81 706 SER A O 1
ATOM 5514 N N . GLY A 1 707 ? -43.359 -10.434 3.696 1.00 33.62 707 GLY A N 1
ATOM 5515 C CA . GLY A 1 707 ? -43.770 -10.083 2.327 1.00 33.62 707 GLY A CA 1
ATOM 5516 C C . GLY A 1 707 ? -45.034 -9.229 2.243 1.00 33.62 707 GLY A C 1
ATOM 5517 O O . GLY A 1 707 ? -45.717 -9.262 1.228 1.00 33.62 707 GLY A O 1
ATOM 5518 N N . LEU A 1 708 ? -45.387 -8.502 3.310 1.00 34.34 708 LEU A N 1
ATOM 5519 C CA . LEU A 1 708 ? -46.616 -7.692 3.380 1.00 34.34 708 LEU A CA 1
ATOM 5520 C C . LEU A 1 708 ? -46.377 -6.180 3.519 1.00 34.34 708 LEU A C 1
ATOM 5522 O O . LEU A 1 708 ? -47.302 -5.437 3.824 1.00 34.34 708 LEU A O 1
ATOM 5526 N N . GLY A 1 709 ? -45.168 -5.689 3.251 1.00 34.47 709 GLY A N 1
ATOM 5527 C CA . GLY A 1 709 ? -44.837 -4.287 3.502 1.00 34.47 709 GLY A CA 1
ATOM 5528 C C . GLY A 1 709 ? -43.984 -3.634 2.431 1.00 34.47 709 GLY A C 1
ATOM 5529 O O . GLY A 1 709 ? -42.948 -3.106 2.791 1.00 34.47 709 GLY A O 1
ATOM 5530 N N . LEU A 1 710 ? -44.366 -3.670 1.145 1.00 32.28 710 LEU A N 1
ATOM 5531 C CA . LEU A 1 710 ? -43.754 -2.781 0.131 1.00 32.28 710 LEU A CA 1
ATOM 5532 C C . LEU A 1 710 ? -44.553 -2.606 -1.179 1.00 32.28 710 LEU A C 1
ATOM 5534 O O . LEU A 1 710 ? -43.993 -2.246 -2.210 1.00 32.28 710 LEU A O 1
ATOM 5538 N N . ILE A 1 711 ? -45.881 -2.779 -1.150 1.00 36.00 711 ILE A N 1
ATOM 5539 C CA . ILE A 1 711 ? -46.767 -2.381 -2.266 1.00 36.00 711 ILE A CA 1
ATOM 5540 C C . ILE A 1 711 ? -47.766 -1.329 -1.785 1.00 36.00 711 ILE A C 1
ATOM 5542 O O . ILE A 1 711 ? -48.969 -1.516 -1.859 1.00 36.00 711 ILE A O 1
ATOM 5546 N N . LEU A 1 712 ? -47.269 -0.197 -1.293 1.00 34.03 712 LEU A N 1
ATOM 5547 C CA . LEU A 1 712 ? -47.996 1.072 -1.288 1.00 34.03 712 LEU A CA 1
ATOM 5548 C C . LEU A 1 712 ? -46.955 2.197 -1.376 1.00 34.03 712 LEU A C 1
ATOM 5550 O O . LEU A 1 712 ? -45.994 2.201 -0.621 1.00 34.03 712 LEU A O 1
ATOM 5554 N N . ILE A 1 713 ? -47.198 3.171 -2.261 1.00 35.81 713 ILE A N 1
ATOM 5555 C CA . ILE A 1 713 ? -46.400 4.391 -2.530 1.00 35.81 713 ILE A CA 1
ATOM 5556 C C . ILE A 1 713 ? -45.401 4.276 -3.702 1.00 35.81 713 ILE A C 1
ATOM 5558 O O . ILE A 1 713 ? -44.191 4.370 -3.554 1.00 35.81 713 ILE A O 1
ATOM 5562 N N . LYS A 1 714 ? -45.941 4.220 -4.925 1.00 33.41 714 LYS A N 1
ATOM 5563 C CA . LYS A 1 714 ? -45.444 5.033 -6.057 1.00 33.41 714 LYS A CA 1
ATOM 5564 C C . LYS A 1 714 ? -46.529 5.171 -7.131 1.00 33.41 714 LYS A C 1
ATOM 5566 O O . LYS A 1 714 ? -46.460 4.618 -8.221 1.00 33.41 714 LYS A O 1
ATOM 5571 N N . ARG A 1 715 ? -47.591 5.918 -6.800 1.00 34.44 715 ARG A N 1
ATOM 5572 C CA . ARG A 1 715 ? -48.554 6.443 -7.787 1.00 34.44 715 ARG A CA 1
ATOM 5573 C C . ARG A 1 715 ? -49.156 7.772 -7.319 1.00 34.44 715 ARG A C 1
ATOM 5575 O O . ARG A 1 715 ? -50.272 7.817 -6.823 1.00 34.44 715 ARG A O 1
ATOM 5582 N N . LYS A 1 716 ? -48.374 8.845 -7.445 1.00 32.28 716 LYS A N 1
ATOM 5583 C CA . LYS A 1 716 ? -48.723 10.288 -7.449 1.00 32.28 716 LYS A CA 1
ATOM 5584 C C . LYS A 1 716 ? -47.377 10.990 -7.708 1.00 32.28 716 LYS A C 1
ATOM 5586 O O . LYS A 1 716 ? -46.433 10.667 -7.011 1.00 32.28 716 LYS A O 1
ATOM 5591 N N . ARG A 1 717 ? -47.161 11.904 -8.647 1.00 33.81 717 ARG A N 1
ATOM 5592 C CA . ARG A 1 717 ? -47.997 12.750 -9.505 1.00 33.81 717 ARG A CA 1
ATOM 5593 C C . ARG A 1 717 ? -47.071 13.262 -10.626 1.00 33.81 717 ARG A C 1
ATOM 5595 O O . ARG A 1 717 ? -45.958 13.633 -10.290 1.00 33.81 717 ARG A O 1
ATOM 5602 N N . ARG A 1 718 ? -47.627 13.332 -11.843 1.00 39.22 718 ARG A N 1
ATOM 5603 C CA . ARG A 1 718 ? -47.253 14.139 -13.026 1.00 39.22 718 ARG A CA 1
ATOM 5604 C C . ARG A 1 718 ? -45.799 14.163 -13.476 1.00 39.22 718 ARG A C 1
ATOM 5606 O O . ARG A 1 718 ? -44.980 14.795 -12.786 1.00 39.22 718 ARG A O 1
#

Foldseek 3Di:
DDDDDDDDDDDDDDDDDDDDDDDDDPDPPDPDDDDPPPPPPPQADQPALDVPDPHGLNQFDDDAQETAAGDPVVVVVCVVVQQEEEDHQANRVPGHGRAEYHDDLPRRLRHQYYHDHQNHAEQDACRQANHLHAEDEAEQNHQEQEHQSHADPPHDRAHQAYHYDQPHQAAHHEQYARSRAQHAHEEADEDHRYQAAEQEHRSQHNYAYAEYEYHLHAYQYAHLSQENYAYQEYHNHAHADDPPHDLAQVHAHYAYAYYDNPSHPDLAQEQDHNPHANYAYAEYEDEQSHQYYDHRSQANYQYNDPSQQAYEYFYDYPNATDQQLPSHDCVVPRRHHYQWEFEAEAEDEPDDDDPVRVPDQWFWKFKDGPPDDTDTDTAGNHGGRDDDGAQIKIAGPDDDPQKDKDWDPNHRIDGNHCVPCQAWNFDDPPPPRPGHHIYGHTYMYMDGFKEKEFEAEWEADPNDTDHDPDAFWKWKAWPNDIDIDDHGDIDIHTQFIKIKIQTDADPFKDWDDKPQFDDDPRITIHTNYPPQWDDDPRYIYHYIYTYIDTDPPDDDDDDDDDDDDDDDDDDDDDDDDDDDDDDDDDDDDDDDDDDDDDDDDDDDDDDDDDDDDDDDDDDDDDDPDDPDAEEEELVGADQLQDPPHDQKHFYAYPVRHTPFIWGWDADPVRGIFTAGPVRHGRPPPPPPPDDDDDDDDDPDDDDDDDDDPDPDDDDDDD

Radius of gyration: 46.93 Å; chains: 1; bounding box: 134×84×136 Å

pLDDT: mean 76.06, std 24.21, range [24.94, 98.94]

InterPro domains:
  IPR026906 BspA-type LRR region [PF13306] (97-153)
  IPR026906 BspA-type LRR region [PF13306] (174-301)
  IPR032675 Leucine-rich repeat domain superfamily [G3DSA:3.80.10.10] (77-343)

Secondary structure (DSSP, 8-state):
------------------------------------------PPP-SBSSTT-S-BGGGEEEETTEEEEE-HHHHHHHHHTTTEEE--SB-TTT-PBP-EE---TTTTTT-SEEE--TT--EE-TTSSTT----EEEE-TT--EE-TTTT--TT-S----EEEE--S-TTSEEEE-TTTTTT---EEEEEPPP-SEEEE-TTTTTT-EEEEEE--SS-EEEPTTTT-SS---EEES--B---TT---TTTT-SS---EE--TT--S---EEPTTTT-SS--SEEEEETT--EE-TTTTTT---SSTT--PEEEEEEETTEE---TTSS--SS-SSEEESBEEEEEEEEESSPPPHHHHT--EEEEEEE-TTS--EEEEEESS-B-SS-BTT-EEEE---BTTEEEEETTS-SEEE--TT-TTTSEEE---TT-SS-EEEEEEEEEEEEPEEEEEEEEEEEETTEEEE-SSPPPEEEEETTEEEEE-TT-EEEEETTPEEEEEEPP-SSEEEEEETT-EEETTEEEEE--STTSEEETTEEEEEEEEEEEE-----S-------------------------------------------------------------PPP-------PPPEEETTS---TTSTT--SEEEEE-TTS-EEEEEEEEE-TTS-EEEE-TT-PBTT-------S--PPP----SS--SSSSSSSS------

Organism: NCBI:txid796937

Sequence (718 aa):
MKRKFGLFLSMLLLAISPYSFQSNNIITKNLNVLSSVYAAPMYAPTDPVSPGSAWTYGDFIYNNNWVRGLSPEGEAKLVAQDGYIEFPNINPLNGTTITEVYGSAYSFRDAKKVKLPDNLETIATSFLSDSDIKEFTVPGRVSSIRYNAFDNRFDTKKIEKLEFDNSNPSGSLEIGEWAFNANAIEGDMVLPEKADFKIKNYAFYGNQIKNLTLPSNPIEFGYVSFARNKIENVYNFNPKVSSDSDERGIFSENEIKNISFDKTSSDITKIFEKMLEYNQLKSLEIPSRIVTIEEDALKENKGWYNDNKKVALYIKDNGQYYLNNDTIDDSNAQDYTINPVLVNFQIQDKDTLPQEIKDKTELNIKRIRSNSDDKDITARITEDYENFKLGDKLELTSDVEGYKLSLLDDSNQITLDPNNTDIVQDTSYGDGYEVGYKKADIKVKYQALPVELKIELVKLVNGAEQAITSAPNVTVKVDGAEQTVTQGTTLNAKYADEVEITPTNNTSYTVDKVEGADKDNDIYKISLKGTNVNRAQDKYTKTIKIIYKDVVQGGSGETDGGGGTTPVNPTTPTNPANPTTPTNPATPNTPNNTTNTGTSETTPVNPTVPGSQVNPTTPTIANEERTTTPTYQIDELPDPNSPNAPDRIVVSDEDGVPLGTYTKRINPDGTFEYVDEDGVPLGATKLVKTGDEFPQIPLTIASILSGLGLILIKRKRR